Protein AF-A0A355X8L2-F1 (afdb_monomer_lite)

Foldseek 3Di:
DVLLVVVVVLLLVQLPDDDDDPFDPQDALVQLVLLLQVLLCVLCVPPQEDELVCLLVQLLNLQLQYDPVNHLVVHLVRVVVVCVVVVLAQDCVVVGDLLSLLSVLSNCVSVVHDCCCSVHHNSLVNSLPDDLLDCDPDLLSLLSNLNSLLLHPPSLVSLLSNLCNSCVPAQDQLFAGQDVGGWLLRLLSNLNNCLSNCSSDVPCLVVSLRSLVNNCVQDDPLAGDTDVVVHNDHFLLSLLSNLLNLLSDPNCSSCLVVSLSVSSVSVVSNVVQAADDRNFGDDVRHGDSVSSSSNSSSSSSVSVSSVSVPPDSDDDPPCPPPPPPPPPDDDDDDDDDDDDDDDDDDDDDDDDDDDDDPDDPPDDHDHHDNSPSPVVVPPD

Structure (mmCIF, N/CA/C/O backbone):
data_AF-A0A355X8L2-F1
#
_entry.id   AF-A0A355X8L2-F1
#
loop_
_atom_site.group_PDB
_atom_site.id
_atom_site.type_symbol
_atom_site.label_atom_id
_atom_site.label_alt_id
_atom_site.label_comp_id
_atom_site.label_asym_id
_atom_site.label_entity_id
_atom_site.label_seq_id
_atom_site.pdbx_PDB_ins_code
_atom_site.Cartn_x
_atom_site.Cartn_y
_atom_site.Cartn_z
_atom_site.occupancy
_atom_site.B_iso_or_equiv
_atom_site.auth_seq_id
_atom_site.auth_comp_id
_atom_site.auth_asym_id
_atom_site.auth_atom_id
_atom_site.pdbx_PDB_model_num
ATOM 1 N N . MET A 1 1 ? 8.105 -2.835 20.079 1.00 29.73 1 MET A N 1
ATOM 2 C CA . MET A 1 1 ? 9.275 -2.123 20.650 1.00 29.73 1 MET A CA 1
ATOM 3 C C . MET A 1 1 ? 10.615 -2.724 20.234 1.00 29.73 1 MET A C 1
ATOM 5 O O . MET A 1 1 ? 11.403 -1.980 19.679 1.00 29.73 1 MET A O 1
ATOM 9 N N . LYS A 1 2 ? 10.896 -4.025 20.429 1.00 25.91 2 LYS A N 1
ATOM 10 C CA . LYS A 1 2 ? 12.196 -4.611 20.017 1.00 25.91 2 LYS A CA 1
ATOM 11 C C . LYS A 1 2 ? 12.429 -4.664 18.498 1.00 25.91 2 LYS A C 1
ATOM 13 O O . LYS A 1 2 ? 13.547 -4.448 18.062 1.00 25.91 2 LYS A O 1
ATOM 18 N N . LYS A 1 3 ? 11.377 -4.919 17.714 1.00 36.47 3 LYS A N 1
ATOM 19 C CA . LYS A 1 3 ? 11.481 -5.163 16.266 1.00 36.47 3 LYS A CA 1
ATOM 20 C C . LYS A 1 3 ? 11.853 -3.920 15.446 1.00 36.47 3 LYS A C 1
ATOM 22 O O . LYS A 1 3 ? 12.645 -4.010 14.526 1.00 36.47 3 LYS A O 1
ATOM 27 N N . ILE A 1 4 ? 11.352 -2.750 15.835 1.00 34.34 4 ILE A N 1
ATOM 28 C CA . ILE A 1 4 ? 11.533 -1.521 15.050 1.00 34.34 4 ILE A CA 1
ATOM 29 C C . ILE A 1 4 ? 12.732 -0.682 15.502 1.00 34.34 4 ILE A C 1
ATOM 31 O O . ILE A 1 4 ? 13.354 -0.017 14.681 1.00 34.34 4 ILE A O 1
ATOM 35 N N . LEU A 1 5 ? 13.140 -0.785 16.774 1.00 26.61 5 LEU A N 1
ATOM 36 C CA . LEU A 1 5 ? 14.407 -0.197 17.209 1.00 26.61 5 LEU A CA 1
ATOM 37 C C . LEU A 1 5 ? 15.582 -0.829 16.442 1.00 26.61 5 LEU A C 1
ATOM 39 O O . LEU A 1 5 ? 16.508 -0.128 16.085 1.00 26.61 5 LEU A O 1
ATOM 43 N N . SER A 1 6 ? 15.510 -2.122 16.107 1.00 28.44 6 SER A N 1
ATOM 44 C CA . SER A 1 6 ? 16.566 -2.810 15.353 1.00 28.44 6 SER A CA 1
ATOM 45 C C . SER A 1 6 ? 16.688 -2.357 13.893 1.00 28.44 6 SER A C 1
ATOM 47 O O . SER A 1 6 ? 17.793 -2.369 13.369 1.00 28.44 6 SER A O 1
ATOM 49 N N . LEU A 1 7 ? 15.586 -1.963 13.245 1.00 33.44 7 LEU A N 1
ATOM 50 C CA . LEU A 1 7 ? 15.567 -1.552 11.835 1.00 33.44 7 LEU A CA 1
ATOM 51 C C . LEU A 1 7 ? 16.030 -0.098 11.667 1.00 33.44 7 LEU A C 1
ATOM 53 O O . LEU A 1 7 ? 16.903 0.178 10.853 1.00 33.44 7 LEU A O 1
ATOM 57 N N . ILE A 1 8 ? 15.527 0.807 12.516 1.00 36.16 8 ILE A N 1
ATOM 58 C CA . ILE A 1 8 ? 15.979 2.207 12.565 1.00 36.16 8 ILE A CA 1
ATOM 59 C C . ILE A 1 8 ? 17.457 2.265 12.979 1.00 36.16 8 ILE A C 1
ATOM 61 O O . ILE A 1 8 ? 18.248 2.971 12.368 1.00 36.16 8 ILE A O 1
ATOM 65 N N . THR A 1 9 ? 17.872 1.470 13.971 1.00 29.12 9 THR A N 1
ATOM 66 C CA . THR A 1 9 ? 19.280 1.398 14.387 1.00 29.12 9 THR A CA 1
ATOM 67 C C . THR A 1 9 ? 20.184 0.750 13.330 1.00 29.12 9 THR A C 1
ATOM 69 O O . THR A 1 9 ? 21.329 1.168 13.216 1.00 29.12 9 THR A O 1
ATOM 72 N N . ALA A 1 10 ? 19.712 -0.211 12.529 1.00 32.97 10 ALA A N 1
ATOM 73 C CA . ALA A 1 10 ? 20.508 -0.774 11.433 1.00 32.97 10 ALA A CA 1
ATOM 74 C C . ALA A 1 10 ? 20.752 0.251 10.311 1.00 32.97 10 ALA A C 1
ATOM 76 O O . ALA A 1 10 ? 21.888 0.396 9.869 1.00 32.97 10 ALA A O 1
ATOM 77 N N . ILE A 1 11 ? 19.727 1.022 9.927 1.00 39.41 11 ILE A N 1
ATOM 78 C CA . ILE A 1 11 ? 19.853 2.090 8.920 1.00 39.41 11 ILE A CA 1
ATOM 79 C C . ILE A 1 11 ? 20.776 3.210 9.430 1.00 39.41 11 ILE A C 1
ATOM 81 O O . ILE A 1 11 ? 21.682 3.620 8.715 1.00 39.41 11 ILE A O 1
ATOM 85 N N . CYS A 1 12 ? 20.654 3.628 10.696 1.00 35.75 12 CYS A N 1
ATOM 86 C CA . CYS A 1 12 ? 21.531 4.656 11.277 1.00 35.75 12 CYS A CA 1
ATOM 87 C C . CYS A 1 12 ? 22.997 4.217 11.480 1.00 35.75 12 CYS A C 1
ATOM 89 O O .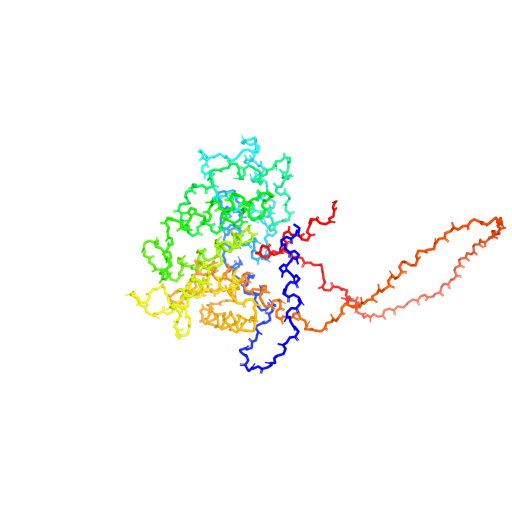 CYS A 1 12 ? 23.868 5.075 11.572 1.00 35.75 12 CYS A O 1
ATOM 91 N N . ILE A 1 13 ? 23.298 2.916 11.597 1.00 37.94 13 ILE A N 1
ATOM 92 C CA . ILE A 1 13 ? 24.678 2.429 11.813 1.00 37.94 13 ILE A CA 1
ATOM 93 C C . ILE A 1 13 ? 25.432 2.221 10.484 1.00 37.94 13 ILE A C 1
ATOM 95 O O . ILE A 1 13 ? 26.662 2.271 10.478 1.00 37.94 13 ILE A O 1
ATOM 99 N N . MET A 1 14 ? 24.731 2.008 9.364 1.00 40.88 14 MET A N 1
ATOM 100 C CA . MET A 1 14 ? 25.346 1.647 8.074 1.00 40.88 14 MET A CA 1
ATOM 101 C C . MET A 1 14 ? 25.665 2.830 7.144 1.00 40.88 14 MET A C 1
ATOM 103 O O . MET A 1 14 ? 26.416 2.642 6.194 1.00 40.88 14 MET A O 1
ATOM 107 N N . LEU A 1 15 ? 25.217 4.053 7.455 1.00 42.75 15 LEU A N 1
ATOM 108 C CA . LEU A 1 15 ? 25.517 5.286 6.693 1.00 42.75 15 LEU A CA 1
ATOM 109 C C . LEU A 1 15 ? 27.000 5.739 6.762 1.00 42.75 15 LEU A C 1
ATOM 111 O O . LEU A 1 15 ? 27.363 6.806 6.288 1.00 42.75 15 LEU A O 1
ATOM 115 N N . MET A 1 16 ? 27.900 4.929 7.330 1.00 41.28 16 MET A N 1
ATOM 116 C CA . MET A 1 16 ? 29.301 5.303 7.581 1.00 41.28 16 MET A CA 1
ATOM 117 C C . MET A 1 16 ? 30.304 4.923 6.471 1.00 41.28 16 MET A C 1
ATOM 119 O O . MET A 1 16 ? 31.514 4.980 6.709 1.00 41.28 16 MET A O 1
ATOM 123 N N . THR A 1 17 ? 29.877 4.540 5.260 1.00 38.94 17 THR A N 1
ATOM 124 C CA . THR A 1 17 ? 30.824 4.204 4.173 1.00 38.94 17 THR A CA 1
ATOM 125 C C . THR A 1 17 ? 30.465 4.803 2.806 1.00 38.94 17 THR A C 1
ATOM 127 O O . THR A 1 17 ? 29.841 4.149 1.986 1.00 38.94 17 THR A O 1
ATOM 130 N N . SER A 1 18 ? 30.954 6.032 2.585 1.00 40.09 18 SER A N 1
ATOM 131 C CA . SER A 1 18 ? 31.427 6.721 1.353 1.00 40.09 18 SER A CA 1
ATOM 132 C C . SER A 1 18 ? 31.434 5.927 0.012 1.00 40.09 18 SER A C 1
ATOM 134 O O . SER A 1 18 ? 31.868 4.779 0.020 1.00 40.09 18 SER A O 1
ATOM 136 N N . VAL A 1 19 ? 31.182 6.455 -1.205 1.00 43.84 19 VAL A N 1
ATOM 137 C CA . VAL A 1 19 ? 31.670 7.673 -1.912 1.00 43.84 19 VAL A CA 1
ATOM 138 C C . VAL A 1 19 ? 30.855 7.896 -3.212 1.00 43.84 19 VAL A C 1
ATOM 140 O O . VAL A 1 19 ? 30.541 6.949 -3.924 1.00 43.84 19 VAL A O 1
ATOM 143 N N . THR A 1 20 ? 30.682 9.173 -3.579 1.00 47.47 20 THR A N 1
ATOM 144 C CA . THR A 1 20 ? 30.308 9.769 -4.884 1.00 47.47 20 THR A CA 1
ATOM 145 C C . THR A 1 20 ? 30.348 8.889 -6.152 1.00 47.47 20 THR A C 1
ATOM 147 O O . THR A 1 20 ? 31.422 8.531 -6.648 1.00 47.47 20 THR A O 1
ATOM 150 N N . ALA A 1 21 ? 29.195 8.763 -6.808 1.00 34.72 21 ALA A N 1
ATOM 151 C CA . ALA A 1 21 ? 29.052 8.594 -8.256 1.00 34.72 21 ALA A CA 1
ATOM 152 C C . ALA A 1 21 ? 27.988 9.593 -8.746 1.00 34.72 21 ALA A C 1
ATOM 154 O O . ALA A 1 21 ? 27.166 10.033 -7.949 1.00 34.72 21 ALA A O 1
ATOM 155 N N . PHE A 1 22 ? 28.041 10.022 -10.012 1.00 42.56 22 PHE A N 1
ATOM 156 C CA . PHE A 1 22 ? 27.100 10.985 -10.605 1.00 42.56 22 PHE A CA 1
ATOM 157 C C . PHE A 1 22 ? 25.664 10.429 -10.585 1.00 42.56 22 PHE A C 1
ATOM 159 O O . PHE A 1 22 ? 25.201 9.862 -11.572 1.00 42.56 22 PHE A O 1
ATOM 166 N N . ALA A 1 23 ? 24.990 10.563 -9.446 1.00 46.22 23 ALA A N 1
ATOM 167 C CA . ALA A 1 23 ? 23.607 10.179 -9.251 1.00 46.22 23 ALA A CA 1
ATOM 168 C C . ALA A 1 23 ? 22.705 11.110 -10.069 1.00 46.22 23 ALA A C 1
ATOM 170 O O . ALA A 1 23 ? 23.019 12.292 -10.259 1.00 46.22 23 ALA A O 1
ATOM 171 N N . ALA A 1 24 ? 21.576 10.584 -10.548 1.00 53.06 24 ALA A N 1
ATOM 172 C CA . ALA A 1 24 ? 20.447 11.436 -10.896 1.00 53.06 24 ALA A CA 1
ATOM 173 C C . ALA A 1 24 ? 20.219 12.430 -9.743 1.00 53.06 24 ALA A C 1
ATOM 175 O O . ALA A 1 24 ? 20.376 12.056 -8.582 1.00 53.06 24 ALA A O 1
ATOM 176 N N . GLU A 1 25 ? 19.922 13.693 -10.056 1.00 64.19 25 GLU A N 1
ATOM 177 C CA . GLU A 1 25 ? 19.664 14.711 -9.034 1.00 64.19 25 GLU A CA 1
ATOM 178 C C . GLU A 1 25 ? 18.578 14.186 -8.085 1.00 64.19 25 GLU A C 1
ATOM 180 O O . GLU A 1 25 ? 17.437 13.980 -8.506 1.00 64.19 25 GLU A O 1
ATOM 185 N N . ILE A 1 26 ? 18.965 13.896 -6.836 1.00 73.31 26 ILE A N 1
ATOM 186 C CA . ILE A 1 26 ? 18.054 13.413 -5.797 1.00 73.31 26 ILE A CA 1
ATOM 187 C C . ILE A 1 26 ? 16.962 14.482 -5.662 1.00 73.31 26 ILE A C 1
ATOM 189 O O . ILE A 1 26 ? 17.296 15.656 -5.458 1.00 73.31 26 ILE A O 1
ATOM 193 N N . PRO A 1 27 ? 15.671 14.147 -5.841 1.00 84.38 27 PRO A N 1
ATOM 194 C CA . PRO A 1 27 ? 14.617 15.129 -5.637 1.00 84.38 27 PRO A CA 1
ATOM 195 C C . PRO A 1 27 ? 14.598 15.539 -4.166 1.00 84.38 27 PRO A C 1
ATOM 197 O O . PRO A 1 27 ? 14.854 14.714 -3.299 1.00 84.38 27 PRO A O 1
ATOM 200 N N . SER A 1 28 ? 14.248 16.789 -3.865 1.00 89.69 28 SER A N 1
ATOM 201 C CA . SER A 1 28 ? 14.026 17.163 -2.469 1.00 89.69 28 SER A CA 1
ATOM 202 C C . SER A 1 28 ? 12.756 16.511 -1.919 1.00 89.69 28 SER A C 1
ATOM 204 O O . SER A 1 28 ? 11.771 16.325 -2.648 1.00 89.69 28 SER A O 1
ATOM 206 N N . SER A 1 29 ? 12.729 16.237 -0.616 1.00 90.25 29 SER A N 1
ATOM 207 C CA . SER A 1 29 ? 11.531 15.754 0.079 1.00 90.25 29 SER A CA 1
ATOM 208 C C . SER A 1 29 ? 10.363 16.732 -0.089 1.00 90.25 29 SER A C 1
ATOM 210 O O . SER A 1 29 ? 9.225 16.314 -0.296 1.00 90.25 29 SER A O 1
ATOM 212 N N . GLU A 1 30 ? 10.638 18.040 -0.128 1.00 93.44 30 GLU A N 1
ATOM 213 C CA . GLU A 1 30 ? 9.653 19.084 -0.437 1.00 93.44 30 GLU A CA 1
ATOM 214 C C . GLU A 1 30 ? 9.003 18.902 -1.818 1.00 93.44 30 GLU A C 1
ATOM 216 O O . GLU A 1 30 ? 7.790 19.080 -1.959 1.00 93.44 30 GLU A O 1
ATOM 221 N N . LYS A 1 31 ? 9.780 18.521 -2.842 1.00 95.56 31 LYS A N 1
ATOM 222 C CA . LYS A 1 31 ? 9.259 18.273 -4.193 1.00 95.56 31 LYS A CA 1
ATOM 223 C C . LYS A 1 31 ? 8.324 17.067 -4.200 1.00 95.56 31 LYS A C 1
ATOM 225 O O . LYS A 1 31 ? 7.223 17.158 -4.744 1.00 95.56 31 LYS A O 1
ATOM 230 N N . VAL A 1 32 ? 8.745 15.961 -3.588 1.00 96.88 32 VAL A N 1
ATOM 231 C CA . VAL A 1 32 ? 7.919 14.748 -3.498 1.00 96.88 32 VAL A CA 1
ATOM 232 C C . VAL A 1 32 ? 6.647 15.036 -2.696 1.00 96.88 32 VAL A C 1
ATOM 234 O O . VAL A 1 32 ? 5.552 14.669 -3.123 1.00 96.88 32 VAL A O 1
ATOM 237 N N . LYS A 1 33 ? 6.750 15.797 -1.598 1.00 97.06 33 LYS A N 1
ATOM 238 C CA . LYS A 1 33 ? 5.589 16.220 -0.806 1.00 97.06 33 LYS A CA 1
ATOM 239 C C . LYS A 1 33 ? 4.613 17.079 -1.607 1.00 97.06 33 LYS A C 1
ATOM 241 O O . LYS A 1 33 ? 3.405 16.878 -1.504 1.00 97.06 33 LYS A O 1
ATOM 246 N N . ALA A 1 34 ? 5.109 17.991 -2.441 1.00 97.88 34 ALA A N 1
ATOM 247 C CA . ALA A 1 34 ? 4.258 18.785 -3.323 1.00 97.88 34 ALA A CA 1
ATOM 248 C C . ALA A 1 34 ? 3.494 17.912 -4.336 1.00 97.88 34 ALA A C 1
ATOM 250 O O . ALA A 1 34 ? 2.330 18.195 -4.623 1.00 97.88 34 ALA A O 1
ATOM 251 N N . GLN A 1 35 ? 4.107 16.836 -4.844 1.00 98.50 35 GLN A N 1
ATOM 252 C CA . GLN A 1 35 ? 3.423 15.863 -5.705 1.00 98.50 35 GLN A CA 1
ATOM 253 C C . GLN A 1 35 ? 2.361 15.068 -4.937 1.00 98.50 35 GLN A C 1
ATOM 255 O O . GLN A 1 35 ? 1.245 14.931 -5.431 1.00 98.50 35 GLN A O 1
ATOM 260 N N . ILE A 1 36 ? 2.653 14.620 -3.713 1.00 98.56 36 ILE A N 1
ATOM 261 C CA . ILE A 1 36 ? 1.666 13.973 -2.829 1.00 98.56 36 ILE A CA 1
ATOM 262 C C . ILE A 1 36 ? 0.449 14.886 -2.610 1.00 98.56 36 ILE A C 1
ATOM 264 O O . ILE A 1 36 ? -0.694 14.461 -2.793 1.00 98.56 36 ILE A O 1
ATOM 268 N N . ASP A 1 37 ? 0.679 16.154 -2.264 1.00 98.19 37 ASP A N 1
ATOM 269 C CA . ASP A 1 37 ? -0.399 17.107 -1.985 1.00 98.19 37 ASP A CA 1
ATOM 270 C C . ASP A 1 37 ? -1.213 17.450 -3.239 1.00 98.19 37 ASP A C 1
ATOM 272 O O . ASP A 1 37 ? -2.443 17.540 -3.181 1.00 98.19 37 ASP A O 1
ATOM 276 N N . GLY A 1 38 ? -0.550 17.592 -4.389 1.00 98.56 38 GLY A N 1
ATOM 277 C CA . GLY A 1 38 ? -1.208 17.813 -5.674 1.00 98.56 38 GLY A CA 1
ATOM 278 C C . GLY A 1 38 ? -2.063 16.622 -6.118 1.00 98.56 38 GLY A C 1
ATOM 279 O O . GLY A 1 38 ? -3.227 16.805 -6.491 1.00 98.56 38 GLY A O 1
ATOM 280 N N . ALA A 1 39 ? -1.541 15.400 -5.981 1.00 98.69 39 ALA A N 1
ATOM 281 C CA . ALA A 1 39 ? -2.266 14.162 -6.253 1.00 98.69 39 ALA A CA 1
ATOM 282 C C . ALA A 1 39 ? -3.509 14.033 -5.357 1.00 98.69 39 ALA A C 1
ATOM 284 O O . ALA A 1 39 ? -4.624 13.833 -5.848 1.00 98.69 39 ALA A O 1
ATOM 285 N N . ALA A 1 40 ? -3.349 14.227 -4.044 1.00 98.31 40 ALA A N 1
ATOM 286 C CA . ALA A 1 40 ? -4.450 14.190 -3.085 1.00 98.31 40 ALA A CA 1
ATOM 287 C C . ALA A 1 40 ? -5.517 15.260 -3.382 1.00 98.31 40 ALA A C 1
ATOM 289 O O . ALA A 1 40 ? -6.722 14.982 -3.326 1.00 98.31 40 ALA A O 1
ATOM 290 N N . ALA A 1 41 ? -5.110 16.478 -3.751 1.00 98.12 41 ALA A N 1
ATOM 291 C CA . ALA A 1 41 ? -6.039 17.532 -4.149 1.00 98.12 41 ALA A CA 1
ATOM 292 C C . ALA A 1 41 ? -6.827 17.151 -5.412 1.00 98.12 41 ALA A C 1
ATOM 294 O O . ALA A 1 41 ? -8.045 17.342 -5.455 1.00 98.12 41 ALA A O 1
ATOM 295 N N . TYR A 1 42 ? -6.164 16.565 -6.412 1.00 98.25 42 TYR A N 1
ATOM 296 C CA . TYR A 1 42 ? -6.801 16.115 -7.648 1.00 98.25 42 TYR A CA 1
ATOM 297 C C . TYR A 1 42 ? -7.799 14.973 -7.412 1.00 98.25 42 TYR A C 1
ATOM 299 O O . TYR A 1 42 ? -8.946 15.061 -7.859 1.00 98.25 42 TYR A O 1
ATOM 307 N N . ILE A 1 43 ? -7.399 13.939 -6.662 1.00 97.88 43 ILE A N 1
ATOM 308 C CA . ILE A 1 43 ? -8.246 12.776 -6.345 1.00 97.88 43 ILE A CA 1
ATOM 309 C C . ILE A 1 43 ? -9.485 13.205 -5.555 1.00 97.88 43 ILE A C 1
ATOM 311 O O . ILE A 1 43 ? -10.579 12.677 -5.760 1.00 97.88 43 ILE A O 1
ATOM 315 N N . THR A 1 44 ? -9.333 14.180 -4.657 1.00 97.12 44 THR A N 1
ATOM 316 C CA . THR A 1 44 ? -10.393 14.559 -3.720 1.00 97.12 44 THR A CA 1
ATOM 317 C C . THR A 1 44 ? -11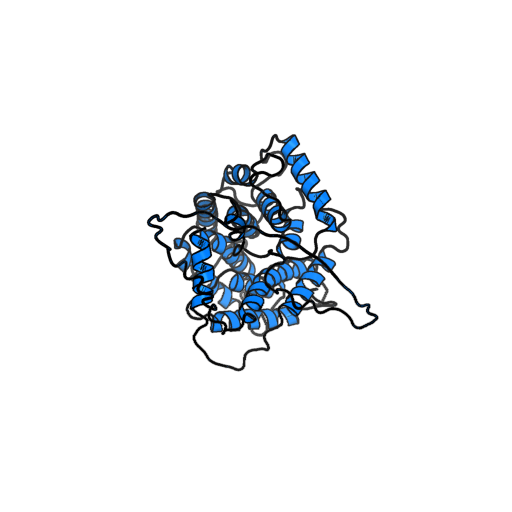.182 15.812 -4.106 1.00 97.12 44 THR A C 1
ATOM 319 O O . THR A 1 44 ? -12.021 16.261 -3.322 1.00 97.12 44 THR A O 1
ATOM 322 N N . LYS A 1 45 ? -10.968 16.364 -5.309 1.00 95.81 45 LYS A N 1
ATOM 323 C CA . LYS A 1 45 ? -11.562 17.637 -5.763 1.00 95.81 45 LYS A CA 1
ATOM 324 C C . LYS A 1 45 ? -13.093 17.697 -5.649 1.00 95.81 45 LYS A C 1
ATOM 326 O O . LYS A 1 45 ? -13.634 18.733 -5.274 1.00 95.81 45 LYS A O 1
ATOM 331 N N . ASP A 1 46 ? -13.767 16.574 -5.900 1.00 94.81 46 ASP A N 1
ATOM 332 C CA . ASP A 1 46 ? -15.233 16.460 -5.891 1.00 94.81 46 ASP A CA 1
ATOM 333 C C . ASP A 1 46 ? -15.765 15.670 -4.678 1.00 94.81 46 ASP A C 1
ATOM 335 O O . ASP A 1 46 ? -16.966 15.408 -4.568 1.00 94.81 46 ASP A O 1
ATOM 339 N N . VAL A 1 47 ? -14.892 15.282 -3.741 1.00 95.94 47 VAL A N 1
ATOM 340 C CA . VAL A 1 47 ? -15.273 14.481 -2.571 1.00 95.94 47 VAL A CA 1
ATOM 341 C C . VAL A 1 47 ? -15.662 15.387 -1.405 1.00 95.94 47 VAL A C 1
ATOM 343 O O . VAL A 1 47 ? -14.891 16.237 -0.966 1.00 95.94 47 VAL A O 1
ATOM 346 N N . GLN A 1 48 ? -16.876 15.188 -0.889 1.00 94.31 48 GLN A N 1
ATOM 347 C CA . GLN A 1 48 ? -17.411 15.966 0.234 1.00 94.31 48 GLN A CA 1
ATOM 348 C C . GLN A 1 48 ? -17.135 15.314 1.594 1.00 94.31 48 GLN A C 1
ATOM 350 O O . GLN A 1 48 ? -16.882 16.013 2.571 1.00 94.31 48 GLN A O 1
ATOM 355 N N . SER A 1 49 ? -17.181 13.983 1.666 1.00 96.50 49 SER A N 1
ATOM 356 C CA . SER A 1 49 ? -17.009 13.221 2.904 1.00 96.50 49 SER A CA 1
ATOM 357 C C . SER A 1 49 ? -16.573 11.785 2.623 1.00 96.50 49 SER A C 1
ATOM 359 O O . SER A 1 49 ? -16.790 11.271 1.523 1.00 96.50 49 SER A O 1
ATOM 361 N N . TYR A 1 50 ? -16.023 11.144 3.653 1.00 97.56 50 TYR A N 1
ATOM 362 C CA . TYR A 1 50 ? -15.715 9.718 3.694 1.00 97.56 50 TYR A CA 1
ATOM 363 C C . TYR A 1 50 ? -16.421 9.067 4.885 1.00 97.56 50 TYR A C 1
ATOM 365 O O . TYR A 1 50 ? -16.553 9.683 5.944 1.00 97.56 50 TYR A O 1
ATOM 373 N N . ASP A 1 51 ? -16.856 7.832 4.685 1.00 96.38 51 ASP A N 1
ATOM 374 C CA . ASP A 1 51 ? -17.510 6.938 5.642 1.00 96.38 51 ASP A CA 1
ATOM 375 C C . ASP A 1 51 ? -16.787 5.576 5.628 1.00 96.38 51 ASP A C 1
ATOM 377 O O . ASP A 1 51 ? -15.802 5.395 4.901 1.00 96.38 51 ASP A O 1
ATOM 381 N N . VAL A 1 52 ? -17.240 4.620 6.442 1.00 95.38 52 VAL A N 1
ATOM 382 C CA . VAL A 1 52 ? -16.667 3.265 6.515 1.00 95.38 52 VAL A CA 1
ATOM 383 C C . VAL A 1 52 ? -16.684 2.563 5.150 1.00 95.38 52 VAL A C 1
ATOM 385 O O . VAL A 1 52 ? -15.701 1.913 4.792 1.00 95.38 52 VAL A O 1
ATOM 388 N N . ASP A 1 53 ? -17.738 2.743 4.352 1.00 92.81 53 ASP A N 1
ATOM 389 C CA . ASP A 1 53 ? -17.860 2.126 3.022 1.00 92.81 53 ASP A CA 1
ATOM 390 C C . ASP A 1 53 ? -16.823 2.676 2.031 1.00 92.81 53 ASP A C 1
ATOM 392 O O . ASP A 1 53 ? -16.372 1.971 1.123 1.00 92.81 53 ASP A O 1
ATOM 396 N N . ARG A 1 54 ? -16.395 3.928 2.222 1.00 94.25 54 ARG A N 1
ATOM 397 C CA . ARG A 1 54 ? -15.353 4.587 1.424 1.00 94.25 54 ARG A CA 1
ATOM 398 C C . ARG A 1 54 ? -13.976 4.586 2.090 1.00 94.25 54 ARG A C 1
ATOM 400 O O . ARG A 1 54 ? -13.084 5.297 1.623 1.00 94.25 54 ARG A O 1
ATOM 407 N N . ALA A 1 55 ? -13.768 3.779 3.132 1.00 96.06 55 ALA A N 1
ATOM 408 C CA . ALA A 1 55 ? -12.502 3.731 3.864 1.00 96.06 55 ALA A CA 1
ATOM 409 C C . ALA A 1 55 ? -11.307 3.364 2.971 1.00 96.06 55 ALA A C 1
ATOM 411 O O . ALA A 1 55 ? -10.237 3.931 3.150 1.00 96.06 55 ALA A O 1
ATOM 412 N N . LEU A 1 56 ? -11.495 2.480 1.982 1.00 93.81 56 LEU A N 1
ATOM 413 C CA . LEU A 1 56 ? -10.456 2.105 1.009 1.00 93.81 56 LEU A CA 1
ATOM 414 C C . LEU A 1 56 ? -9.908 3.305 0.229 1.00 93.81 56 LEU A C 1
ATOM 416 O O . LEU A 1 56 ? -8.701 3.437 0.053 1.00 93.81 56 LEU A O 1
ATOM 420 N N . ASP A 1 57 ? -10.802 4.184 -0.230 1.00 93.44 57 ASP A N 1
ATOM 421 C CA . ASP A 1 57 ? -10.404 5.401 -0.935 1.00 93.44 57 ASP A CA 1
ATOM 422 C C . ASP A 1 57 ? -9.783 6.418 0.022 1.00 93.44 57 ASP A C 1
ATOM 424 O O . ASP A 1 57 ? -8.863 7.139 -0.349 1.00 93.44 57 ASP A O 1
ATOM 428 N N . PHE A 1 58 ? -10.292 6.501 1.250 1.00 97.50 58 PHE A N 1
ATOM 429 C CA . PHE A 1 58 ? -9.817 7.482 2.214 1.00 97.50 58 PHE A CA 1
ATOM 430 C C . PHE A 1 58 ? -8.438 7.140 2.776 1.00 97.50 58 PHE A C 1
ATOM 432 O O . PHE A 1 58 ? -7.599 8.030 2.919 1.00 97.50 58 PHE A O 1
ATOM 439 N N . CYS A 1 59 ? -8.189 5.863 3.081 1.00 95.56 59 CYS A N 1
ATOM 440 C CA . CYS A 1 59 ? -6.973 5.445 3.763 1.00 95.56 59 CYS A CA 1
ATOM 441 C C . CYS A 1 59 ? -5.726 5.736 2.930 1.00 95.56 59 CYS A C 1
ATOM 443 O O . CYS A 1 59 ? -4.735 6.151 3.509 1.00 95.56 59 CYS A O 1
ATOM 445 N N . MET A 1 60 ? -5.783 5.617 1.595 1.00 94.50 60 MET A N 1
ATOM 446 C CA . MET A 1 60 ? -4.635 5.953 0.742 1.00 94.50 60 MET A CA 1
ATOM 447 C C . MET A 1 60 ? -4.267 7.442 0.827 1.00 94.50 60 MET A C 1
ATOM 449 O O . MET A 1 60 ? -3.094 7.781 0.809 1.00 94.50 60 MET A O 1
ATOM 453 N N . ILE A 1 61 ? -5.265 8.328 0.938 1.00 96.62 61 ILE A N 1
ATOM 454 C CA . ILE A 1 61 ? -5.053 9.781 1.009 1.00 96.62 61 ILE A CA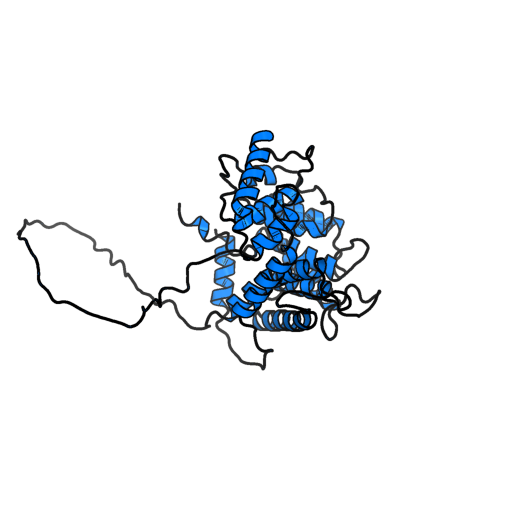 1
ATOM 455 C C . ILE A 1 61 ? -4.570 10.179 2.404 1.00 96.62 61 ILE A C 1
ATOM 457 O O . ILE A 1 61 ? -3.715 11.044 2.549 1.00 96.62 61 ILE A O 1
ATOM 461 N N . ALA A 1 62 ? -5.140 9.565 3.443 1.00 93.81 62 ALA A N 1
ATOM 462 C CA . ALA A 1 62 ? -4.741 9.834 4.817 1.00 93.81 62 ALA A CA 1
ATOM 463 C C . ALA A 1 62 ? -3.315 9.327 5.089 1.00 93.81 62 ALA A C 1
ATOM 465 O O . ALA A 1 62 ? -2.495 10.060 5.636 1.00 93.81 62 ALA A O 1
ATOM 466 N N . ASP A 1 63 ? -3.004 8.100 4.664 1.00 92.12 63 ASP A N 1
ATOM 467 C CA . ASP A 1 63 ? -1.700 7.466 4.887 1.00 92.12 63 ASP A CA 1
ATOM 468 C C . ASP A 1 63 ? -0.576 8.091 4.052 1.00 92.12 63 ASP A C 1
ATOM 470 O O . ASP A 1 63 ? 0.589 7.975 4.418 1.00 92.12 63 ASP A O 1
ATOM 474 N N . SER A 1 64 ? -0.905 8.821 2.978 1.00 92.31 64 SER A N 1
ATOM 475 C CA . SER A 1 64 ? 0.098 9.529 2.179 1.00 92.31 64 SER A CA 1
ATOM 476 C C . SER A 1 64 ? 0.696 10.758 2.875 1.00 92.31 64 SER A C 1
ATOM 478 O O . SER A 1 64 ? 1.597 11.385 2.324 1.00 92.31 64 SER A O 1
ATOM 480 N N . GLY A 1 65 ? 0.154 11.179 4.024 1.00 88.38 65 GLY A N 1
ATOM 481 C CA . GLY A 1 65 ? 0.566 12.406 4.714 1.00 88.38 65 GLY A CA 1
ATOM 482 C C . GLY A 1 65 ? 0.027 13.699 4.083 1.00 88.38 65 GLY A C 1
ATOM 483 O O . GLY A 1 65 ? 0.525 14.792 4.375 1.00 88.38 65 GLY A O 1
ATOM 484 N N . ALA A 1 66 ? -0.978 13.603 3.206 1.00 92.69 66 ALA A N 1
ATOM 485 C CA . ALA A 1 66 ? -1.698 14.767 2.695 1.00 92.69 66 ALA A CA 1
ATOM 486 C C . ALA A 1 66 ? -2.627 15.367 3.769 1.00 92.69 66 ALA A C 1
ATOM 488 O O . ALA A 1 66 ? -3.085 14.675 4.680 1.00 92.69 66 ALA A O 1
ATOM 489 N N . ASP A 1 67 ? -2.953 16.659 3.656 1.00 91.31 67 ASP A N 1
ATOM 490 C CA . ASP A 1 67 ? -3.905 17.287 4.581 1.00 91.31 67 ASP A CA 1
ATOM 491 C C . ASP A 1 67 ? -5.339 16.787 4.336 1.00 91.31 67 ASP A C 1
ATOM 493 O O . ASP A 1 67 ? -6.025 17.173 3.384 1.00 91.31 67 ASP A O 1
ATOM 497 N N . VAL A 1 68 ? -5.810 15.942 5.252 1.00 94.94 68 VAL A N 1
ATOM 498 C CA . VAL A 1 68 ? -7.163 15.372 5.263 1.00 94.94 68 VAL A CA 1
ATOM 499 C C . VAL A 1 68 ? -8.067 15.972 6.343 1.00 94.94 68 VAL A C 1
ATOM 501 O O . VAL A 1 68 ? -9.152 15.445 6.605 1.00 94.94 68 VAL A O 1
ATOM 504 N N . SER A 1 69 ? -7.677 17.095 6.956 1.00 94.69 69 SER A N 1
ATOM 505 C CA . SER A 1 69 ? -8.370 17.681 8.116 1.00 94.69 69 SER A CA 1
ATOM 506 C C . SER A 1 69 ? -9.862 17.927 7.872 1.00 94.69 69 SER A C 1
ATOM 508 O O . SER A 1 69 ? -10.676 17.729 8.771 1.00 94.69 69 SER A O 1
ATOM 510 N N . LYS A 1 70 ? -10.255 18.279 6.638 1.00 96.62 70 LYS A N 1
ATOM 511 C CA . LYS A 1 70 ? -11.669 18.489 6.270 1.00 96.62 70 LYS A CA 1
ATOM 512 C C . LYS A 1 70 ? -12.549 17.235 6.376 1.00 96.62 70 LYS A C 1
ATOM 514 O O . LYS A 1 70 ? -13.766 17.369 6.469 1.00 96.62 70 LYS A O 1
ATOM 519 N N . TYR A 1 71 ? -11.963 16.038 6.347 1.00 97.69 71 TYR A N 1
ATOM 520 C CA . TYR A 1 71 ? -12.690 14.764 6.374 1.00 97.69 71 TYR A CA 1
ATOM 521 C C . TYR A 1 71 ? -12.680 14.085 7.746 1.00 97.69 71 TYR A C 1
ATOM 523 O O . TYR A 1 71 ? -13.557 13.261 8.014 1.00 97.69 71 TYR A O 1
ATOM 531 N N . LYS A 1 72 ? -11.718 14.447 8.608 1.00 96.38 72 LYS A N 1
ATOM 532 C CA . LYS A 1 72 ? -11.432 13.788 9.890 1.00 96.38 72 LYS A CA 1
ATOM 533 C C . LYS A 1 72 ? -12.683 13.587 10.751 1.00 96.38 72 LYS A C 1
ATOM 535 O O . LYS A 1 72 ? -13.032 12.452 11.069 1.00 96.38 72 LYS A O 1
ATOM 540 N N . ASP A 1 73 ? -13.381 14.670 11.086 1.00 97.62 73 ASP A N 1
ATOM 541 C CA . ASP A 1 73 ? -14.527 14.621 12.007 1.00 97.62 73 ASP A CA 1
ATOM 542 C C . ASP A 1 73 ? -15.682 13.769 11.464 1.00 97.62 73 ASP A C 1
ATOM 544 O O . ASP A 1 73 ? -16.341 13.046 12.215 1.00 97.62 73 ASP A O 1
ATOM 548 N N . GLY A 1 74 ? -15.929 13.851 10.153 1.00 98.12 74 GLY A N 1
ATOM 549 C CA . GLY A 1 74 ? -16.976 13.085 9.481 1.00 98.12 74 GLY A CA 1
ATOM 550 C C . GLY A 1 74 ? -16.691 11.587 9.519 1.00 98.12 74 GLY A C 1
ATOM 551 O O . GLY A 1 74 ? -17.547 10.817 9.954 1.00 98.12 74 GLY A O 1
ATOM 552 N N . PHE A 1 75 ? -15.470 11.201 9.145 1.00 98.50 75 PHE A N 1
ATOM 553 C CA . PHE A 1 75 ? -15.047 9.804 9.121 1.00 98.50 75 PHE A CA 1
ATOM 554 C C . PHE A 1 75 ? -15.030 9.184 10.526 1.00 98.50 75 PHE A C 1
ATOM 556 O O . PHE A 1 75 ? -15.617 8.127 10.741 1.00 98.50 75 PHE A O 1
ATOM 563 N N . ILE A 1 76 ? -14.452 9.871 11.522 1.00 98.38 76 ILE A N 1
ATOM 564 C CA . ILE A 1 76 ? -14.421 9.400 12.922 1.00 98.38 76 ILE A CA 1
ATOM 565 C C . ILE A 1 76 ? -15.834 9.182 13.464 1.00 98.38 76 ILE A C 1
ATOM 567 O O . ILE A 1 76 ? -16.116 8.165 14.107 1.00 98.38 76 ILE A O 1
ATOM 571 N N . LYS A 1 77 ? -16.739 10.133 13.208 1.00 98.31 77 LYS A N 1
ATOM 572 C CA . LYS A 1 77 ? -18.135 10.026 13.637 1.00 98.31 77 LYS A CA 1
ATOM 573 C C . LYS A 1 77 ? -18.823 8.815 13.009 1.00 98.31 77 LYS A C 1
ATOM 575 O O . LYS A 1 77 ? -19.591 8.145 13.701 1.00 98.31 77 LYS A O 1
ATOM 580 N N . ASP A 1 78 ? -18.566 8.555 11.732 1.00 97.75 78 ASP A N 1
ATOM 581 C CA . ASP A 1 78 ? -19.151 7.427 11.012 1.00 97.75 78 ASP A CA 1
ATOM 582 C C . ASP A 1 78 ? -18.640 6.079 11.544 1.00 97.75 78 ASP A C 1
ATOM 584 O O . ASP A 1 78 ? -19.446 5.242 11.957 1.00 97.75 78 ASP A O 1
ATOM 588 N N . VAL A 1 79 ? -17.318 5.923 11.705 1.00 97.56 79 VAL A N 1
ATOM 589 C CA . VAL A 1 79 ? -16.713 4.720 12.307 1.00 97.56 79 VAL A CA 1
ATOM 590 C C . VAL A 1 79 ? -17.292 4.454 13.698 1.00 97.56 79 VAL A C 1
ATOM 592 O O . VAL A 1 79 ? -17.684 3.328 14.014 1.00 97.56 79 VAL A O 1
ATOM 595 N N . LYS A 1 80 ? -17.414 5.496 14.531 1.00 97.69 80 LYS A N 1
ATOM 596 C CA . LYS A 1 80 ? -18.026 5.374 15.859 1.00 97.69 80 LYS A CA 1
ATOM 597 C C . LYS A 1 80 ? -19.485 4.920 15.774 1.00 97.69 80 LYS A C 1
ATOM 599 O O . LYS A 1 80 ? -19.888 4.035 16.524 1.00 97.69 80 LYS A O 1
ATOM 604 N N . SER A 1 81 ? -20.276 5.516 14.881 1.00 96.38 81 SER A N 1
ATOM 605 C CA . SER A 1 81 ? -21.684 5.148 14.679 1.00 96.38 81 SER A CA 1
ATOM 606 C C . SER A 1 81 ? -21.830 3.680 14.270 1.00 96.38 81 SER A C 1
ATOM 608 O O . SER A 1 81 ? -22.723 2.979 14.763 1.00 96.38 81 SER A O 1
ATOM 610 N N . ASN A 1 82 ? -20.927 3.198 13.415 1.00 94.94 82 ASN A N 1
ATOM 611 C CA . ASN A 1 82 ? -20.904 1.806 12.995 1.00 94.94 82 ASN A CA 1
ATOM 612 C C . ASN A 1 82 ? -20.592 0.860 14.170 1.00 94.94 82 ASN A C 1
ATOM 614 O O . ASN A 1 82 ? -21.337 -0.087 14.438 1.00 94.94 82 ASN A O 1
ATOM 618 N N . LEU A 1 83 ? -19.557 1.173 14.957 1.00 95.38 83 LEU A N 1
ATOM 619 C CA . LEU A 1 83 ? -19.189 0.394 16.144 1.00 95.38 83 LEU A CA 1
ATOM 620 C C . LEU A 1 83 ? -20.282 0.408 17.220 1.00 95.38 83 LEU A C 1
ATOM 622 O O . LEU A 1 83 ? -20.568 -0.640 17.797 1.00 95.38 83 LEU A O 1
ATOM 626 N N . ASP A 1 84 ? -20.940 1.543 17.464 1.00 95.81 84 ASP A N 1
ATOM 627 C CA . ASP A 1 84 ? -22.065 1.633 18.403 1.00 95.81 84 ASP A CA 1
ATOM 628 C C . ASP A 1 84 ? -23.231 0.732 17.975 1.00 95.81 84 ASP A C 1
ATOM 630 O O . ASP A 1 84 ? -23.811 0.016 18.798 1.00 95.81 84 ASP A O 1
ATOM 634 N N . THR A 1 85 ? -23.540 0.721 16.677 1.00 93.88 85 THR A N 1
ATOM 635 C CA . THR A 1 85 ? -24.592 -0.126 16.095 1.00 93.88 85 THR A CA 1
ATOM 636 C C . THR A 1 85 ? -24.270 -1.610 16.276 1.00 93.88 85 THR A C 1
ATOM 638 O O . THR A 1 85 ? -25.139 -2.403 16.655 1.00 93.88 85 THR A O 1
ATOM 641 N N . ASN A 1 86 ? -22.999 -1.976 16.101 1.00 91.00 86 ASN A N 1
ATOM 642 C CA . ASN A 1 86 ? -22.532 -3.360 16.122 1.00 91.00 86 ASN A CA 1
ATOM 643 C C . ASN A 1 86 ? -21.932 -3.802 17.468 1.00 91.00 86 ASN A C 1
ATOM 645 O O . ASN A 1 86 ? -21.442 -4.929 17.594 1.00 91.00 86 ASN A O 1
ATOM 649 N N . LYS A 1 87 ? -22.019 -2.959 18.506 1.00 91.75 87 LYS A N 1
ATOM 650 C CA . LYS A 1 87 ? -21.470 -3.197 19.855 1.00 91.75 87 LYS A CA 1
ATOM 651 C C . LYS A 1 87 ? -19.971 -3.531 19.832 1.00 91.75 87 LYS A C 1
ATOM 653 O O . LYS A 1 87 ? -19.540 -4.486 20.481 1.00 91.75 87 LYS A O 1
ATOM 658 N N . GLY A 1 88 ? -19.207 -2.775 19.048 1.00 90.50 88 GLY A N 1
ATOM 659 C CA . GLY A 1 88 ? -17.760 -2.922 18.894 1.00 90.50 88 GLY A CA 1
ATOM 660 C C . GLY A 1 88 ? -17.318 -4.122 18.054 1.00 90.50 88 GLY A C 1
ATOM 661 O O . GLY A 1 88 ? -16.143 -4.474 18.081 1.00 90.50 88 GLY A O 1
ATOM 662 N N . LYS A 1 89 ? -18.237 -4.792 17.349 1.00 90.56 89 LYS A N 1
ATOM 663 C CA . LYS A 1 89 ? -17.916 -5.927 16.472 1.00 90.56 89 LYS A CA 1
ATOM 664 C C . LYS A 1 89 ? -17.805 -5.484 15.022 1.00 90.56 89 LYS A C 1
ATOM 666 O O . LYS A 1 89 ? -18.575 -4.633 14.593 1.00 90.56 89 LYS A O 1
ATOM 671 N N . ILE A 1 90 ? -16.933 -6.163 14.284 1.00 90.62 90 ILE A N 1
ATOM 672 C CA . ILE A 1 90 ? -16.894 -6.116 12.822 1.00 90.62 90 ILE A CA 1
ATOM 673 C C . ILE A 1 90 ? -17.868 -7.175 12.296 1.00 90.62 90 ILE A C 1
ATOM 675 O O . ILE A 1 90 ? -17.775 -8.348 12.675 1.00 90.62 90 ILE A O 1
ATOM 679 N N . VAL A 1 91 ? -18.848 -6.776 11.490 1.00 84.81 91 VAL A N 1
ATOM 680 C CA . VAL A 1 91 ? -19.990 -7.613 11.100 1.00 84.81 91 VAL A CA 1
ATOM 681 C C . VAL A 1 91 ? -20.099 -7.725 9.581 1.00 84.81 91 VAL A C 1
ATOM 683 O O . VAL A 1 91 ? -20.659 -6.866 8.904 1.00 84.81 91 VAL A O 1
ATOM 686 N N . SER A 1 92 ? -19.678 -8.869 9.039 1.00 78.81 92 SER A N 1
ATOM 687 C CA . SER A 1 92 ? -19.660 -9.093 7.586 1.00 78.81 92 SER A CA 1
ATOM 688 C C . SER A 1 92 ? -21.012 -9.097 6.890 1.00 78.81 92 SER A C 1
ATOM 690 O O . SER A 1 92 ? -21.080 -8.841 5.692 1.00 78.81 92 SER A O 1
ATOM 692 N N . ALA A 1 93 ? -22.107 -9.315 7.623 1.00 74.38 93 ALA A N 1
ATOM 693 C CA . ALA A 1 93 ? -23.455 -9.195 7.068 1.00 74.38 93 ALA A CA 1
ATOM 694 C C . ALA A 1 93 ? -23.792 -7.766 6.589 1.00 74.38 93 ALA A C 1
ATOM 696 O O . ALA A 1 93 ? -24.724 -7.605 5.805 1.00 74.38 93 ALA A O 1
ATOM 697 N N . TYR A 1 94 ? -23.037 -6.755 7.032 1.00 73.19 94 TYR A N 1
ATOM 698 C CA . TYR A 1 94 ? -23.176 -5.360 6.606 1.00 73.19 94 TYR A CA 1
ATOM 699 C C . TYR A 1 94 ? -22.102 -4.934 5.593 1.00 73.19 94 TYR A C 1
ATOM 701 O O . TYR A 1 94 ? -21.888 -3.749 5.394 1.00 73.19 94 TYR A O 1
ATOM 709 N N . GLY A 1 95 ? -21.427 -5.891 4.942 1.00 78.00 95 GLY A N 1
ATOM 710 C CA . GLY A 1 95 ? -20.372 -5.618 3.957 1.00 78.00 95 GLY A CA 1
ATOM 711 C C . GLY A 1 95 ? -18.972 -5.470 4.559 1.00 78.00 95 GLY A C 1
ATOM 712 O O . GLY A 1 95 ? -17.988 -5.437 3.822 1.00 78.00 95 GLY A O 1
ATOM 713 N N . GLU A 1 96 ? -18.860 -5.463 5.889 1.00 87.50 96 GLU A N 1
ATOM 714 C CA . GLU A 1 96 ? -17.590 -5.301 6.593 1.00 87.50 96 GLU A CA 1
ATOM 715 C C . GLU A 1 96 ? -16.693 -6.541 6.467 1.00 87.50 96 GLU A C 1
ATOM 717 O O . GLU A 1 96 ? -17.056 -7.674 6.795 1.00 87.50 96 GLU A O 1
ATOM 722 N N . ASN A 1 97 ? -15.468 -6.336 6.014 1.00 92.81 97 ASN A N 1
ATOM 723 C CA . ASN A 1 97 ? -14.508 -7.410 5.802 1.00 92.81 97 ASN A CA 1
ATOM 724 C C . ASN A 1 97 ? -13.098 -6.943 6.192 1.00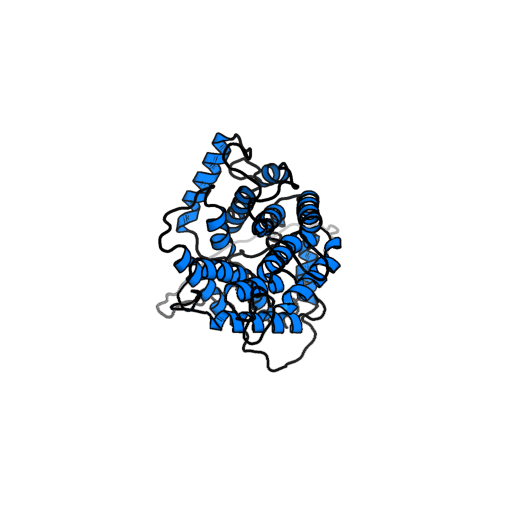 92.81 97 ASN A C 1
ATOM 726 O O . ASN A 1 97 ? -12.908 -5.802 6.623 1.00 92.81 97 ASN A O 1
ATOM 730 N N . LEU A 1 98 ? -12.116 -7.837 6.051 1.00 96.00 98 LEU A N 1
ATOM 731 C CA . LEU A 1 98 ? -10.720 -7.529 6.356 1.00 96.00 98 LEU A CA 1
ATOM 732 C C . LEU A 1 98 ? -10.211 -6.310 5.582 1.00 96.00 98 LEU A C 1
ATOM 734 O O . LEU A 1 98 ? -9.509 -5.476 6.139 1.00 96.00 98 LEU A O 1
ATOM 738 N N . THR A 1 99 ? -10.583 -6.166 4.313 1.00 96.56 99 THR A N 1
ATOM 739 C CA . THR A 1 99 ? -10.176 -5.013 3.512 1.00 96.56 99 THR A CA 1
ATOM 740 C C . THR A 1 99 ? -10.775 -3.718 4.062 1.00 96.56 99 THR A C 1
ATOM 742 O O . THR A 1 99 ? -10.042 -2.755 4.278 1.00 96.56 99 THR A O 1
ATOM 745 N N . THR A 1 100 ? -12.081 -3.694 4.345 1.00 96.12 100 THR A N 1
ATOM 746 C CA . THR A 1 100 ? -12.758 -2.503 4.885 1.00 96.12 100 THR A CA 1
ATOM 747 C C . THR A 1 100 ? -12.139 -2.061 6.207 1.00 96.12 100 THR A C 1
ATOM 749 O O . THR A 1 100 ? -11.774 -0.899 6.362 1.00 96.12 100 THR A O 1
ATOM 752 N N . TYR A 1 101 ? -11.979 -2.980 7.162 1.00 96.62 101 TYR A N 1
ATOM 753 C CA . TYR A 1 101 ? -11.475 -2.613 8.486 1.00 96.62 101 TYR A CA 1
ATOM 754 C C . TYR A 1 101 ? -9.957 -2.453 8.549 1.00 96.62 101 TYR A C 1
ATOM 756 O O . TYR A 1 101 ? -9.485 -1.652 9.352 1.00 96.62 101 TYR A O 1
ATOM 764 N N . GLY A 1 102 ? -9.200 -3.105 7.662 1.00 97.81 102 GLY A N 1
ATOM 765 C CA . GLY A 1 102 ? -7.796 -2.768 7.435 1.00 97.81 102 GLY A CA 1
ATOM 766 C C . GLY A 1 102 ? -7.654 -1.306 7.002 1.00 97.81 102 GLY A C 1
ATOM 767 O O . GLY A 1 102 ? -6.886 -0.560 7.604 1.00 97.81 102 GLY A O 1
ATOM 768 N N . ALA A 1 103 ? -8.483 -0.853 6.054 1.00 98.12 103 ALA A N 1
ATOM 769 C CA . ALA A 1 103 ? -8.505 0.541 5.612 1.00 98.12 103 ALA A CA 1
ATOM 770 C C . ALA A 1 103 ? -8.946 1.516 6.719 1.00 98.12 103 ALA A C 1
ATOM 772 O O . ALA A 1 103 ? -8.334 2.571 6.882 1.00 98.12 103 ALA A O 1
ATOM 773 N N . VAL A 1 104 ? -9.961 1.163 7.521 1.00 98.50 104 VAL A N 1
ATOM 774 C CA . VAL A 1 104 ? -10.370 1.966 8.691 1.00 98.50 104 VAL A CA 1
ATOM 775 C C . VAL A 1 104 ? -9.216 2.117 9.680 1.00 98.50 104 VAL A C 1
ATOM 777 O O . VAL A 1 104 ? -8.957 3.228 10.136 1.00 98.50 104 VAL A O 1
ATOM 780 N N . ILE A 1 105 ? -8.502 1.033 9.992 1.00 98.44 105 ILE A N 1
ATOM 781 C CA . ILE A 1 105 ? -7.353 1.062 10.905 1.00 98.44 105 ILE A CA 1
ATOM 782 C C . ILE A 1 105 ? -6.247 1.975 10.369 1.00 98.44 105 ILE A C 1
ATOM 784 O O . ILE A 1 105 ? -5.739 2.808 11.120 1.00 98.44 105 ILE A O 1
ATOM 788 N N . ILE A 1 106 ? -5.904 1.859 9.083 1.00 96.94 106 ILE A N 1
ATOM 789 C CA . ILE A 1 106 ? -4.896 2.713 8.437 1.00 96.94 106 ILE A CA 1
ATOM 790 C C . ILE A 1 106 ? -5.314 4.186 8.526 1.00 96.94 106 ILE A C 1
ATOM 792 O O . ILE A 1 106 ? -4.549 5.015 9.014 1.00 96.94 106 ILE A O 1
ATOM 796 N N . ALA A 1 107 ? -6.552 4.508 8.138 1.00 97.94 107 ALA A N 1
ATOM 797 C CA . ALA A 1 107 ? -7.060 5.875 8.170 1.00 97.94 107 ALA A CA 1
ATOM 798 C C . ALA A 1 107 ? -7.085 6.457 9.593 1.00 97.94 107 ALA A C 1
ATOM 800 O O . ALA A 1 107 ? -6.628 7.575 9.803 1.00 97.94 107 ALA A O 1
ATOM 801 N N . LEU A 1 108 ? -7.576 5.710 10.587 1.00 97.25 108 LEU A N 1
ATOM 802 C CA . LEU A 1 108 ? -7.581 6.157 11.985 1.00 97.25 108 LEU A CA 1
ATOM 803 C C . LEU A 1 108 ? -6.165 6.369 12.525 1.00 97.25 108 LEU A C 1
ATOM 805 O O . LEU A 1 108 ? -5.922 7.357 13.214 1.00 97.25 108 LEU A O 1
ATOM 809 N N . THR A 1 109 ? -5.229 5.487 12.169 1.00 93.62 109 THR A N 1
ATOM 810 C CA . THR A 1 109 ? -3.823 5.620 12.565 1.00 93.62 109 THR A CA 1
ATOM 811 C C . THR A 1 109 ? -3.205 6.889 11.978 1.00 93.62 109 THR A C 1
ATOM 813 O O . THR A 1 109 ? -2.580 7.650 12.713 1.00 93.62 109 THR A O 1
ATOM 816 N N . ALA A 1 110 ? -3.439 7.165 10.691 1.00 89.81 110 ALA A N 1
ATOM 817 C CA . ALA A 1 110 ? -2.988 8.391 10.029 1.00 89.81 110 ALA A CA 1
ATOM 818 C C . ALA A 1 110 ? -3.655 9.664 10.591 1.00 89.81 110 ALA A C 1
ATOM 820 O O . ALA A 1 110 ? -3.076 10.745 10.553 1.00 89.81 110 ALA A O 1
ATOM 821 N N . LEU A 1 111 ? -4.863 9.542 11.151 1.00 92.00 111 LEU A N 1
ATOM 822 C CA . LEU A 1 111 ? -5.573 10.624 11.839 1.00 92.00 111 LEU A CA 1
ATOM 823 C C . LEU A 1 111 ? -5.178 10.784 13.318 1.00 92.00 111 LEU A C 1
ATOM 825 O O . LEU A 1 111 ? -5.799 11.598 14.012 1.00 92.00 111 LEU A O 1
ATOM 829 N N . ASP A 1 112 ? -4.169 10.048 13.791 1.00 91.94 112 ASP A N 1
ATOM 830 C CA . ASP A 1 112 ? -3.695 10.019 15.178 1.00 91.94 112 ASP A CA 1
ATOM 831 C C . ASP A 1 112 ? -4.717 9.502 16.212 1.00 91.94 112 ASP A C 1
ATOM 833 O O . ASP A 1 112 ? -4.619 9.824 17.399 1.00 91.94 112 ASP A O 1
ATOM 837 N N . GLU A 1 113 ? -5.676 8.673 15.797 1.00 94.44 113 GLU A N 1
ATOM 838 C CA . GLU A 1 113 ? -6.650 8.048 16.698 1.00 94.44 113 GLU A CA 1
ATOM 839 C C . GLU A 1 113 ? -6.110 6.737 17.304 1.00 94.44 113 GLU A C 1
ATOM 841 O O . GLU A 1 113 ? -5.430 5.950 16.644 1.00 94.44 113 GLU A O 1
ATOM 846 N N . ASP A 1 114 ? -6.428 6.479 18.577 1.00 92.31 114 ASP A N 1
ATOM 847 C CA . ASP A 1 114 ? -6.033 5.243 19.264 1.00 92.31 114 ASP A CA 1
ATOM 848 C C . ASP A 1 114 ? -6.996 4.103 18.911 1.00 92.31 114 ASP A C 1
ATOM 850 O O . ASP A 1 114 ? -8.098 4.009 19.448 1.00 92.31 114 ASP A O 1
ATOM 854 N N . ILE A 1 115 ? -6.575 3.211 18.013 1.00 95.00 115 ILE A N 1
ATOM 855 C CA . ILE A 1 115 ? -7.383 2.064 17.569 1.00 95.00 115 ILE A CA 1
ATOM 856 C C . ILE A 1 115 ? -7.611 0.999 18.660 1.00 95.00 115 ILE A C 1
ATOM 858 O O . ILE A 1 115 ? -8.462 0.126 18.478 1.00 95.00 115 ILE A O 1
ATOM 862 N N . SER A 1 116 ? -6.850 1.034 19.763 1.00 94.75 116 SER A N 1
ATOM 863 C CA . SER A 1 116 ? -6.976 0.090 20.885 1.00 94.75 116 SER A CA 1
ATOM 864 C C . SER A 1 116 ? -7.986 0.548 21.944 1.00 94.75 116 SER A C 1
ATOM 866 O O . SER A 1 116 ? -8.481 -0.272 22.719 1.00 94.75 116 SER A O 1
ATOM 868 N N . ASP A 1 117 ? -8.334 1.838 21.939 1.00 96.19 117 ASP A N 1
ATOM 869 C CA . ASP A 1 117 ? -9.349 2.449 22.803 1.00 96.19 117 ASP A CA 1
ATOM 870 C C . ASP A 1 117 ? -10.154 3.524 22.045 1.00 96.19 117 ASP A C 1
ATOM 872 O O . ASP A 1 117 ? -10.370 4.648 22.507 1.00 96.19 117 ASP A O 1
ATOM 876 N N . PHE A 1 118 ? -10.623 3.184 20.844 1.00 97.06 118 PHE A N 1
ATOM 877 C CA . PHE A 1 118 ? -11.397 4.100 20.015 1.00 97.06 118 PHE A CA 1
ATOM 878 C C . PHE A 1 118 ? -12.810 4.236 20.586 1.00 97.06 118 PHE A C 1
ATOM 880 O O . PHE A 1 118 ? -13.685 3.399 20.353 1.00 97.06 118 PHE A O 1
ATOM 887 N N . TYR A 1 119 ? -13.038 5.289 21.376 1.00 96.88 119 TYR A N 1
ATOM 888 C CA . TYR A 1 119 ? -14.301 5.526 22.088 1.00 96.88 119 TYR A CA 1
ATOM 889 C C . TYR A 1 119 ? -14.748 4.330 22.957 1.00 96.88 119 TYR A C 1
ATOM 891 O O . TYR A 1 119 ? -15.947 4.068 23.086 1.00 96.88 119 TYR A O 1
ATOM 899 N N . GLY A 1 120 ? -13.799 3.614 23.573 1.00 96.81 120 GLY A N 1
ATOM 900 C CA . GLY A 1 120 ? -14.070 2.423 24.384 1.00 96.81 120 GLY A CA 1
ATOM 901 C C . GLY A 1 120 ? -14.126 1.108 23.600 1.00 96.81 120 GLY A C 1
ATOM 902 O O . GLY A 1 120 ? -14.469 0.075 24.183 1.00 96.81 120 GLY A O 1
ATOM 903 N N . TYR A 1 121 ? -13.816 1.124 22.299 1.00 97.69 121 TYR A N 1
ATOM 904 C CA . TYR A 1 121 ? -13.733 -0.067 21.458 1.00 97.69 121 TYR A CA 1
ATOM 905 C C . TYR A 1 121 ? -12.292 -0.355 21.033 1.00 97.69 121 TYR A C 1
ATOM 907 O O . TYR A 1 121 ? -11.593 0.510 20.518 1.00 97.69 121 TYR A O 1
ATOM 915 N N . ASP A 1 122 ? -11.888 -1.614 21.176 1.00 97.50 122 ASP A N 1
ATOM 916 C CA . ASP A 1 122 ? -10.617 -2.124 20.666 1.00 97.50 122 ASP A CA 1
ATOM 917 C C . ASP A 1 122 ? -10.827 -2.656 19.238 1.00 97.50 122 ASP A C 1
ATOM 919 O O . ASP A 1 122 ? -11.222 -3.811 19.029 1.00 97.50 122 ASP A O 1
ATOM 923 N N . ILE A 1 123 ? -10.633 -1.774 18.250 1.00 97.56 123 ILE A N 1
ATOM 924 C CA . ILE A 1 123 ? -10.814 -2.083 16.824 1.00 97.56 123 ILE A CA 1
ATOM 925 C C . ILE A 1 123 ? -9.758 -3.092 16.375 1.00 97.56 123 ILE A C 1
ATOM 927 O O . ILE A 1 123 ? -10.086 -4.033 15.651 1.00 97.56 123 ILE A O 1
ATOM 931 N N . GLY A 1 124 ? -8.513 -2.936 16.838 1.00 96.62 124 GLY A N 1
ATOM 932 C CA . GLY A 1 124 ? -7.417 -3.839 16.489 1.00 96.62 124 GLY A CA 1
ATOM 933 C C . GLY A 1 124 ? -7.714 -5.280 16.903 1.00 96.62 124 GLY A C 1
ATOM 934 O O . GLY A 1 124 ? -7.609 -6.203 16.096 1.00 96.62 124 GLY A O 1
ATOM 935 N N . LYS A 1 125 ? -8.194 -5.496 18.129 1.00 97.06 125 LYS A N 1
ATOM 936 C CA . LYS A 1 125 ? -8.604 -6.828 18.590 1.00 97.06 125 LYS A CA 1
ATOM 937 C C . LYS A 1 125 ? -9.815 -7.374 17.840 1.00 97.06 125 LYS A C 1
ATOM 939 O O . LYS A 1 125 ? -9.865 -8.578 17.589 1.00 97.06 125 LYS A O 1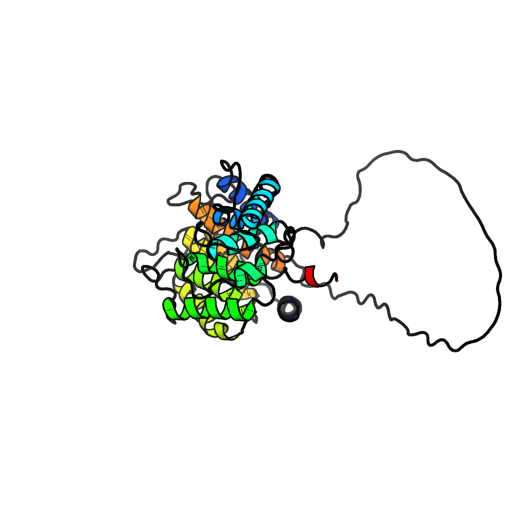
ATOM 944 N N . ALA A 1 126 ? -10.792 -6.531 17.502 1.00 96.69 126 ALA A N 1
ATOM 945 C CA . ALA A 1 126 ? -11.937 -6.957 16.700 1.00 96.69 126 ALA A CA 1
ATOM 946 C C . ALA A 1 126 ? -11.496 -7.422 15.302 1.00 96.69 126 ALA A C 1
ATOM 948 O O . ALA A 1 126 ? -11.970 -8.452 14.825 1.00 96.69 126 ALA A O 1
ATOM 949 N N . PHE A 1 127 ? -10.549 -6.708 14.691 1.00 97.50 127 PHE A N 1
ATOM 950 C CA . PHE A 1 127 ? -9.961 -7.035 13.396 1.00 97.50 127 PHE A CA 1
ATOM 951 C C . PHE A 1 127 ? -9.167 -8.344 13.428 1.00 97.50 127 PHE A C 1
ATOM 953 O O . PHE A 1 127 ? -9.428 -9.242 12.631 1.00 97.50 127 PHE A O 1
ATOM 960 N N . LEU A 1 128 ? -8.279 -8.520 14.412 1.00 97.06 128 LEU A N 1
ATOM 961 C CA . LEU A 1 128 ? -7.482 -9.746 14.558 1.00 97.06 128 LEU A CA 1
ATOM 962 C C . LEU A 1 128 ? -8.314 -10.994 14.918 1.00 97.06 128 LEU A C 1
ATOM 964 O O . LEU A 1 128 ? -7.804 -12.111 14.850 1.00 97.06 128 LEU A O 1
ATOM 968 N N . ALA A 1 129 ? -9.582 -10.827 15.310 1.00 96.19 129 ALA A N 1
ATOM 969 C CA . ALA A 1 129 ? -10.515 -11.927 15.560 1.00 96.19 129 ALA A CA 1
ATOM 970 C C . ALA A 1 129 ? -11.249 -12.417 14.296 1.00 96.19 129 ALA A C 1
ATOM 972 O O . ALA A 1 129 ? -11.957 -13.426 14.358 1.00 96.19 129 ALA A O 1
ATOM 973 N N . MET A 1 130 ? -11.119 -11.706 13.173 1.00 95.75 130 MET A N 1
ATOM 974 C CA . MET A 1 130 ? -11.643 -12.138 11.876 1.00 95.75 130 MET A CA 1
ATOM 975 C C . MET A 1 130 ? -10.826 -13.316 11.325 1.00 95.75 130 MET A C 1
ATOM 977 O O . MET A 1 130 ? -9.732 -13.601 11.805 1.00 95.75 130 MET A O 1
ATOM 981 N N . ASP A 1 131 ? -11.355 -14.021 10.324 1.00 95.88 131 ASP A N 1
ATOM 982 C CA . ASP A 1 131 ? -10.649 -15.140 9.691 1.00 95.88 131 ASP A CA 1
ATOM 983 C C . ASP A 1 131 ? -9.487 -14.628 8.815 1.00 95.88 131 ASP A C 1
ATOM 985 O O . ASP A 1 131 ? -9.762 -14.060 7.758 1.00 95.88 131 ASP A O 1
ATOM 989 N N . PRO A 1 132 ? -8.205 -14.838 9.190 1.00 96.62 132 PRO A N 1
ATOM 990 C CA . PRO A 1 132 ? -7.053 -14.360 8.418 1.00 96.62 132 PRO A CA 1
ATOM 991 C C . PRO A 1 132 ? -6.868 -15.085 7.077 1.00 96.62 132 PRO A C 1
ATOM 993 O O . PRO A 1 132 ? -6.003 -14.701 6.295 1.00 96.62 132 PRO A O 1
ATOM 996 N N . THR A 1 133 ? -7.627 -16.154 6.821 1.00 96.69 133 THR A N 1
ATOM 997 C CA . THR A 1 133 ? -7.575 -16.910 5.561 1.00 96.69 133 THR A CA 1
ATOM 998 C C . THR A 1 133 ? -8.639 -16.464 4.560 1.00 96.69 133 THR A C 1
ATOM 1000 O O . THR A 1 133 ? -8.654 -16.944 3.427 1.00 96.69 133 THR A O 1
ATOM 1003 N N . ALA A 1 134 ? -9.517 -15.533 4.954 1.00 94.31 134 ALA A N 1
ATOM 1004 C CA . ALA A 1 134 ? -10.531 -14.980 4.072 1.00 94.31 134 ALA A CA 1
ATOM 1005 C C . ALA A 1 134 ? -9.881 -14.175 2.938 1.00 94.31 134 ALA A C 1
ATOM 1007 O O . ALA A 1 134 ? -9.162 -13.203 3.171 1.00 94.31 134 ALA A O 1
ATOM 1008 N N . GLU A 1 135 ? -10.161 -14.583 1.705 1.00 92.44 135 GLU A N 1
ATOM 1009 C CA . GLU A 1 135 ? -9.634 -13.934 0.512 1.00 92.44 135 GLU A CA 1
ATOM 1010 C C . GLU A 1 135 ? -10.355 -12.599 0.244 1.00 92.44 135 GLU A C 1
ATOM 1012 O O . GLU A 1 135 ? -11.591 -12.538 0.320 1.00 92.44 135 GLU A O 1
ATOM 1017 N N . PRO A 1 136 ? -9.622 -11.510 -0.053 1.00 93.94 136 PRO A N 1
ATOM 1018 C CA . PRO A 1 136 ? -10.234 -10.244 -0.427 1.00 93.94 136 PRO A CA 1
ATOM 1019 C C . PRO A 1 136 ? -10.877 -10.309 -1.817 1.00 93.94 136 PRO A C 1
ATOM 1021 O O . PRO A 1 136 ? -10.499 -11.100 -2.674 1.00 93.94 136 PRO A O 1
ATOM 1024 N N . VAL A 1 137 ? -11.806 -9.388 -2.085 1.00 90.31 137 VAL A N 1
ATOM 1025 C CA . VAL A 1 137 ? -12.467 -9.261 -3.402 1.00 90.31 137 VAL A CA 1
ATOM 1026 C C . VAL A 1 137 ? -11.510 -8.902 -4.547 1.00 90.31 137 VAL A C 1
ATOM 1028 O O . VAL A 1 137 ? -11.847 -9.089 -5.712 1.00 90.31 137 VAL A O 1
ATOM 1031 N N . SER A 1 138 ? -10.334 -8.367 -4.218 1.00 93.75 138 SER A N 1
ATOM 1032 C CA . SER A 1 138 ? -9.215 -8.149 -5.130 1.00 93.75 138 SER A CA 1
ATOM 1033 C C . SER A 1 138 ? -7.929 -8.515 -4.405 1.00 93.75 138 SER A C 1
ATOM 1035 O O . SER A 1 138 ? -7.734 -8.071 -3.270 1.00 93.75 138 SER A O 1
ATOM 1037 N N . LEU A 1 139 ? -7.036 -9.276 -5.047 1.00 95.12 139 LEU A N 1
ATOM 1038 C CA . LEU A 1 139 ? -5.762 -9.671 -4.432 1.00 95.12 139 LEU A CA 1
ATOM 1039 C C . LEU A 1 139 ? -4.874 -8.461 -4.109 1.00 95.12 139 LEU A C 1
ATOM 1041 O O . LEU A 1 139 ? -4.133 -8.486 -3.128 1.00 95.12 139 LEU A O 1
ATOM 1045 N N . ASN A 1 140 ? -5.044 -7.352 -4.834 1.00 92.00 140 ASN A N 1
ATOM 1046 C CA . ASN A 1 140 ? -4.358 -6.090 -4.548 1.00 92.00 140 ASN A CA 1
ATOM 1047 C C . ASN A 1 140 ? -4.682 -5.564 -3.144 1.00 92.00 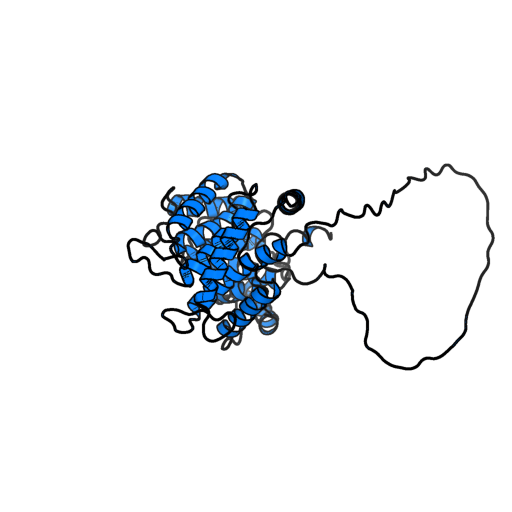140 ASN A C 1
ATOM 1049 O O . ASN A 1 140 ? -3.935 -4.756 -2.618 1.00 92.00 140 ASN A O 1
ATOM 1053 N N . TYR A 1 141 ? -5.776 -5.999 -2.509 1.00 96.06 141 TYR A N 1
ATOM 1054 C CA . TYR A 1 141 ? -6.148 -5.561 -1.164 1.00 96.06 141 TYR A CA 1
ATOM 1055 C C . TYR A 1 141 ? -5.473 -6.339 -0.038 1.00 96.06 141 TYR A C 1
ATOM 1057 O O . TYR A 1 141 ? -5.635 -5.952 1.122 1.00 96.06 141 TYR A O 1
ATOM 1065 N N . TYR A 1 142 ? -4.671 -7.365 -0.337 1.00 98.00 142 TYR A N 1
ATOM 1066 C CA . TYR A 1 142 ? -3.827 -7.984 0.684 1.00 98.00 142 TYR A CA 1
ATOM 1067 C C . TYR A 1 142 ? -2.925 -6.954 1.375 1.00 98.00 142 TYR A C 1
ATOM 1069 O O . TYR A 1 142 ? -2.798 -7.024 2.594 1.00 98.00 142 TYR A O 1
ATOM 1077 N N . ARG A 1 143 ? -2.415 -5.938 0.659 1.00 95.31 143 ARG A N 1
ATOM 1078 C CA . ARG A 1 143 ? -1.619 -4.857 1.272 1.00 95.31 143 ARG A CA 1
ATOM 1079 C C . ARG A 1 143 ? -2.374 -4.065 2.335 1.00 95.31 143 ARG A C 1
ATOM 1081 O O . ARG A 1 143 ? -1.818 -3.738 3.371 1.00 95.31 143 ARG A O 1
ATOM 1088 N N . ILE A 1 144 ? -3.667 -3.809 2.123 1.00 97.44 144 ILE A N 1
ATOM 1089 C CA . ILE A 1 144 ? -4.504 -3.078 3.084 1.00 97.44 144 ILE A CA 1
ATOM 1090 C C . ILE A 1 144 ? -4.714 -3.926 4.338 1.00 97.44 144 ILE A C 1
ATOM 1092 O O . ILE A 1 144 ? -4.683 -3.421 5.459 1.00 97.44 144 ILE A O 1
ATOM 1096 N N . ILE A 1 145 ? -4.916 -5.231 4.149 1.00 98.38 145 ILE A N 1
ATOM 1097 C CA . ILE A 1 145 ? -5.114 -6.178 5.246 1.00 98.38 145 ILE A CA 1
ATOM 1098 C C . ILE A 1 145 ? -3.832 -6.300 6.072 1.00 98.38 145 ILE A C 1
ATOM 1100 O O . ILE A 1 145 ? -3.893 -6.214 7.300 1.00 98.38 145 ILE A O 1
ATOM 1104 N N . THR A 1 146 ? -2.677 -6.486 5.428 1.00 97.31 146 THR A N 1
ATOM 1105 C CA . THR A 1 146 ? -1.405 -6.659 6.136 1.00 97.31 146 THR A CA 1
ATOM 1106 C C . THR A 1 146 ? -0.915 -5.353 6.758 1.00 97.31 146 THR A C 1
ATOM 1108 O O . THR A 1 146 ? -0.517 -5.364 7.921 1.00 97.31 146 THR A O 1
ATOM 1111 N N . GLN A 1 147 ? -1.052 -4.209 6.086 1.00 95.44 147 GLN A N 1
ATOM 1112 C CA . GLN A 1 147 ? -0.751 -2.903 6.680 1.00 95.44 147 GLN A CA 1
ATOM 1113 C C . GLN A 1 147 ? -1.668 -2.590 7.875 1.00 95.44 147 GLN A C 1
ATOM 1115 O O . GLN A 1 147 ? -1.192 -2.188 8.937 1.00 95.44 147 GLN A O 1
ATOM 1120 N N . GLY A 1 148 ? -2.979 -2.830 7.760 1.00 95.50 148 GLY A N 1
ATOM 1121 C CA . GLY A 1 148 ? -3.914 -2.664 8.878 1.00 95.50 148 GLY A CA 1
ATOM 1122 C C . GLY A 1 148 ? -3.570 -3.570 10.066 1.00 95.50 148 GLY A C 1
ATOM 1123 O O . GLY A 1 148 ? -3.521 -3.117 11.212 1.00 95.50 148 GLY A O 1
ATOM 1124 N N . ALA A 1 149 ? -3.244 -4.840 9.803 1.00 96.31 149 ALA A N 1
ATOM 1125 C CA . ALA A 1 149 ? -2.788 -5.777 10.829 1.00 96.31 149 ALA A CA 1
ATOM 1126 C C . ALA A 1 149 ? -1.482 -5.319 11.492 1.00 96.31 149 ALA A C 1
ATOM 1128 O O . ALA A 1 149 ? -1.324 -5.466 12.702 1.00 96.31 149 ALA A O 1
ATOM 1129 N N . PHE A 1 150 ? -0.556 -4.741 10.727 1.00 92.19 150 PHE A N 1
ATOM 1130 C CA . PHE A 1 150 ? 0.717 -4.245 11.240 1.00 92.19 150 PHE A CA 1
ATOM 1131 C C . PHE A 1 150 ? 0.543 -3.170 12.326 1.00 92.19 150 PHE A C 1
ATOM 1133 O O . PHE A 1 150 ? 1.304 -3.154 13.294 1.00 92.19 150 PHE A O 1
ATOM 1140 N N . TYR A 1 151 ? -0.489 -2.327 12.230 1.00 89.75 151 TYR A N 1
ATOM 1141 C CA . TYR A 1 151 ? -0.805 -1.341 13.271 1.00 89.75 151 TYR A CA 1
ATOM 1142 C C . TYR A 1 151 ? -1.452 -1.943 14.528 1.00 89.75 151 TYR A C 1
ATOM 1144 O O . TYR A 1 151 ? -1.482 -1.298 15.575 1.00 89.75 151 TYR A O 1
ATOM 1152 N N . CYS A 1 152 ? -1.946 -3.179 14.460 1.00 92.06 152 CYS A N 1
ATOM 1153 C CA . CYS A 1 152 ? -2.585 -3.845 15.590 1.00 92.06 152 CYS A CA 1
ATOM 1154 C C . CYS A 1 152 ? -1.558 -4.468 16.546 1.00 92.06 152 CYS A C 1
ATOM 1156 O O . CYS A 1 152 ? -0.551 -5.049 16.136 1.00 92.06 152 CYS A O 1
ATOM 1158 N N . GLU A 1 153 ? -1.840 -4.436 17.849 1.00 89.25 153 GLU A N 1
ATOM 1159 C CA . GLU A 1 153 ? -1.009 -5.143 18.823 1.00 89.25 153 GLU A CA 1
ATOM 1160 C C . GLU A 1 153 ? -1.169 -6.668 18.717 1.00 89.25 153 GLU A C 1
ATOM 1162 O O . GLU A 1 153 ? -2.275 -7.181 18.582 1.00 89.25 153 GLU A O 1
ATOM 1167 N N . ASN A 1 154 ? -0.063 -7.406 18.878 1.00 92.31 154 ASN A N 1
ATOM 1168 C CA . ASN A 1 154 ? -0.027 -8.877 18.840 1.00 92.31 154 ASN A CA 1
ATOM 1169 C C . ASN A 1 154 ? -0.501 -9.482 17.501 1.00 92.31 154 ASN A C 1
ATOM 1171 O O . ASN A 1 154 ? -1.068 -10.573 17.475 1.00 92.31 154 ASN A O 1
ATOM 1175 N N . SER A 1 155 ? -0.244 -8.791 16.388 1.00 94.44 155 SER A N 1
ATOM 1176 C CA . SER A 1 155 ? -0.670 -9.201 15.048 1.00 94.44 155 SER A CA 1
ATOM 1177 C C . SER A 1 155 ? 0.231 -10.228 14.357 1.00 94.44 155 SER A C 1
ATOM 1179 O O . SER A 1 155 ? -0.161 -10.738 13.314 1.00 94.44 155 SER A O 1
ATOM 1181 N N . ASP A 1 156 ? 1.392 -10.585 14.923 1.00 92.50 156 ASP A N 1
ATOM 1182 C CA . ASP A 1 156 ? 2.391 -11.459 14.279 1.00 92.50 156 ASP A CA 1
ATOM 1183 C C . ASP A 1 156 ? 1.793 -12.771 13.723 1.00 92.50 156 ASP A C 1
ATOM 1185 O O . ASP A 1 156 ? 2.037 -13.125 12.570 1.00 92.50 156 ASP A O 1
ATOM 1189 N N . GLU A 1 157 ? 0.984 -13.492 14.512 1.00 96.88 157 GLU A N 1
ATOM 1190 C CA . GLU A 1 157 ? 0.355 -14.751 14.072 1.00 96.88 157 GLU A CA 1
ATOM 1191 C C . GLU A 1 157 ? -0.676 -14.516 12.959 1.00 96.88 157 GLU A C 1
ATOM 1193 O O . GLU A 1 157 ? -0.757 -15.292 12.006 1.00 96.88 157 GLU A O 1
ATOM 1198 N N . PHE A 1 158 ? -1.452 -13.438 13.070 1.00 97.88 158 PHE A N 1
ATOM 1199 C CA . PHE A 1 158 ? -2.457 -13.062 12.083 1.00 97.88 158 PHE A CA 1
ATOM 1200 C C . PHE A 1 158 ? -1.799 -12.684 10.750 1.00 97.88 158 PHE A C 1
ATOM 1202 O O . PHE A 1 158 ? -2.112 -13.285 9.726 1.00 97.88 158 PHE A O 1
ATOM 1209 N N . LEU A 1 159 ? -0.826 -11.764 10.780 1.00 95.88 159 LEU A N 1
ATOM 1210 C CA . LEU A 1 159 ? -0.004 -11.360 9.634 1.00 95.88 159 LEU A CA 1
ATOM 1211 C C . LEU A 1 159 ? 0.630 -12.564 8.946 1.00 95.88 159 LEU A C 1
ATOM 1213 O O . LEU A 1 159 ? 0.575 -12.684 7.723 1.00 95.88 159 LEU A O 1
ATOM 1217 N N . THR A 1 160 ? 1.193 -13.475 9.743 1.00 97.12 160 THR A N 1
ATOM 1218 C CA . THR A 1 160 ? 1.820 -14.692 9.231 1.00 97.12 160 THR A CA 1
ATOM 1219 C C . THR A 1 160 ? 0.814 -15.546 8.462 1.00 97.12 160 THR A C 1
ATOM 1221 O O . THR A 1 160 ? 1.104 -15.953 7.343 1.00 97.12 160 THR A O 1
ATOM 1224 N N . LYS A 1 161 ? -0.391 -15.764 9.003 1.00 98.19 161 LYS A N 1
ATOM 1225 C CA . LYS A 1 161 ? -1.439 -16.552 8.330 1.00 98.19 161 LYS A CA 1
ATOM 1226 C C . LYS A 1 161 ? -1.966 -15.891 7.056 1.00 98.19 161 LYS A C 1
ATOM 1228 O O . LYS A 1 161 ? -2.185 -16.598 6.074 1.00 98.19 161 LYS A O 1
ATOM 1233 N N . VAL A 1 162 ? -2.152 -14.569 7.059 1.00 98.38 162 VAL A N 1
ATOM 1234 C CA . VAL A 1 162 ? -2.574 -13.814 5.865 1.00 98.38 162 VAL A CA 1
ATOM 1235 C C . VAL A 1 162 ? -1.536 -13.974 4.750 1.00 98.38 162 VAL A C 1
ATOM 1237 O O . VAL A 1 162 ? -1.890 -14.362 3.637 1.00 98.38 162 VAL A O 1
ATOM 1240 N N . CYS A 1 163 ? -0.254 -13.744 5.056 1.00 98.25 163 CYS A N 1
ATOM 1241 C CA . CYS A 1 163 ? 0.830 -13.850 4.076 1.00 98.25 163 CYS A CA 1
ATOM 1242 C C . CYS A 1 163 ? 1.022 -15.292 3.586 1.00 98.25 163 CYS A C 1
ATOM 1244 O O . CYS A 1 163 ? 1.117 -15.507 2.382 1.00 98.25 163 CYS A O 1
ATOM 1246 N N . ASP A 1 164 ? 1.006 -16.285 4.484 1.00 98.31 164 ASP A N 1
ATOM 1247 C CA . ASP A 1 164 ? 1.093 -17.704 4.106 1.00 98.31 164 ASP A CA 1
ATOM 1248 C C . ASP A 1 164 ? -0.031 -18.107 3.150 1.00 98.31 164 ASP A C 1
ATOM 1250 O O . ASP A 1 164 ? 0.212 -18.822 2.179 1.00 98.31 164 ASP A O 1
ATOM 1254 N N . THR A 1 165 ? -1.251 -17.626 3.403 1.00 98.12 165 THR A N 1
ATOM 1255 C CA . THR A 1 165 ? -2.407 -17.886 2.538 1.00 98.12 165 THR A CA 1
ATOM 1256 C C . THR A 1 165 ? -2.220 -17.239 1.167 1.00 98.12 165 THR A C 1
ATOM 1258 O O . THR A 1 165 ? -2.421 -17.905 0.152 1.00 98.12 165 THR A O 1
ATOM 1261 N N . TYR A 1 166 ? -1.794 -15.971 1.121 1.00 98.12 166 TYR A N 1
ATOM 1262 C CA . TYR A 1 166 ? -1.568 -15.267 -0.143 1.00 98.12 166 TYR A CA 1
ATOM 1263 C C . TYR A 1 166 ? -0.481 -15.958 -0.983 1.00 98.12 166 TYR A C 1
ATOM 1265 O O . TYR A 1 166 ? -0.700 -16.275 -2.152 1.00 98.12 166 TYR A O 1
ATOM 1273 N N . ILE A 1 167 ? 0.659 -16.275 -0.361 1.00 98.19 167 ILE A N 1
ATOM 1274 C CA . ILE A 1 167 ? 1.789 -16.957 -1.002 1.00 98.19 167 ILE A CA 1
ATOM 1275 C C . ILE A 1 167 ? 1.366 -18.328 -1.533 1.00 98.19 167 ILE A C 1
ATOM 1277 O O . ILE A 1 167 ? 1.596 -18.621 -2.704 1.00 98.19 167 ILE A O 1
ATOM 1281 N N . ALA A 1 168 ? 0.742 -19.161 -0.694 1.00 97.75 168 ALA A N 1
ATOM 1282 C CA . ALA A 1 168 ? 0.408 -20.538 -1.052 1.00 97.75 168 ALA A CA 1
ATOM 1283 C C . ALA A 1 168 ? -0.593 -20.637 -2.211 1.00 97.75 168 ALA A C 1
ATOM 1285 O O . ALA A 1 168 ? -0.538 -21.597 -2.980 1.00 97.75 168 ALA A O 1
ATOM 1286 N N . ASN A 1 169 ? -1.500 -19.666 -2.324 1.00 96.94 169 ASN A N 1
ATOM 1287 C CA . ASN A 1 169 ? -2.559 -19.697 -3.325 1.00 96.94 169 ASN A CA 1
ATOM 1288 C C . ASN A 1 169 ? -2.156 -19.036 -4.649 1.00 96.94 169 ASN A C 1
ATOM 1290 O O . ASN A 1 169 ? -2.655 -19.460 -5.689 1.00 96.94 169 ASN A O 1
ATOM 1294 N N . HIS A 1 170 ? -1.274 -18.028 -4.622 1.00 97.69 170 HIS A N 1
ATOM 1295 C CA . HIS A 1 170 ? -1.122 -17.111 -5.761 1.00 97.69 170 HIS A CA 1
ATOM 1296 C C . HIS A 1 170 ? 0.314 -16.857 -6.217 1.00 97.69 170 HIS A C 1
ATOM 1298 O O . HIS A 1 170 ? 0.510 -16.428 -7.353 1.00 97.69 170 HIS A O 1
ATOM 1304 N N . TYR A 1 171 ? 1.326 -17.120 -5.383 1.00 98.25 171 TYR A N 1
ATOM 1305 C CA . TYR A 1 171 ? 2.716 -16.814 -5.723 1.00 98.25 171 TYR A CA 1
ATOM 1306 C C . TYR A 1 171 ? 3.459 -18.024 -6.296 1.00 98.25 171 TYR A C 1
ATOM 1308 O O . TYR A 1 171 ? 3.416 -19.128 -5.754 1.00 98.25 171 TYR A O 1
ATOM 1316 N N . THR A 1 172 ? 4.202 -17.815 -7.382 1.00 98.44 172 THR A N 1
ATOM 1317 C CA . THR A 1 172 ? 5.110 -18.816 -7.953 1.00 98.44 172 THR A CA 1
ATOM 1318 C C . THR A 1 172 ? 6.522 -18.248 -8.064 1.00 98.44 172 THR A C 1
ATOM 1320 O O . THR A 1 172 ? 6.738 -17.264 -8.772 1.00 98.44 172 THR A O 1
ATOM 1323 N N . MET A 1 173 ? 7.491 -18.914 -7.422 1.00 98.06 173 MET A N 1
ATOM 1324 C CA . MET A 1 173 ? 8.909 -18.530 -7.484 1.00 98.06 173 MET A CA 1
ATOM 1325 C C . MET A 1 173 ? 9.392 -18.389 -8.934 1.00 98.06 173 MET A C 1
ATOM 1327 O O . MET A 1 173 ? 9.119 -19.256 -9.775 1.00 98.06 173 MET A O 1
ATOM 1331 N N . GLY A 1 174 ? 10.103 -17.302 -9.223 1.00 98.12 174 GLY A N 1
ATOM 1332 C CA . GLY A 1 174 ? 10.615 -16.954 -10.547 1.00 98.12 174 GLY A CA 1
ATOM 1333 C C . GLY A 1 174 ? 9.552 -16.501 -11.554 1.00 98.12 174 GLY A C 1
ATOM 1334 O O . GLY A 1 174 ? 9.878 -16.337 -12.729 1.00 98.12 174 GLY A O 1
ATOM 1335 N N . LYS A 1 175 ? 8.289 -16.329 -11.136 1.00 97.44 175 LYS A N 1
ATOM 1336 C CA . LYS A 1 175 ? 7.194 -15.845 -12.000 1.00 97.44 175 LYS A CA 1
ATOM 1337 C C . LYS A 1 175 ? 6.373 -14.705 -11.402 1.00 97.44 175 LYS A C 1
ATOM 1339 O O . LYS A 1 175 ? 5.873 -13.881 -12.162 1.00 97.44 175 LYS A O 1
ATOM 1344 N N . GLY A 1 176 ? 6.225 -14.661 -10.079 1.00 97.44 176 GLY A N 1
ATOM 1345 C CA . GLY A 1 176 ? 5.406 -13.665 -9.389 1.00 97.44 176 GLY A CA 1
ATOM 1346 C C . GLY A 1 176 ? 3.996 -14.168 -9.075 1.00 97.44 176 GLY A C 1
ATOM 1347 O O . GLY A 1 176 ? 3.776 -15.373 -8.910 1.00 97.44 176 GLY A O 1
ATOM 1348 N N . VAL A 1 177 ? 3.043 -13.239 -8.985 1.00 97.62 177 VAL A N 1
ATOM 1349 C CA . VAL A 1 177 ? 1.636 -13.534 -8.671 1.00 97.62 177 VAL A CA 1
ATOM 1350 C C . VAL A 1 177 ? 0.818 -13.806 -9.928 1.00 97.62 177 VAL A C 1
ATOM 1352 O O . VAL A 1 177 ? 0.818 -12.995 -10.852 1.00 97.62 177 VAL A O 1
ATOM 1355 N N . ASP A 1 178 ? 0.090 -14.925 -9.935 1.00 95.50 178 ASP A N 1
ATOM 1356 C CA . ASP A 1 178 ? -0.902 -15.237 -10.969 1.00 95.50 178 ASP A CA 1
ATOM 1357 C C . ASP A 1 178 ? -2.285 -14.716 -10.557 1.00 95.50 178 ASP A C 1
ATOM 1359 O O . ASP A 1 178 ? -3.008 -15.348 -9.788 1.00 95.50 178 ASP A O 1
ATOM 1363 N N . TYR A 1 179 ? -2.656 -13.548 -11.081 1.00 94.44 179 TYR A N 1
ATOM 1364 C CA . TYR A 1 179 ? -3.976 -12.957 -10.880 1.00 94.44 179 TYR A CA 1
ATOM 1365 C C . TYR A 1 179 ? -4.503 -12.442 -12.212 1.00 94.44 179 TYR A C 1
ATOM 1367 O O . TYR A 1 179 ? -4.247 -11.308 -12.613 1.00 94.44 179 TYR A O 1
ATOM 1375 N N . TYR A 1 180 ? -5.198 -13.335 -12.923 1.00 91.94 180 TYR A N 1
ATOM 1376 C CA . TYR A 1 180 ? -5.489 -13.198 -14.356 1.00 91.94 180 TYR A CA 1
ATOM 1377 C C . TYR A 1 180 ? -4.214 -13.137 -15.220 1.00 91.94 180 TYR A C 1
ATOM 1379 O O . TYR A 1 180 ? -4.207 -12.516 -16.284 1.00 91.94 180 TYR A O 1
ATOM 1387 N N . GLY A 1 181 ? -3.151 -13.822 -14.780 1.00 94.12 181 GLY A N 1
ATOM 1388 C CA . GLY A 1 181 ? -1.824 -13.808 -15.387 1.00 94.12 181 GLY A CA 1
ATOM 1389 C C . GLY A 1 181 ? -0.767 -13.130 -14.512 1.00 94.12 181 GLY A C 1
ATOM 1390 O O . GLY A 1 181 ? -1.068 -12.417 -13.554 1.00 94.12 181 GLY A O 1
ATOM 1391 N N . TYR A 1 182 ? 0.495 -13.361 -14.872 1.00 96.69 182 TYR A N 1
ATOM 1392 C CA . TYR A 1 182 ? 1.649 -12.717 -14.245 1.00 96.69 182 TYR A CA 1
ATOM 1393 C C . TYR A 1 182 ? 1.824 -11.297 -14.788 1.00 96.69 182 TYR A C 1
ATOM 1395 O O . TYR A 1 182 ? 1.696 -11.072 -15.993 1.00 96.69 182 TYR A O 1
ATOM 1403 N N . SER A 1 183 ? 2.109 -10.335 -13.916 1.00 97.31 183 SER A N 1
ATOM 1404 C CA . SER A 1 183 ? 2.365 -8.947 -14.310 1.00 97.31 183 SER A CA 1
ATOM 1405 C C . SER A 1 183 ? 3.264 -8.228 -13.305 1.00 97.31 183 SER A C 1
ATOM 1407 O O . SER A 1 183 ? 3.438 -8.680 -12.164 1.00 97.31 183 SER A O 1
ATOM 1409 N N . CYS A 1 184 ? 3.814 -7.093 -13.743 1.00 98.00 184 CYS A N 1
ATOM 1410 C CA . CYS A 1 184 ? 4.521 -6.133 -12.900 1.00 98.00 184 CYS A CA 1
ATOM 1411 C C . CYS A 1 184 ? 3.651 -5.735 -11.702 1.00 98.00 184 CYS A C 1
ATOM 1413 O O . CYS A 1 184 ? 4.044 -5.913 -10.552 1.00 98.00 184 CYS A O 1
ATOM 1415 N N . ASP A 1 185 ? 2.429 -5.289 -11.986 1.00 97.44 185 ASP A N 1
ATOM 1416 C CA . ASP A 1 185 ? 1.484 -4.734 -11.020 1.00 97.44 185 ASP A CA 1
ATOM 1417 C C . ASP A 1 185 ? 1.102 -5.754 -9.936 1.00 97.44 185 ASP A C 1
ATOM 1419 O O . ASP A 1 185 ? 1.178 -5.462 -8.742 1.00 97.44 185 ASP A O 1
ATOM 1423 N N . ASN A 1 186 ? 0.761 -6.986 -10.339 1.00 97.50 186 ASN A N 1
ATOM 1424 C CA . ASN A 1 186 ? 0.404 -8.061 -9.408 1.00 97.50 186 ASN A CA 1
ATOM 1425 C C . ASN A 1 186 ? 1.576 -8.393 -8.471 1.00 97.50 186 ASN A C 1
ATOM 1427 O O . ASN A 1 186 ? 1.394 -8.582 -7.267 1.00 97.50 186 ASN A O 1
ATOM 1431 N N . THR A 1 187 ? 2.791 -8.443 -9.024 1.00 98.12 187 THR A N 1
ATOM 1432 C CA . THR A 1 187 ? 4.012 -8.734 -8.260 1.00 98.12 187 THR A CA 1
ATOM 1433 C C . THR A 1 187 ? 4.357 -7.588 -7.306 1.00 98.12 187 THR A C 1
ATOM 1435 O O . THR A 1 187 ? 4.734 -7.838 -6.164 1.00 98.12 187 THR A O 1
ATOM 1438 N N . ALA A 1 188 ? 4.161 -6.338 -7.722 1.00 98.50 188 ALA A N 1
ATOM 1439 C CA . ALA A 1 188 ? 4.399 -5.166 -6.890 1.00 98.50 188 ALA A CA 1
ATOM 1440 C C . ALA A 1 188 ? 3.470 -5.101 -5.666 1.00 98.50 188 ALA A C 1
ATOM 1442 O O . ALA A 1 188 ? 3.945 -4.920 -4.544 1.00 98.50 188 ALA A O 1
ATOM 1443 N N . TYR A 1 189 ? 2.161 -5.322 -5.845 1.00 97.94 189 TYR A N 1
ATOM 1444 C CA . TYR A 1 189 ? 1.226 -5.396 -4.712 1.00 97.94 189 TYR A CA 1
ATOM 1445 C C . TYR A 1 189 ? 1.538 -6.550 -3.762 1.00 97.94 189 TYR A C 1
ATOM 1447 O O . TYR A 1 189 ? 1.324 -6.439 -2.554 1.00 97.94 189 TYR A O 1
ATOM 1455 N N . PHE A 1 190 ? 2.022 -7.669 -4.300 1.00 98.50 190 PHE A N 1
ATOM 1456 C CA . PHE A 1 190 ? 2.464 -8.793 -3.491 1.00 98.50 190 PHE A CA 1
ATOM 1457 C C . PHE A 1 190 ? 3.667 -8.446 -2.623 1.00 98.50 190 PHE A C 1
ATOM 1459 O O . PHE A 1 190 ? 3.640 -8.755 -1.432 1.00 98.50 190 PHE A O 1
ATOM 1466 N N . ILE A 1 191 ? 4.680 -7.789 -3.198 1.00 98.25 191 ILE A N 1
ATOM 1467 C CA . ILE A 1 191 ? 5.858 -7.337 -2.454 1.00 98.25 191 ILE A CA 1
ATOM 1468 C C . ILE A 1 191 ? 5.400 -6.465 -1.290 1.00 98.25 191 ILE A C 1
ATOM 1470 O O . ILE A 1 191 ? 5.628 -6.856 -0.152 1.00 98.25 191 ILE A O 1
ATOM 1474 N N . ASP A 1 192 ? 4.650 -5.389 -1.552 1.00 96.06 192 ASP A N 1
ATOM 1475 C CA . ASP A 1 192 ? 4.139 -4.491 -0.506 1.00 96.06 192 ASP A CA 1
ATOM 1476 C C . ASP A 1 192 ? 3.367 -5.244 0.593 1.00 96.06 192 ASP A C 1
ATOM 1478 O O . ASP A 1 192 ? 3.649 -5.108 1.786 1.00 96.06 192 ASP A O 1
ATOM 1482 N N . ALA A 1 193 ? 2.443 -6.129 0.207 1.00 96.38 193 ALA A N 1
ATOM 1483 C CA . ALA A 1 193 ? 1.665 -6.895 1.171 1.00 96.38 193 ALA A CA 1
ATOM 1484 C C . ALA A 1 193 ? 2.535 -7.796 2.067 1.00 96.38 193 ALA A C 1
ATOM 1486 O O . ALA A 1 193 ? 2.313 -7.846 3.283 1.00 96.38 193 ALA A O 1
ATOM 1487 N N . VAL A 1 194 ? 3.506 -8.508 1.487 1.00 96.88 194 VAL A N 1
ATOM 1488 C CA . VAL A 1 194 ? 4.352 -9.481 2.195 1.00 96.88 194 VAL A CA 1
ATOM 1489 C C . VAL A 1 194 ? 5.479 -8.799 2.981 1.00 96.88 194 VAL A C 1
ATOM 1491 O O . VAL A 1 194 ? 5.888 -9.334 4.016 1.00 96.88 194 VAL A O 1
ATOM 1494 N N . SER A 1 195 ? 5.898 -7.584 2.606 1.00 92.38 195 SER A N 1
ATOM 1495 C CA . SER A 1 195 ? 6.820 -6.743 3.389 1.00 92.38 195 SER A CA 1
ATOM 1496 C C . SER A 1 195 ? 6.349 -6.568 4.832 1.00 92.38 195 SER A C 1
ATOM 1498 O O . SER A 1 195 ? 7.136 -6.684 5.773 1.00 92.38 195 SER A O 1
ATOM 1500 N N . TYR A 1 196 ? 5.044 -6.372 5.045 1.00 86.81 196 TYR A N 1
ATOM 1501 C CA . TYR A 1 196 ? 4.480 -6.284 6.395 1.00 86.81 196 TYR A CA 1
ATOM 1502 C C . TYR A 1 196 ? 4.614 -7.593 7.182 1.00 86.81 196 TYR A C 1
ATOM 1504 O O . TYR A 1 196 ? 4.871 -7.576 8.389 1.00 86.81 196 TYR A O 1
ATOM 1512 N N . GLY A 1 197 ? 4.487 -8.733 6.501 1.00 83.31 197 GLY A N 1
ATOM 1513 C CA . GLY A 1 197 ? 4.736 -10.054 7.073 1.00 83.31 197 GLY A CA 1
ATOM 1514 C C . GLY A 1 197 ? 6.201 -10.269 7.457 1.00 83.31 197 GLY A C 1
ATOM 1515 O O . GLY A 1 197 ? 6.470 -10.918 8.469 1.00 83.31 197 GLY A O 1
ATOM 1516 N N . TYR A 1 198 ? 7.145 -9.689 6.711 1.00 80.12 198 TYR A N 1
ATOM 1517 C CA . TYR A 1 198 ? 8.579 -9.789 7.001 1.00 80.12 198 TYR A CA 1
ATOM 1518 C C . TYR A 1 198 ? 8.954 -9.163 8.358 1.00 80.12 198 TYR A C 1
ATOM 1520 O O . TYR A 1 198 ? 9.805 -9.674 9.084 1.00 80.12 198 TYR A O 1
ATOM 1528 N N . TYR A 1 199 ? 8.233 -8.124 8.794 1.00 74.44 199 TYR A N 1
ATOM 1529 C CA . TYR A 1 199 ? 8.387 -7.579 10.151 1.00 74.44 199 TYR A CA 1
ATOM 1530 C C . TYR A 1 199 ? 7.878 -8.522 11.253 1.00 74.44 199 TYR A C 1
ATOM 1532 O O . TYR A 1 199 ? 8.301 -8.430 12.415 1.00 74.44 199 TYR A O 1
ATOM 1540 N N . ALA A 1 200 ? 6.965 -9.438 10.925 1.00 78.12 200 ALA A N 1
ATOM 1541 C CA . ALA A 1 200 ? 6.511 -10.466 11.853 1.00 78.12 200 ALA A CA 1
ATOM 1542 C C . ALA A 1 200 ? 7.535 -11.611 11.959 1.00 78.12 200 ALA A C 1
ATOM 1544 O O . ALA A 1 200 ? 7.788 -12.088 13.072 1.00 78.12 200 ALA A O 1
ATOM 1545 N N . THR A 1 201 ? 8.136 -12.010 10.832 1.00 83.06 201 THR A N 1
ATOM 1546 C CA . THR A 1 201 ? 9.050 -13.155 10.695 1.00 83.06 201 THR A CA 1
ATOM 1547 C C . THR A 1 201 ? 9.978 -13.009 9.483 1.00 83.06 201 THR A C 1
ATOM 1549 O O . THR A 1 201 ? 9.562 -12.584 8.414 1.00 83.06 201 THR A O 1
ATOM 1552 N N . ASP A 1 202 ? 11.221 -13.459 9.629 1.00 83.38 202 ASP A N 1
ATOM 1553 C CA . ASP A 1 202 ? 12.256 -13.496 8.586 1.00 83.38 202 ASP A CA 1
ATOM 1554 C C . ASP A 1 202 ? 12.012 -14.528 7.469 1.00 83.38 202 ASP A C 1
ATOM 1556 O O . ASP A 1 202 ? 12.643 -14.468 6.417 1.00 83.38 202 ASP A O 1
ATOM 1560 N N . LYS A 1 203 ? 11.062 -15.456 7.634 1.00 91.88 203 LYS A N 1
ATOM 1561 C CA . LYS A 1 203 ? 10.848 -16.575 6.698 1.00 91.88 203 LYS A CA 1
ATOM 1562 C C . LYS A 1 203 ? 10.477 -16.173 5.262 1.00 91.88 203 LYS A C 1
ATOM 1564 O O . LYS A 1 203 ? 10.472 -17.032 4.384 1.00 91.88 203 LYS A O 1
ATOM 1569 N N . TYR A 1 204 ? 10.103 -14.914 5.033 1.00 92.44 204 TYR A N 1
ATOM 1570 C CA . TYR A 1 204 ? 9.707 -14.403 3.717 1.00 92.44 204 TYR A CA 1
ATOM 1571 C C . TYR A 1 204 ? 10.862 -13.789 2.921 1.00 92.44 204 TYR A C 1
ATOM 1573 O O . TYR A 1 204 ? 10.639 -13.385 1.784 1.00 92.44 204 TYR A O 1
ATOM 1581 N N . GLU A 1 205 ? 12.075 -13.727 3.479 1.00 89.75 205 GLU A N 1
ATOM 1582 C CA . GLU A 1 205 ? 13.228 -13.075 2.845 1.00 89.75 205 GLU A CA 1
ATOM 1583 C C . GLU A 1 205 ? 13.491 -13.591 1.422 1.00 89.75 205 GLU A C 1
ATOM 1585 O O . GLU A 1 205 ? 13.519 -12.811 0.473 1.00 89.75 205 GLU A O 1
ATOM 1590 N N . ASP A 1 206 ? 13.616 -14.910 1.255 1.00 95.06 206 ASP A N 1
ATOM 1591 C CA . ASP A 1 206 ? 13.907 -15.520 -0.048 1.00 95.06 206 ASP A CA 1
ATOM 1592 C C . ASP A 1 206 ? 12.778 -15.295 -1.066 1.00 95.06 206 ASP A C 1
ATOM 1594 O O . ASP A 1 206 ? 13.036 -15.123 -2.257 1.00 95.06 206 ASP A O 1
ATOM 1598 N N . ILE A 1 207 ? 11.526 -15.263 -0.600 1.00 97.50 207 ILE A N 1
ATOM 1599 C CA . ILE A 1 207 ? 10.348 -15.018 -1.443 1.00 97.50 207 ILE A CA 1
ATOM 1600 C C . ILE A 1 207 ? 10.309 -13.559 -1.901 1.00 97.50 207 ILE A C 1
ATOM 1602 O O . ILE A 1 207 ? 10.048 -13.295 -3.071 1.00 97.50 207 ILE A O 1
ATOM 1606 N N . LEU A 1 208 ? 10.588 -12.608 -1.007 1.00 95.94 208 LEU A N 1
ATOM 1607 C CA . LEU A 1 208 ? 10.613 -11.183 -1.339 1.00 95.94 208 LEU A CA 1
ATOM 1608 C C . LEU A 1 208 ? 11.784 -10.837 -2.268 1.00 95.94 208 LEU A C 1
ATOM 1610 O O . LEU A 1 208 ? 11.602 -10.078 -3.219 1.00 95.94 208 LEU A O 1
ATOM 1614 N N . LYS A 1 209 ? 12.961 -11.445 -2.066 1.00 95.12 209 LYS A N 1
ATOM 1615 C CA . LYS A 1 209 ? 14.102 -11.311 -2.990 1.00 95.12 209 LYS A CA 1
ATOM 1616 C C . LYS A 1 209 ? 13.784 -11.853 -4.381 1.00 95.12 209 LYS A C 1
ATOM 1618 O O . LYS A 1 209 ? 14.119 -11.212 -5.374 1.00 95.12 209 LYS A O 1
ATOM 1623 N N . ASP A 1 210 ? 13.129 -13.009 -4.460 1.00 98.44 210 ASP A N 1
ATOM 1624 C CA . ASP A 1 210 ? 12.661 -13.561 -5.733 1.00 98.44 210 ASP A CA 1
ATOM 1625 C C . ASP A 1 210 ? 11.619 -12.650 -6.394 1.00 98.44 210 ASP A C 1
ATOM 1627 O O . ASP A 1 210 ? 11.730 -12.370 -7.585 1.00 98.44 210 ASP A O 1
ATOM 1631 N N . ALA A 1 211 ? 10.668 -12.112 -5.627 1.00 98.50 211 ALA A N 1
ATOM 1632 C CA . ALA A 1 211 ? 9.639 -11.218 -6.148 1.00 98.50 211 ALA A CA 1
ATOM 1633 C C . ALA A 1 211 ? 10.225 -9.914 -6.706 1.00 98.50 211 ALA A C 1
ATOM 1635 O O . ALA A 1 211 ? 9.820 -9.492 -7.787 1.00 98.50 211 ALA A O 1
ATOM 1636 N N . ILE A 1 212 ? 11.211 -9.309 -6.032 1.00 97.75 212 ILE A N 1
ATOM 1637 C CA . ILE A 1 212 ? 11.952 -8.149 -6.557 1.00 97.75 212 ILE A CA 1
ATOM 1638 C C . ILE A 1 212 ? 12.690 -8.515 -7.848 1.00 97.75 212 ILE A C 1
ATOM 1640 O O . ILE A 1 212 ? 12.588 -7.796 -8.839 1.00 97.75 212 ILE A O 1
ATOM 1644 N N . ALA A 1 213 ? 13.374 -9.663 -7.886 1.00 98.00 213 ALA A N 1
ATOM 1645 C CA . ALA A 1 213 ? 14.067 -10.105 -9.094 1.00 98.00 213 ALA A CA 1
ATOM 1646 C C . ALA A 1 213 ? 13.101 -10.338 -10.269 1.00 98.00 213 ALA A C 1
ATOM 1648 O O . ALA A 1 213 ? 13.436 -10.027 -11.412 1.00 98.00 213 ALA A O 1
ATOM 1649 N N . VAL A 1 214 ? 11.900 -10.861 -10.000 1.00 98.44 214 VAL A N 1
ATOM 1650 C CA . VAL A 1 214 ? 10.814 -10.987 -10.981 1.00 98.44 214 VAL A CA 1
ATOM 1651 C C . VAL A 1 214 ? 10.316 -9.609 -11.422 1.00 98.44 214 VAL A C 1
ATOM 1653 O O . VAL A 1 214 ? 10.185 -9.379 -12.624 1.00 98.44 214 VAL A O 1
ATOM 1656 N N . LEU A 1 215 ? 10.065 -8.689 -10.487 1.00 98.44 215 LEU A N 1
ATOM 1657 C CA . LEU A 1 215 ? 9.620 -7.322 -10.768 1.00 98.44 215 LEU A CA 1
ATOM 1658 C C . LEU A 1 215 ? 10.594 -6.599 -11.715 1.00 98.44 215 LEU A C 1
ATOM 1660 O O . LEU A 1 215 ? 10.175 -5.990 -12.700 1.00 98.44 215 LEU A O 1
ATOM 1664 N N . ASP A 1 216 ? 11.898 -6.752 -11.487 1.00 97.38 216 ASP A N 1
ATOM 1665 C CA . ASP A 1 216 ? 12.947 -6.148 -12.314 1.00 97.38 216 ASP A CA 1
ATOM 1666 C C . ASP A 1 216 ? 12.951 -6.665 -13.763 1.00 97.38 216 ASP A C 1
ATOM 1668 O O . ASP A 1 216 ? 13.441 -5.982 -14.663 1.00 97.38 216 ASP A O 1
ATOM 1672 N N . THR A 1 217 ? 12.354 -7.830 -14.044 1.00 97.38 217 THR A N 1
ATOM 1673 C CA . THR A 1 217 ? 12.220 -8.328 -15.428 1.00 97.38 217 THR A CA 1
ATOM 1674 C C . THR A 1 217 ? 11.234 -7.521 -16.276 1.00 97.38 217 THR A C 1
ATOM 1676 O O . THR A 1 217 ? 11.308 -7.571 -17.507 1.00 97.38 217 THR A O 1
ATOM 1679 N N . TYR A 1 218 ? 10.341 -6.753 -15.641 1.00 98.00 218 TYR A N 1
ATOM 1680 C CA . TYR A 1 218 ? 9.385 -5.867 -16.312 1.00 98.00 218 TYR A CA 1
ATOM 1681 C C . TYR A 1 218 ? 9.971 -4.480 -16.618 1.00 98.00 218 TYR A C 1
ATOM 1683 O O . TYR A 1 218 ? 9.341 -3.688 -17.333 1.00 98.00 218 TYR A O 1
ATOM 1691 N N . LYS A 1 219 ? 11.177 -4.182 -16.110 1.00 97.62 219 LYS A N 1
ATOM 1692 C CA . LYS A 1 219 ? 11.896 -2.939 -16.389 1.00 97.62 219 LYS A CA 1
ATOM 1693 C C . LYS A 1 219 ? 12.276 -2.864 -17.866 1.00 97.62 219 LYS A C 1
ATOM 1695 O O . LYS A 1 219 ? 12.879 -3.779 -18.430 1.00 97.62 219 LYS A O 1
ATOM 1700 N N . VAL A 1 220 ? 11.989 -1.726 -18.484 1.00 95.75 220 VAL A N 1
ATOM 1701 C CA . VAL A 1 220 ? 12.430 -1.379 -19.840 1.00 95.75 220 VAL A CA 1
ATOM 1702 C C . VAL A 1 220 ? 12.942 0.067 -19.859 1.00 95.75 220 VAL A C 1
ATOM 1704 O O . VAL A 1 220 ? 12.967 0.746 -18.829 1.00 95.75 220 VAL A O 1
ATOM 1707 N N . ASP A 1 221 ? 13.402 0.547 -21.016 1.00 93.31 221 ASP A N 1
ATOM 1708 C CA . ASP A 1 221 ? 13.844 1.938 -21.138 1.00 93.31 221 ASP A CA 1
ATOM 1709 C C . ASP A 1 221 ? 12.672 2.899 -20.885 1.00 93.31 221 ASP A C 1
ATOM 1711 O O . ASP A 1 221 ? 11.618 2.789 -21.511 1.00 93.31 221 ASP A O 1
ATOM 1715 N N . GLY A 1 222 ? 12.854 3.826 -19.944 1.00 92.56 222 GLY A N 1
ATOM 1716 C CA . GLY A 1 222 ? 11.852 4.827 -19.580 1.00 92.56 222 GLY A CA 1
ATOM 1717 C C . GLY A 1 222 ? 10.777 4.395 -18.578 1.00 92.56 222 GLY A C 1
ATOM 1718 O O . GLY A 1 222 ? 9.822 5.148 -18.408 1.00 92.56 222 GLY A O 1
ATOM 1719 N N . GLY A 1 223 ? 10.883 3.227 -17.931 1.00 96.62 223 GLY A N 1
ATOM 1720 C CA . GLY A 1 223 ? 9.934 2.818 -16.885 1.00 96.62 223 GLY A CA 1
ATOM 1721 C C . GLY A 1 223 ? 9.721 1.310 -16.788 1.00 96.62 223 GLY A C 1
ATOM 1722 O O . GLY A 1 223 ? 10.610 0.524 -17.114 1.00 96.62 223 GLY A O 1
ATOM 1723 N N . TYR A 1 224 ? 8.542 0.912 -16.318 1.00 98.38 224 TYR A N 1
ATOM 1724 C CA . TYR A 1 224 ? 8.096 -0.482 -16.266 1.00 98.38 224 TYR A CA 1
ATOM 1725 C C . TYR A 1 224 ? 6.902 -0.696 -17.195 1.00 98.38 224 TYR A C 1
ATOM 1727 O O . TYR A 1 224 ? 6.065 0.194 -17.369 1.00 98.38 224 TYR A O 1
ATOM 1735 N N . CYS A 1 225 ? 6.842 -1.881 -17.799 1.00 97.25 225 CYS A N 1
ATOM 1736 C CA . CYS A 1 225 ? 5.700 -2.334 -18.590 1.00 97.25 225 CYS A CA 1
ATOM 1737 C C . CYS A 1 225 ? 4.826 -3.297 -17.775 1.00 97.25 225 CYS A C 1
ATOM 1739 O O . CYS A 1 225 ? 5.314 -3.961 -16.864 1.00 97.25 225 CYS A O 1
ATOM 1741 N N . PHE A 1 226 ? 3.543 -3.410 -18.126 1.00 96.12 226 PHE A N 1
ATOM 1742 C CA . PHE A 1 226 ? 2.604 -4.284 -17.414 1.00 96.12 226 PHE A CA 1
ATOM 1743 C C . PHE A 1 226 ? 3.002 -5.765 -17.503 1.00 96.12 226 PHE A C 1
ATOM 1745 O O . PHE A 1 226 ? 3.150 -6.449 -16.490 1.00 96.12 226 PHE A O 1
ATOM 1752 N N . ASN A 1 227 ? 3.184 -6.269 -18.728 1.00 94.75 227 ASN A N 1
ATOM 1753 C CA . ASN A 1 227 ? 3.671 -7.617 -18.999 1.00 94.75 227 ASN A CA 1
ATOM 1754 C C . ASN A 1 227 ? 4.269 -7.671 -20.423 1.00 94.75 227 ASN A C 1
ATOM 1756 O O . ASN A 1 227 ? 3.540 -7.415 -21.387 1.00 94.75 227 ASN A O 1
ATOM 1760 N N . PRO A 1 228 ? 5.549 -8.069 -20.579 1.00 91.19 228 PRO A N 1
ATOM 1761 C CA . PRO A 1 228 ? 6.253 -8.092 -21.862 1.00 91.19 228 PRO A CA 1
ATOM 1762 C C . PRO A 1 228 ? 5.649 -9.036 -22.914 1.00 91.19 228 PRO A C 1
ATOM 1764 O O . PRO A 1 228 ? 5.985 -8.907 -24.092 1.00 91.19 228 PRO A O 1
ATOM 1767 N N . GLU A 1 229 ? 4.789 -9.982 -22.525 1.00 91.44 229 GLU A N 1
ATOM 1768 C CA . GLU A 1 229 ? 4.041 -10.850 -23.443 1.00 91.44 229 GLU A CA 1
ATOM 1769 C C . GLU A 1 229 ? 2.916 -10.105 -24.178 1.00 91.44 229 GLU A C 1
ATOM 1771 O O . GLU A 1 229 ? 2.571 -10.480 -25.300 1.00 91.44 229 GLU A O 1
ATOM 1776 N N . TYR A 1 230 ? 2.369 -9.041 -23.579 1.00 88.62 230 TYR A N 1
ATOM 1777 C CA . TYR A 1 230 ? 1.305 -8.218 -24.168 1.00 88.62 230 TYR A CA 1
ATOM 1778 C C . TYR A 1 230 ? 1.808 -6.896 -24.753 1.00 88.62 230 TYR A C 1
ATOM 1780 O O . TYR A 1 230 ? 1.064 -6.232 -25.471 1.00 88.62 230 TYR A O 1
ATOM 1788 N N . GLY A 1 231 ? 3.056 -6.527 -24.472 1.00 90.38 231 GLY A N 1
ATOM 1789 C CA . GLY A 1 231 ? 3.646 -5.269 -24.909 1.00 90.38 231 GLY A CA 1
ATOM 1790 C C . GLY A 1 231 ? 4.794 -4.844 -24.001 1.00 90.38 231 GLY A C 1
ATOM 1791 O O . GLY A 1 231 ? 4.894 -5.282 -22.858 1.00 90.38 231 GLY A O 1
ATOM 1792 N N . LYS A 1 232 ? 5.693 -4.005 -24.512 1.00 94.44 232 LYS A N 1
ATOM 1793 C CA . LYS A 1 232 ? 6.817 -3.441 -23.737 1.00 94.44 232 LYS A CA 1
ATOM 1794 C C . LYS A 1 232 ? 6.684 -1.937 -23.536 1.00 94.44 232 LYS A C 1
ATOM 1796 O O . LYS A 1 232 ? 7.643 -1.272 -23.162 1.00 94.44 232 LYS A O 1
ATOM 1801 N N . GLU A 1 233 ? 5.510 -1.405 -23.828 1.00 95.19 233 GLU A N 1
ATOM 1802 C CA . GLU A 1 233 ? 5.156 -0.021 -23.606 1.00 95.19 233 GLU A CA 1
ATOM 1803 C C . GLU A 1 233 ? 5.196 0.255 -22.104 1.00 95.19 233 GLU A C 1
ATOM 1805 O O . GLU A 1 233 ? 4.583 -0.450 -21.295 1.00 95.19 233 GLU A O 1
ATOM 1810 N N . THR A 1 234 ? 5.966 1.271 -21.731 1.00 96.31 234 THR A N 1
ATOM 1811 C CA . THR A 1 234 ? 5.986 1.752 -20.358 1.00 96.31 234 THR A CA 1
ATOM 1812 C C . THR A 1 234 ? 4.697 2.486 -20.058 1.00 96.31 234 THR A C 1
ATOM 1814 O O . THR A 1 234 ? 4.112 3.140 -20.924 1.00 96.31 234 THR A O 1
ATOM 1817 N N . ASN A 1 235 ? 4.257 2.390 -18.812 1.00 96.44 235 ASN A N 1
ATOM 1818 C CA . ASN A 1 235 ? 3.108 3.138 -18.337 1.00 96.44 235 ASN A CA 1
ATOM 1819 C C . ASN A 1 235 ? 3.340 3.614 -16.900 1.00 96.44 235 ASN A C 1
ATOM 1821 O O . ASN A 1 235 ? 4.210 3.108 -16.181 1.00 96.44 235 ASN A O 1
ATOM 1825 N N . ALA A 1 236 ? 2.564 4.616 -16.508 1.00 97.62 236 ALA A N 1
ATOM 1826 C CA . ALA A 1 236 ? 2.655 5.236 -15.200 1.00 97.62 236 ALA A CA 1
ATOM 1827 C C . ALA A 1 236 ? 2.254 4.285 -14.063 1.00 97.62 236 ALA A C 1
ATOM 1829 O O . ALA A 1 236 ? 2.920 4.294 -13.035 1.00 97.62 236 ALA A O 1
ATOM 1830 N N . ASP A 1 237 ? 1.232 3.442 -14.257 1.00 97.25 237 ASP A N 1
ATOM 1831 C CA . ASP A 1 237 ? 0.708 2.538 -13.224 1.00 97.25 237 ASP A CA 1
ATOM 1832 C C . ASP A 1 237 ? 1.766 1.503 -12.806 1.00 97.25 237 ASP A C 1
ATOM 1834 O O . ASP A 1 237 ? 2.174 1.454 -11.647 1.00 97.25 237 ASP A O 1
ATOM 1838 N N . SER A 1 238 ? 2.311 0.748 -13.765 1.00 98.06 238 SER A N 1
ATOM 1839 C CA . SER A 1 238 ? 3.367 -0.241 -13.524 1.00 98.06 238 SER A CA 1
ATOM 1840 C C . SER A 1 238 ? 4.646 0.406 -12.989 1.00 98.06 238 SER A C 1
ATOM 1842 O O . SER A 1 238 ? 5.320 -0.169 -12.137 1.00 98.06 238 SER A O 1
ATOM 1844 N N . THR A 1 239 ? 4.989 1.614 -13.453 1.00 98.62 239 THR A N 1
ATOM 1845 C CA . THR A 1 239 ? 6.178 2.337 -12.967 1.00 98.62 239 THR A CA 1
ATOM 1846 C C . THR A 1 239 ? 5.990 2.832 -11.530 1.00 98.62 239 THR A C 1
ATOM 1848 O O . THR A 1 239 ? 6.910 2.708 -10.723 1.00 98.62 239 THR A O 1
ATOM 1851 N N . ALA A 1 240 ? 4.803 3.337 -11.182 1.00 98.69 240 ALA A N 1
ATOM 1852 C CA . ALA A 1 240 ? 4.451 3.716 -9.817 1.00 98.69 240 ALA A CA 1
ATOM 1853 C C . ALA A 1 240 ? 4.459 2.497 -8.890 1.00 98.69 240 ALA A C 1
ATOM 1855 O O . ALA A 1 240 ? 5.091 2.520 -7.838 1.00 98.69 240 ALA A O 1
ATOM 1856 N N . LEU A 1 241 ? 3.834 1.396 -9.298 1.00 98.50 241 LEU A N 1
ATOM 1857 C CA . LEU A 1 241 ? 3.798 0.174 -8.501 1.00 98.50 241 LEU A CA 1
ATOM 1858 C C . LEU A 1 241 ? 5.192 -0.435 -8.305 1.00 98.50 241 LEU A C 1
ATOM 1860 O O . LEU A 1 241 ? 5.502 -0.908 -7.214 1.00 98.50 241 LEU A O 1
ATOM 1864 N N . ALA A 1 242 ? 6.070 -0.356 -9.306 1.00 98.69 242 ALA A N 1
ATOM 1865 C CA . ALA A 1 242 ? 7.461 -0.755 -9.133 1.00 98.69 242 ALA A CA 1
ATOM 1866 C C . ALA A 1 242 ? 8.215 0.149 -8.141 1.00 98.69 242 ALA A C 1
ATOM 1868 O O . ALA A 1 242 ? 8.987 -0.364 -7.333 1.00 98.69 242 ALA A O 1
ATOM 1869 N N . LEU A 1 243 ? 7.972 1.468 -8.164 1.00 98.62 243 LEU A N 1
ATOM 1870 C CA . LEU A 1 243 ? 8.529 2.399 -7.176 1.00 98.62 243 LEU A CA 1
ATOM 1871 C C . LEU A 1 243 ? 8.054 2.037 -5.764 1.00 98.62 243 LEU A C 1
ATOM 1873 O O . LEU A 1 243 ? 8.881 1.853 -4.879 1.00 98.62 243 LEU A O 1
ATOM 1877 N N . MET A 1 244 ? 6.742 1.844 -5.583 1.00 97.94 244 MET A N 1
ATOM 1878 C CA . MET A 1 244 ? 6.153 1.392 -4.318 1.00 97.94 244 MET A CA 1
ATOM 1879 C C . MET A 1 244 ? 6.834 0.115 -3.816 1.00 97.94 244 MET A C 1
ATOM 1881 O O . MET A 1 244 ? 7.245 0.058 -2.664 1.00 97.94 244 MET A O 1
ATOM 1885 N N . ALA A 1 245 ? 6.965 -0.905 -4.666 1.00 97.50 245 ALA A N 1
ATOM 1886 C CA . ALA A 1 245 ? 7.508 -2.200 -4.271 1.00 97.50 245 ALA A CA 1
ATOM 1887 C C . ALA A 1 245 ? 8.989 -2.132 -3.870 1.00 97.50 245 ALA A C 1
ATOM 1889 O O . ALA A 1 245 ? 9.366 -2.712 -2.851 1.00 97.50 245 ALA A O 1
ATOM 1890 N N . HIS A 1 246 ? 9.814 -1.405 -4.633 1.00 95.75 246 HIS A N 1
ATOM 1891 C CA . HIS A 1 246 ? 11.229 -1.214 -4.298 1.00 95.75 246 HIS A CA 1
ATOM 1892 C C . HIS A 1 246 ? 11.402 -0.412 -3.006 1.00 95.75 246 HIS A C 1
ATOM 1894 O O . HIS A 1 246 ? 12.226 -0.794 -2.182 1.00 95.75 246 HIS A O 1
ATOM 1900 N N . SER A 1 247 ? 10.594 0.626 -2.777 1.00 93.25 247 SER A N 1
ATOM 1901 C CA . SER A 1 247 ? 10.590 1.385 -1.516 1.00 93.25 247 SER A CA 1
ATOM 1902 C C . SER A 1 247 ? 10.033 0.580 -0.330 1.00 93.25 247 SER A C 1
ATOM 1904 O O . SER A 1 247 ? 10.474 0.735 0.805 1.00 93.25 247 SER A O 1
ATOM 1906 N N . ALA A 1 248 ? 9.070 -0.318 -0.561 1.00 88.88 248 ALA A N 1
ATOM 1907 C CA . ALA A 1 248 ? 8.467 -1.141 0.491 1.00 88.88 248 ALA A CA 1
ATOM 1908 C C . ALA A 1 248 ? 9.414 -2.225 1.030 1.00 88.88 248 ALA A C 1
ATOM 1910 O O . ALA A 1 248 ? 9.246 -2.669 2.171 1.00 88.88 248 ALA A O 1
ATOM 1911 N N . TYR A 1 249 ? 10.370 -2.688 0.218 1.00 86.56 249 TYR A N 1
ATOM 1912 C CA . TYR A 1 249 ? 11.295 -3.754 0.589 1.00 86.56 249 TYR A CA 1
ATOM 1913 C C . TYR A 1 249 ? 12.708 -3.532 0.038 1.00 86.56 249 TYR A C 1
ATOM 1915 O O . TYR A 1 249 ? 12.972 -3.660 -1.157 1.00 86.56 249 TYR A O 1
ATOM 1923 N N . ILE A 1 250 ? 13.654 -3.314 0.953 1.00 80.62 250 ILE A N 1
ATOM 1924 C CA . ILE A 1 250 ? 15.082 -3.220 0.642 1.00 80.62 250 ILE A CA 1
ATOM 1925 C C . ILE A 1 250 ? 15.664 -4.638 0.563 1.00 80.62 250 ILE A C 1
ATOM 1927 O O . ILE A 1 250 ? 15.940 -5.269 1.584 1.00 80.62 250 ILE A O 1
ATOM 1931 N N . ALA A 1 251 ? 15.861 -5.140 -0.657 1.00 71.25 251 ALA A N 1
ATOM 1932 C CA . ALA A 1 251 ? 16.351 -6.502 -0.895 1.00 71.25 251 ALA A CA 1
ATOM 1933 C C . ALA A 1 251 ? 17.815 -6.734 -0.474 1.00 71.25 251 ALA A C 1
ATOM 1935 O O . ALA A 1 251 ? 18.196 -7.867 -0.169 1.00 71.25 251 ALA A O 1
ATOM 1936 N N . ASP A 1 252 ? 18.628 -5.676 -0.478 1.00 74.12 252 ASP A N 1
ATOM 1937 C CA . ASP A 1 252 ? 20.050 -5.702 -0.132 1.00 74.12 252 ASP A CA 1
ATOM 1938 C C . ASP A 1 252 ? 20.369 -4.552 0.830 1.00 74.12 252 ASP A C 1
ATOM 1940 O O . ASP A 1 252 ? 20.751 -3.453 0.427 1.00 74.12 252 ASP A O 1
ATOM 1944 N N . THR A 1 253 ? 20.157 -4.793 2.125 1.00 72.81 253 THR A N 1
ATOM 1945 C CA . THR A 1 253 ? 20.391 -3.788 3.173 1.00 72.81 253 THR A CA 1
ATOM 1946 C C . THR A 1 253 ? 21.865 -3.442 3.358 1.00 72.81 253 THR A C 1
ATOM 1948 O O . THR A 1 253 ? 22.164 -2.414 3.958 1.00 72.81 253 THR A O 1
ATOM 1951 N N . ASP A 1 254 ? 22.776 -4.271 2.840 1.00 74.00 254 ASP A N 1
ATOM 1952 C CA . ASP A 1 254 ? 24.219 -4.019 2.874 1.00 74.00 254 ASP A CA 1
ATOM 1953 C C . ASP A 1 254 ? 24.657 -3.061 1.745 1.00 74.00 254 ASP A C 1
ATOM 1955 O O . ASP A 1 254 ? 25.808 -2.625 1.714 1.00 74.00 254 ASP A O 1
ATOM 1959 N N . ASN A 1 255 ? 23.752 -2.719 0.817 1.00 77.31 255 ASN A N 1
ATOM 1960 C CA . ASN A 1 255 ? 24.022 -1.864 -0.338 1.00 77.31 255 ASN A CA 1
ATOM 1961 C C . ASN A 1 255 ? 22.907 -0.828 -0.566 1.00 77.31 255 ASN A C 1
ATOM 1963 O O . ASN A 1 255 ? 22.229 -0.814 -1.600 1.00 77.31 255 ASN A O 1
ATOM 1967 N N . LEU A 1 256 ? 22.725 0.055 0.419 1.00 78.69 256 LEU A N 1
ATOM 1968 C CA . LEU A 1 256 ? 21.706 1.108 0.382 1.00 78.69 256 LEU A CA 1
ATOM 1969 C C . LEU A 1 256 ? 21.893 2.084 -0.788 1.00 78.69 256 LEU A C 1
ATOM 1971 O O . LEU A 1 256 ? 20.903 2.494 -1.383 1.00 78.69 256 LEU A O 1
ATOM 1975 N N . ASP A 1 257 ? 23.130 2.383 -1.189 1.00 81.38 257 ASP A N 1
ATOM 1976 C CA . ASP A 1 257 ? 23.406 3.251 -2.343 1.00 81.38 257 ASP A CA 1
ATOM 1977 C C . ASP A 1 257 ? 22.769 2.715 -3.627 1.00 81.38 257 ASP A C 1
ATOM 1979 O O . ASP A 1 257 ? 22.139 3.459 -4.379 1.00 81.38 257 ASP A O 1
ATOM 1983 N N . LYS A 1 258 ? 22.874 1.402 -3.865 1.00 85.69 258 LYS A N 1
ATOM 1984 C CA . LYS A 1 258 ? 22.245 0.756 -5.021 1.00 85.69 258 LYS A CA 1
ATOM 1985 C C . LYS A 1 258 ? 20.721 0.784 -4.925 1.00 85.69 258 LYS A C 1
ATOM 1987 O O . LYS A 1 258 ? 20.045 0.936 -5.946 1.00 85.69 258 LYS A O 1
ATOM 1992 N N . HIS A 1 259 ? 20.173 0.614 -3.723 1.00 86.56 259 HIS A N 1
ATOM 1993 C CA . HIS A 1 259 ? 18.737 0.750 -3.505 1.00 86.56 259 HIS A CA 1
ATOM 1994 C C . HIS A 1 259 ? 18.272 2.174 -3.847 1.00 86.56 259 HIS A C 1
ATOM 1996 O O . HIS A 1 259 ? 17.373 2.326 -4.673 1.00 86.56 259 HIS A O 1
ATOM 2002 N N . TYR A 1 260 ? 18.945 3.204 -3.327 1.00 87.12 260 TYR A N 1
ATOM 2003 C CA . TYR A 1 260 ? 18.632 4.604 -3.612 1.00 87.12 260 TYR A CA 1
ATOM 2004 C C . TYR A 1 260 ? 18.798 4.962 -5.091 1.00 87.12 260 TYR A C 1
ATOM 2006 O O . TYR A 1 260 ? 17.918 5.600 -5.666 1.00 87.12 260 TYR A O 1
ATOM 2014 N N . GLU A 1 261 ? 19.863 4.498 -5.751 1.00 90.38 261 GLU A N 1
ATOM 2015 C CA . GLU A 1 261 ? 20.029 4.640 -7.204 1.00 90.38 261 GLU A CA 1
ATOM 2016 C C . GLU A 1 261 ? 18.830 4.047 -7.958 1.00 90.38 261 GLU A C 1
ATOM 2018 O O . GLU A 1 261 ? 18.296 4.674 -8.878 1.00 90.38 261 GLU A O 1
ATOM 2023 N N . THR A 1 262 ? 18.373 2.868 -7.527 1.00 92.69 262 THR A N 1
ATOM 2024 C CA . THR A 1 262 ? 17.219 2.186 -8.115 1.00 92.69 262 THR A CA 1
ATOM 2025 C C . THR A 1 262 ? 15.956 3.024 -7.940 1.00 92.69 262 THR A C 1
ATOM 2027 O O . THR A 1 262 ? 15.387 3.449 -8.944 1.00 92.69 262 THR A O 1
ATOM 2030 N N . VAL A 1 263 ? 15.532 3.333 -6.709 1.00 94.38 263 VAL A N 1
ATOM 2031 C CA . VAL A 1 263 ? 14.268 4.059 -6.475 1.00 94.38 263 VAL A CA 1
ATOM 2032 C C . VAL A 1 263 ? 14.274 5.463 -7.086 1.00 94.38 263 VAL A C 1
ATOM 2034 O O . VAL A 1 263 ? 13.280 5.863 -7.693 1.00 94.38 263 VAL A O 1
ATOM 2037 N N . ASN A 1 264 ? 15.407 6.176 -7.058 1.00 94.88 264 ASN A N 1
ATOM 2038 C CA . ASN A 1 264 ? 15.541 7.491 -7.692 1.00 94.88 264 ASN A CA 1
ATOM 2039 C C . ASN A 1 264 ? 15.405 7.400 -9.222 1.00 94.88 264 ASN A C 1
ATOM 2041 O O . ASN A 1 264 ? 14.769 8.255 -9.844 1.00 94.88 264 ASN A O 1
ATOM 2045 N N . GLY A 1 265 ? 15.953 6.348 -9.838 1.00 95.56 265 GLY A N 1
ATOM 2046 C CA . GLY A 1 265 ? 15.784 6.077 -11.265 1.00 95.56 265 GLY A CA 1
ATOM 2047 C C . GLY A 1 265 ? 14.331 5.773 -11.640 1.00 95.56 265 GLY A C 1
ATOM 2048 O O . GLY A 1 265 ? 13.824 6.305 -12.629 1.00 95.56 265 GLY A O 1
ATOM 2049 N N . ILE A 1 266 ? 13.632 4.965 -10.834 1.00 98.06 266 ILE A N 1
ATOM 2050 C CA . ILE A 1 266 ? 12.211 4.655 -11.062 1.00 98.06 266 ILE A CA 1
ATOM 2051 C C . ILE A 1 266 ? 11.348 5.910 -10.888 1.00 98.06 266 ILE A C 1
ATOM 2053 O O . ILE A 1 266 ? 10.495 6.179 -11.731 1.00 98.06 266 ILE A O 1
ATOM 2057 N N . TYR A 1 267 ? 11.600 6.717 -9.855 1.00 98.00 267 TYR A N 1
ATOM 2058 C CA . TYR A 1 267 ? 10.919 7.994 -9.648 1.00 98.00 267 TYR A CA 1
ATOM 2059 C C . TYR A 1 267 ? 11.119 8.958 -10.828 1.00 98.00 267 TYR A C 1
ATOM 2061 O O . TYR A 1 267 ? 10.160 9.577 -11.298 1.00 98.00 267 TYR A O 1
ATOM 2069 N N . ALA A 1 268 ? 12.345 9.067 -11.349 1.00 96.81 268 ALA A N 1
ATOM 2070 C CA . ALA A 1 268 ? 12.632 9.903 -12.512 1.00 96.81 268 ALA A CA 1
ATOM 2071 C C . ALA A 1 268 ? 11.869 9.438 -13.765 1.00 96.81 268 ALA A C 1
ATOM 2073 O O . ALA A 1 268 ? 11.417 10.272 -14.552 1.00 96.81 268 ALA A O 1
ATOM 2074 N N . ASP A 1 269 ? 11.694 8.126 -13.942 1.00 97.44 269 ASP A N 1
ATOM 2075 C CA . ASP A 1 269 ? 10.855 7.568 -15.004 1.00 97.44 269 ASP A CA 1
ATOM 2076 C C . ASP A 1 269 ? 9.367 7.847 -14.772 1.00 97.44 269 ASP A C 1
ATOM 2078 O O . ASP A 1 269 ? 8.685 8.281 -15.699 1.00 97.44 269 ASP A O 1
ATOM 2082 N N . LEU A 1 270 ? 8.873 7.689 -13.540 1.00 98.12 270 LEU A N 1
ATOM 2083 C CA . LEU A 1 270 ? 7.489 8.004 -13.177 1.00 98.12 270 LEU A CA 1
ATOM 2084 C C . LEU A 1 270 ? 7.148 9.471 -13.483 1.00 98.12 270 LEU A C 1
ATOM 2086 O O . LEU A 1 270 ? 6.100 9.758 -14.059 1.00 98.12 270 LEU A O 1
ATOM 2090 N N . CYS A 1 271 ? 8.059 10.400 -13.180 1.00 96.94 271 CYS A N 1
ATOM 2091 C CA . CYS A 1 271 ? 7.872 11.830 -13.445 1.00 96.94 271 CYS A CA 1
ATOM 2092 C C . CYS A 1 271 ? 7.698 12.168 -14.936 1.00 96.94 271 CYS A C 1
ATOM 2094 O O . CYS A 1 271 ? 7.175 13.231 -15.260 1.00 96.94 271 CYS A O 1
ATOM 2096 N N . LYS A 1 272 ? 8.092 11.287 -15.867 1.00 96.19 272 LYS A N 1
ATOM 2097 C CA . LYS A 1 272 ? 7.853 11.493 -17.309 1.00 96.19 272 LYS A CA 1
ATOM 2098 C C . LYS A 1 272 ? 6.374 11.372 -17.684 1.00 96.19 272 LYS A C 1
ATOM 2100 O O . LYS A 1 272 ? 5.994 11.841 -18.752 1.00 96.19 272 LYS A O 1
ATOM 2105 N N . PHE A 1 273 ? 5.564 10.757 -16.823 1.00 97.69 273 PHE A N 1
ATOM 2106 C CA . PHE A 1 273 ? 4.121 10.599 -17.001 1.00 97.69 273 PHE A CA 1
ATOM 2107 C C . PHE A 1 273 ? 3.293 11.675 -16.284 1.00 97.69 273 PHE A C 1
ATOM 2109 O O . PHE A 1 273 ? 2.059 11.612 -16.314 1.00 97.69 273 PHE A O 1
ATOM 2116 N N . GLU A 1 274 ? 3.944 12.639 -15.627 1.00 97.19 274 GLU A N 1
ATOM 2117 C CA . GLU A 1 274 ? 3.267 13.752 -14.965 1.00 97.19 274 GLU A CA 1
ATOM 2118 C C . GLU A 1 274 ? 2.532 14.616 -16.006 1.00 97.19 274 GLU A C 1
ATOM 2120 O O . GLU A 1 274 ? 3.060 14.949 -17.069 1.00 97.19 274 GLU A O 1
ATOM 2125 N N . GLY A 1 275 ? 1.268 14.903 -15.716 1.00 96.94 275 GLY A N 1
ATOM 2126 C CA . GLY A 1 275 ? 0.300 15.524 -16.606 1.00 96.94 275 GLY A CA 1
ATOM 2127 C C . GLY A 1 275 ? 0.162 17.021 -16.389 1.00 96.94 275 GLY A C 1
ATOM 2128 O O . GLY A 1 275 ? 1.140 17.764 -16.290 1.00 96.94 275 GLY A O 1
ATOM 2129 N N . SER A 1 276 ? -1.085 17.492 -16.352 1.00 95.62 276 SER A N 1
ATOM 2130 C CA . SER A 1 276 ? -1.384 18.928 -16.394 1.00 95.62 276 SER A CA 1
ATOM 2131 C C . SER A 1 276 ? -0.992 19.713 -15.135 1.00 95.62 276 SER A C 1
ATOM 2133 O O . SER A 1 276 ? -0.937 20.946 -15.176 1.00 95.62 276 SER A O 1
ATOM 2135 N N . GLY A 1 277 ? -0.711 19.032 -14.024 1.00 96.06 277 GLY A N 1
ATOM 2136 C CA . GLY A 1 277 ? -0.364 19.659 -12.755 1.00 96.06 277 GLY A CA 1
ATOM 2137 C C . GLY A 1 277 ? 0.519 18.779 -11.881 1.00 96.06 277 GLY A C 1
ATOM 2138 O O . GLY A 1 277 ? 0.624 17.574 -12.092 1.00 96.06 277 GLY A O 1
ATOM 2139 N N . THR A 1 278 ? 1.140 19.407 -10.883 1.00 97.81 278 THR A N 1
ATOM 2140 C CA . THR A 1 278 ? 2.025 18.731 -9.932 1.00 97.81 278 THR A CA 1
ATOM 2141 C C . THR A 1 278 ? 1.303 17.576 -9.244 1.00 97.81 278 THR A C 1
ATOM 2143 O O . THR A 1 278 ? 0.237 17.776 -8.663 1.00 97.81 278 THR A O 1
ATOM 2146 N N . GLY A 1 279 ? 1.879 16.379 -9.319 1.00 97.44 279 GLY A N 1
ATOM 2147 C CA . GLY A 1 279 ? 1.316 15.157 -8.750 1.00 97.44 279 GLY A CA 1
ATOM 2148 C C . GLY A 1 279 ? 0.143 14.554 -9.525 1.00 97.44 279 GLY A C 1
ATOM 2149 O O . GLY A 1 279 ? -0.439 13.584 -9.054 1.00 97.44 279 GLY A O 1
ATOM 2150 N N . ILE A 1 280 ? -0.237 15.093 -10.686 1.00 98.44 280 ILE A N 1
ATOM 2151 C CA . ILE A 1 280 ? -1.291 14.514 -11.531 1.00 98.44 280 ILE A CA 1
ATOM 2152 C C . ILE A 1 280 ? -0.614 13.650 -12.587 1.00 98.44 280 ILE A C 1
ATOM 2154 O O . ILE A 1 280 ? 0.263 14.136 -13.289 1.00 98.44 280 ILE A O 1
ATOM 2158 N N . PHE A 1 281 ? -1.015 12.389 -12.720 1.00 98.38 281 PHE A N 1
ATOM 2159 C CA . PHE A 1 281 ? -0.385 11.446 -13.648 1.00 98.38 281 PHE A CA 1
ATOM 2160 C C . PHE A 1 281 ? -1.330 11.038 -14.772 1.00 98.38 281 PHE A C 1
ATOM 2162 O O . PHE A 1 281 ? -2.553 10.989 -14.597 1.00 98.38 281 PHE A O 1
ATOM 2169 N N . THR A 1 282 ? -0.749 10.761 -15.937 1.00 97.81 282 THR A N 1
ATOM 2170 C CA . THR A 1 282 ? -1.497 10.504 -17.169 1.00 97.81 282 THR A CA 1
ATOM 2171 C C . THR A 1 282 ? -1.621 9.021 -17.504 1.00 97.81 282 THR A C 1
ATOM 2173 O O . THR A 1 282 ? -0.716 8.230 -17.242 1.00 97.81 282 THR A O 1
ATOM 2176 N N . TYR A 1 283 ? -2.736 8.666 -18.140 1.00 93.88 283 TYR A N 1
ATOM 2177 C CA . TYR A 1 283 ? -2.946 7.396 -18.832 1.00 93.88 283 TYR A CA 1
ATOM 2178 C C . TYR A 1 283 ? -3.304 7.708 -20.285 1.00 93.88 283 TYR A C 1
ATOM 2180 O O . TYR A 1 283 ? -4.174 8.541 -20.535 1.00 93.88 283 TYR A O 1
ATOM 2188 N N . ASP A 1 284 ? -2.603 7.099 -21.243 1.00 90.25 284 ASP A N 1
ATOM 2189 C CA . ASP A 1 284 ? -2.728 7.415 -22.676 1.00 90.25 284 ASP A CA 1
ATOM 2190 C C . ASP A 1 284 ? -2.605 8.921 -23.010 1.00 90.25 284 ASP A C 1
ATOM 2192 O O . ASP A 1 284 ? -3.131 9.408 -24.010 1.00 90.25 284 ASP A O 1
ATOM 2196 N N . GLY A 1 285 ? -1.856 9.664 -22.187 1.00 91.38 285 GLY A N 1
ATOM 2197 C CA . GLY A 1 285 ? -1.590 11.096 -22.362 1.00 91.38 285 GLY A CA 1
ATOM 2198 C C . GLY A 1 285 ? -2.634 12.040 -21.755 1.00 91.38 285 GLY A C 1
ATOM 2199 O O . GLY A 1 285 ? -2.413 13.250 -21.778 1.00 91.38 285 GLY A O 1
ATOM 2200 N N . ASP A 1 286 ? -3.716 11.515 -21.176 1.00 97.06 286 ASP A N 1
ATOM 2201 C CA . ASP A 1 286 ? -4.736 12.297 -20.471 1.00 97.06 286 ASP A CA 1
ATOM 2202 C C . ASP A 1 286 ? -4.601 12.137 -18.949 1.00 97.06 286 ASP A C 1
ATOM 2204 O O . ASP A 1 286 ? -4.278 11.056 -18.457 1.00 97.06 286 ASP A O 1
ATOM 2208 N N . ASP A 1 287 ? -4.882 13.197 -18.182 1.00 98.00 287 ASP A N 1
ATOM 2209 C CA . ASP A 1 287 ? -4.894 13.132 -16.714 1.00 98.00 287 ASP A CA 1
ATOM 2210 C C . ASP A 1 287 ? -5.849 12.032 -16.216 1.00 98.00 287 ASP A C 1
ATOM 2212 O O . ASP A 1 287 ? -7.046 12.038 -16.522 1.00 98.00 287 ASP A O 1
ATOM 2216 N N . SER A 1 288 ? -5.339 11.122 -15.386 1.00 97.88 288 SER A N 1
ATOM 2217 C CA . SER A 1 288 ? -6.062 9.936 -14.927 1.00 97.88 288 SER A CA 1
ATOM 2218 C C . SER A 1 288 ? -6.152 9.901 -13.408 1.00 97.88 288 SER A C 1
ATOM 2220 O O . SER A 1 288 ? -5.145 9.867 -12.702 1.00 97.88 288 SER A O 1
ATOM 2222 N N . ILE A 1 289 ? -7.378 9.849 -12.876 1.00 96.75 289 ILE A N 1
ATOM 2223 C CA . ILE A 1 289 ? -7.598 9.680 -11.431 1.00 96.75 289 ILE A CA 1
ATOM 2224 C C . ILE A 1 289 ? -7.098 8.329 -10.925 1.00 96.75 289 ILE A C 1
ATOM 2226 O O . ILE A 1 289 ? -6.603 8.260 -9.807 1.00 96.75 289 ILE A O 1
ATOM 2230 N N . TYR A 1 290 ? -7.201 7.273 -11.731 1.00 95.25 290 TYR A N 1
ATOM 2231 C CA . TYR A 1 290 ? -6.759 5.935 -11.340 1.00 95.25 290 TYR A CA 1
ATOM 2232 C C . TYR A 1 290 ? -5.237 5.879 -11.237 1.00 95.25 290 TYR A C 1
ATOM 2234 O O . TYR A 1 290 ? -4.706 5.519 -10.194 1.00 95.25 290 TYR A O 1
ATOM 2242 N N . THR A 1 291 ? -4.549 6.380 -12.255 1.00 97.12 291 THR A N 1
ATOM 2243 C CA . THR A 1 291 ? -3.086 6.439 -12.274 1.00 97.12 291 THR A CA 1
ATOM 2244 C C . THR A 1 291 ? -2.534 7.378 -11.216 1.00 97.12 291 THR A C 1
ATOM 2246 O O . THR A 1 291 ? -1.548 7.074 -10.553 1.00 97.12 291 THR A O 1
ATOM 2249 N N . THR A 1 292 ? -3.211 8.504 -10.984 1.00 98.50 292 THR A N 1
ATOM 2250 C CA . THR A 1 292 ? -2.835 9.425 -9.907 1.00 98.50 292 THR A CA 1
ATOM 2251 C C . THR A 1 292 ? -2.979 8.776 -8.524 1.00 98.50 292 THR A C 1
ATOM 2253 O O . THR A 1 292 ? -2.188 9.084 -7.637 1.00 98.50 292 THR A O 1
ATOM 2256 N N . LYS A 1 293 ? -3.935 7.854 -8.320 1.00 97.25 293 LYS A N 1
ATOM 2257 C CA . LYS A 1 293 ? -4.043 7.084 -7.066 1.00 97.25 293 LYS A CA 1
ATOM 2258 C C . LYS A 1 293 ? -2.856 6.139 -6.871 1.00 97.25 293 LYS A C 1
ATOM 2260 O O . LYS A 1 293 ? -2.278 6.141 -5.789 1.00 97.25 293 LYS A O 1
ATOM 2265 N N . GLU A 1 294 ? -2.463 5.382 -7.894 1.00 96.81 294 GLU A N 1
ATOM 2266 C CA . GLU A 1 294 ? -1.302 4.481 -7.794 1.00 96.81 294 GLU A CA 1
ATOM 2267 C C . GLU A 1 294 ? -0.001 5.260 -7.574 1.00 96.81 294 GLU A C 1
ATOM 2269 O O . GLU A 1 294 ? 0.797 4.924 -6.698 1.00 96.81 294 GLU A O 1
ATOM 2274 N N . ALA A 1 295 ? 0.179 6.364 -8.302 1.00 98.38 295 ALA A N 1
ATOM 2275 C CA . ALA A 1 295 ? 1.322 7.243 -8.114 1.00 98.38 295 ALA A CA 1
ATOM 2276 C C . ALA A 1 295 ? 1.348 7.873 -6.716 1.00 98.38 295 ALA A C 1
ATOM 2278 O O . ALA A 1 295 ? 2.418 7.965 -6.125 1.00 98.38 295 ALA A O 1
ATOM 2279 N N . LEU A 1 296 ? 0.200 8.260 -6.148 1.00 98.50 296 LEU A N 1
ATOM 2280 C CA . LEU A 1 296 ? 0.138 8.761 -4.773 1.00 98.50 296 LEU A CA 1
ATOM 2281 C C . LEU A 1 296 ? 0.653 7.728 -3.764 1.00 98.50 296 LEU A C 1
ATOM 2283 O O . LEU A 1 296 ? 1.441 8.085 -2.890 1.00 98.50 296 LEU A O 1
ATOM 2287 N N . ILE A 1 297 ? 0.225 6.468 -3.894 1.00 95.44 297 ILE A N 1
ATOM 2288 C CA . ILE A 1 297 ? 0.697 5.380 -3.027 1.00 95.44 297 ILE A CA 1
ATOM 2289 C C . ILE A 1 297 ? 2.210 5.212 -3.202 1.00 95.44 297 ILE A C 1
ATOM 2291 O O . ILE A 1 297 ? 2.947 5.184 -2.227 1.00 95.44 297 ILE A O 1
ATOM 2295 N N . ALA A 1 298 ? 2.710 5.169 -4.434 1.00 97.81 298 ALA A N 1
ATOM 2296 C CA . ALA A 1 298 ? 4.143 5.035 -4.679 1.00 97.81 298 ALA A CA 1
ATOM 2297 C C . ALA A 1 298 ? 4.967 6.190 -4.090 1.00 97.81 298 ALA A C 1
ATOM 2299 O O . ALA A 1 298 ? 5.985 5.970 -3.431 1.00 97.81 298 ALA A O 1
ATOM 2300 N N . LEU A 1 299 ? 4.504 7.426 -4.288 1.00 98.19 299 LEU A N 1
ATOM 2301 C CA . LEU A 1 299 ? 5.157 8.628 -3.780 1.00 98.19 299 LEU A CA 1
ATOM 2302 C C . LEU A 1 299 ? 5.173 8.667 -2.250 1.00 98.19 299 LEU A C 1
ATOM 2304 O O . LEU A 1 299 ? 6.144 9.166 -1.692 1.00 98.19 299 LEU A O 1
ATOM 2308 N N . SER A 1 300 ? 4.156 8.134 -1.562 1.00 94.88 300 SER A N 1
ATOM 2309 C CA . SER A 1 300 ? 4.156 8.105 -0.094 1.00 94.88 300 SER A CA 1
ATOM 2310 C C . SER A 1 300 ? 5.209 7.164 0.487 1.00 94.88 300 SER A C 1
ATOM 2312 O O . SER A 1 300 ? 5.759 7.461 1.543 1.00 94.88 300 SER A O 1
ATOM 2314 N N . TYR A 1 301 ? 5.518 6.061 -0.201 1.00 91.94 301 TYR A N 1
ATOM 2315 C CA . TYR A 1 301 ? 6.627 5.180 0.177 1.00 91.94 301 TYR A CA 1
ATOM 2316 C C . TYR A 1 301 ? 7.964 5.861 -0.136 1.00 91.94 301 TYR A C 1
ATOM 2318 O O . TYR A 1 301 ? 8.796 6.044 0.750 1.00 91.94 301 TYR A O 1
ATOM 2326 N N . TYR A 1 302 ? 8.124 6.327 -1.377 1.00 95.81 302 TYR A N 1
ATOM 2327 C CA . TYR A 1 302 ? 9.357 6.954 -1.851 1.00 95.81 302 TYR A CA 1
ATOM 2328 C C . TYR A 1 302 ? 9.737 8.232 -1.088 1.00 95.81 302 TYR A C 1
ATOM 2330 O O . TYR A 1 302 ? 10.917 8.527 -0.914 1.00 95.81 302 TYR A O 1
ATOM 2338 N N . TYR A 1 303 ? 8.754 8.991 -0.593 1.00 92.31 303 TYR A N 1
ATOM 2339 C CA . TYR A 1 303 ? 8.996 10.179 0.227 1.00 92.31 303 TYR A CA 1
ATOM 2340 C C . TYR A 1 303 ? 9.942 9.888 1.395 1.00 92.31 303 TYR A C 1
ATOM 2342 O O . TYR A 1 303 ? 10.835 10.688 1.667 1.00 92.31 303 TYR A O 1
ATOM 2350 N N . TRP A 1 304 ? 9.794 8.734 2.049 1.00 83.00 304 TRP A N 1
ATOM 2351 C CA . TRP A 1 304 ? 10.664 8.366 3.160 1.00 83.00 304 TRP A CA 1
ATOM 2352 C C . TRP A 1 304 ? 12.072 7.993 2.708 1.00 83.00 304 TRP A C 1
ATOM 2354 O O . TRP A 1 304 ? 13.018 8.411 3.369 1.00 83.00 304 TRP A O 1
ATOM 2364 N N . ASP A 1 305 ? 12.234 7.322 1.565 1.00 85.62 305 ASP A N 1
ATOM 2365 C CA . ASP A 1 305 ? 13.563 7.068 0.990 1.00 85.62 305 ASP A CA 1
ATOM 2366 C C . ASP A 1 305 ? 14.316 8.377 0.739 1.00 85.62 305 ASP A C 1
ATOM 2368 O O . ASP A 1 305 ? 15.518 8.469 0.986 1.00 85.62 305 ASP A O 1
ATOM 2372 N N . VAL A 1 306 ? 13.614 9.414 0.274 1.00 88.06 306 VAL A N 1
ATOM 2373 C CA . VAL A 1 306 ? 14.194 10.748 0.070 1.00 88.06 306 VAL A CA 1
ATOM 2374 C C . VAL A 1 306 ? 14.522 11.419 1.399 1.00 88.06 306 VAL A C 1
ATOM 2376 O O . VAL A 1 306 ? 15.628 11.928 1.563 1.00 88.06 306 VAL A O 1
ATOM 2379 N N . VAL A 1 307 ? 13.604 11.388 2.371 1.00 83.44 307 VAL A N 1
ATOM 2380 C CA . VAL A 1 307 ? 13.858 11.943 3.710 1.00 83.44 307 VAL A CA 1
ATOM 2381 C C . VAL A 1 307 ? 15.089 11.293 4.344 1.00 83.44 307 VAL A C 1
ATOM 2383 O O . VAL A 1 307 ? 15.906 12.006 4.915 1.00 83.44 307 VAL A O 1
ATOM 2386 N N . PHE A 1 308 ? 15.267 9.974 4.218 1.00 79.31 308 PHE A N 1
ATOM 2387 C CA . PHE A 1 308 ? 16.448 9.285 4.745 1.00 79.31 308 PHE A CA 1
ATOM 2388 C C . PHE A 1 308 ? 17.743 9.689 4.034 1.00 79.31 308 PHE A C 1
ATOM 2390 O O . PHE A 1 308 ? 18.761 9.835 4.704 1.00 79.31 308 PHE A O 1
ATOM 2397 N N . GLN A 1 309 ? 17.706 9.921 2.719 1.00 84.25 309 GLN A N 1
ATOM 2398 C CA . GLN A 1 309 ? 18.852 10.428 1.951 1.00 84.25 309 GLN A CA 1
ATOM 2399 C C . GLN A 1 309 ? 19.206 11.892 2.278 1.00 84.25 309 GLN A C 1
ATOM 2401 O O . GLN A 1 309 ? 20.341 12.310 2.066 1.00 84.25 309 GLN A O 1
ATOM 2406 N N . GLU A 1 310 ? 18.254 12.689 2.775 1.00 81.62 310 GLU A N 1
ATOM 2407 C CA . GLU A 1 310 ? 18.486 14.083 3.184 1.00 81.62 310 GLU A CA 1
ATOM 2408 C C . GLU A 1 310 ? 19.065 14.220 4.602 1.00 81.62 310 GLU A C 1
ATOM 2410 O O . GLU A 1 310 ? 19.541 15.302 4.964 1.00 81.62 310 GLU A O 1
ATOM 2415 N N . ILE A 1 311 ? 19.038 13.157 5.416 1.00 72.81 311 ILE A N 1
ATOM 2416 C CA . ILE A 1 311 ? 19.662 13.163 6.743 1.00 72.81 311 ILE A CA 1
ATOM 2417 C C . ILE A 1 311 ? 21.185 13.254 6.551 1.00 72.81 311 ILE A C 1
ATOM 2419 O O . ILE A 1 311 ? 21.758 12.382 5.902 1.00 72.81 311 ILE A O 1
ATOM 2423 N N . PRO A 1 312 ? 21.866 14.276 7.106 1.00 63.69 312 PRO A N 1
ATOM 2424 C CA . PRO A 1 312 ? 23.314 14.388 6.983 1.00 63.69 312 PRO A CA 1
ATOM 2425 C C . PRO A 1 312 ? 24.029 13.165 7.571 1.00 63.69 312 PRO A C 1
ATOM 2427 O O . PRO A 1 312 ? 23.724 12.762 8.693 1.00 63.69 312 PRO A O 1
ATOM 2430 N N . ASP A 1 313 ? 25.037 12.650 6.862 1.00 60.12 313 ASP A N 1
ATOM 2431 C CA . ASP A 1 313 ? 25.857 11.508 7.304 1.00 60.12 313 ASP A CA 1
ATOM 2432 C C . ASP A 1 313 ? 26.637 11.770 8.615 1.00 60.12 313 ASP A C 1
ATOM 2434 O O . ASP A 1 313 ? 27.097 10.832 9.263 1.00 60.12 313 ASP A O 1
ATOM 2438 N N . ASP A 1 314 ? 26.767 13.033 9.042 1.00 47.72 314 ASP A N 1
ATOM 2439 C CA . ASP A 1 314 ? 27.588 13.454 10.181 1.00 47.72 314 ASP A CA 1
ATOM 2440 C C . ASP A 1 314 ? 26.816 14.352 11.170 1.00 47.72 314 ASP A C 1
ATOM 2442 O O . ASP A 1 314 ? 26.874 15.579 11.096 1.00 47.72 314 ASP A O 1
ATOM 2446 N N . GLU A 1 315 ? 26.206 13.755 12.194 1.00 34.69 315 GLU A N 1
ATOM 2447 C CA . GLU A 1 315 ? 26.450 14.218 13.566 1.00 34.69 315 GLU A CA 1
ATOM 2448 C C . GLU A 1 315 ? 26.670 12.990 14.465 1.00 34.69 315 GLU A C 1
ATOM 2450 O O . GLU A 1 315 ? 25.742 12.200 14.669 1.00 34.69 315 GLU A O 1
ATOM 2455 N N . PRO A 1 316 ? 27.874 12.789 15.043 1.00 34.22 316 PRO A N 1
ATOM 2456 C CA . PRO A 1 316 ? 27.978 11.902 16.191 1.00 34.22 316 PRO A CA 1
ATOM 2457 C C . PRO A 1 316 ? 27.021 12.441 17.260 1.00 34.22 316 PRO A C 1
ATOM 2459 O O . PRO A 1 316 ? 26.953 13.664 17.422 1.00 34.22 316 PRO A O 1
ATOM 2462 N N . PRO A 1 317 ? 26.307 11.587 18.016 1.00 34.28 317 PRO A N 1
ATOM 2463 C CA . PRO A 1 317 ? 25.577 12.081 19.169 1.00 34.28 317 PRO A CA 1
ATOM 2464 C C . PRO A 1 317 ? 26.584 12.857 20.012 1.00 34.28 317 PRO A C 1
ATOM 2466 O O . PRO A 1 317 ? 27.630 12.311 20.387 1.00 34.28 317 PRO A O 1
ATOM 2469 N N . THR A 1 318 ? 26.319 14.140 20.268 1.00 31.20 318 THR A N 1
ATOM 2470 C CA . THR A 1 318 ? 26.995 14.781 21.380 1.00 31.20 318 THR A CA 1
ATOM 2471 C C . THR A 1 318 ? 26.668 13.913 22.577 1.00 31.20 318 THR A C 1
ATOM 2473 O O . THR A 1 318 ? 25.516 13.706 22.941 1.00 31.20 318 THR A O 1
ATOM 2476 N N . ASP A 1 319 ? 27.703 13.301 23.130 1.00 33.66 319 ASP A N 1
ATOM 2477 C CA . ASP A 1 319 ? 27.671 12.808 24.486 1.00 33.66 319 ASP A CA 1
ATOM 2478 C C . ASP A 1 319 ? 27.551 14.067 25.353 1.00 33.66 319 ASP A C 1
ATOM 2480 O O . ASP A 1 319 ? 28.540 14.587 25.876 1.00 33.66 319 ASP A O 1
ATOM 2484 N N . ASP A 1 320 ? 26.346 14.634 25.464 1.00 34.34 320 ASP A N 1
ATOM 2485 C CA . ASP A 1 320 ? 25.961 15.392 26.643 1.00 34.34 320 ASP A CA 1
ATOM 2486 C C . ASP A 1 320 ? 25.910 14.385 27.787 1.00 34.34 320 ASP A C 1
ATOM 2488 O O . ASP A 1 320 ? 24.865 13.933 28.252 1.00 34.34 320 ASP A O 1
ATOM 2492 N N . GLY A 1 321 ? 27.119 14.014 28.211 1.00 32.69 321 GLY A N 1
ATOM 2493 C CA . GLY A 1 321 ? 27.395 13.285 29.415 1.00 32.69 321 GLY A CA 1
ATOM 2494 C C . GLY A 1 321 ? 26.855 14.084 30.587 1.00 32.69 321 GLY A C 1
ATOM 2495 O O . GLY A 1 321 ? 27.594 14.761 31.301 1.00 32.69 321 GLY A O 1
ATOM 2496 N N . GLU A 1 322 ? 25.570 13.914 30.880 1.00 30.62 322 GLU A N 1
ATOM 2497 C CA . GLU A 1 322 ? 25.155 13.763 32.259 1.00 30.62 322 GLU A CA 1
ATOM 2498 C C . GLU A 1 322 ? 25.757 12.448 32.760 1.00 30.62 322 GLU A C 1
ATOM 2500 O O . GLU A 1 322 ? 25.106 11.416 32.917 1.00 30.62 322 GLU A O 1
ATOM 2505 N N . THR A 1 323 ? 27.056 12.504 33.067 1.00 29.14 323 THR A N 1
ATOM 2506 C CA . THR A 1 323 ? 27.618 11.693 34.134 1.00 29.14 323 THR A CA 1
ATOM 2507 C C . THR A 1 323 ? 26.782 11.963 35.378 1.00 29.14 323 THR A C 1
ATOM 2509 O O . THR A 1 323 ? 27.044 12.895 36.144 1.00 29.14 323 THR A O 1
ATOM 2512 N N . THR A 1 324 ? 25.776 11.119 35.601 1.00 27.00 324 THR A N 1
ATOM 2513 C CA . THR A 1 324 ? 25.197 10.878 36.914 1.00 27.00 324 THR A CA 1
ATOM 2514 C C . THR A 1 324 ? 26.306 10.308 37.783 1.00 27.00 324 THR A C 1
ATOM 2516 O O . THR A 1 324 ? 26.465 9.098 37.946 1.00 27.00 324 THR A O 1
ATOM 2519 N N . THR A 1 325 ? 27.132 11.207 38.312 1.00 27.52 325 THR A N 1
ATOM 2520 C CA . THR A 1 325 ? 28.043 10.888 39.396 1.00 27.52 325 THR A CA 1
ATOM 2521 C C . THR A 1 325 ? 27.151 10.551 40.579 1.00 27.52 325 THR A C 1
ATOM 2523 O O . THR A 1 325 ? 26.522 11.426 41.174 1.00 27.52 325 THR A O 1
ATOM 2526 N N . ALA A 1 326 ? 27.040 9.259 40.870 1.00 25.39 326 ALA A N 1
ATOM 2527 C CA . ALA A 1 326 ? 26.411 8.761 42.074 1.00 25.39 326 ALA A CA 1
ATOM 2528 C C . ALA A 1 326 ? 27.145 9.360 43.282 1.00 25.39 326 ALA A C 1
ATOM 2530 O O . ALA A 1 326 ? 28.221 8.906 43.669 1.00 25.39 326 ALA A O 1
ATOM 2531 N N . VAL A 1 327 ? 26.574 10.411 43.869 1.00 25.31 327 VAL A N 1
ATOM 2532 C CA . VAL A 1 327 ? 27.005 10.911 45.171 1.00 25.31 327 VAL A CA 1
ATOM 2533 C C . VAL A 1 327 ? 26.423 9.973 46.222 1.00 25.31 327 VAL A C 1
ATOM 2535 O O . VAL A 1 327 ? 25.297 10.139 46.693 1.00 25.31 327 VAL A O 1
ATOM 2538 N N . THR A 1 328 ? 27.209 8.962 46.587 1.00 25.69 328 THR A N 1
ATOM 2539 C CA . THR A 1 328 ? 27.077 8.251 47.860 1.00 25.69 328 THR A CA 1
ATOM 2540 C C . THR A 1 328 ? 27.089 9.276 48.987 1.00 25.69 328 THR A C 1
ATOM 2542 O O . THR A 1 328 ? 28.101 9.924 49.250 1.00 25.69 328 THR A O 1
ATOM 2545 N N . SER A 1 329 ? 25.943 9.445 49.633 1.00 25.42 329 SER A N 1
ATOM 2546 C CA . SER A 1 329 ? 25.792 10.251 50.836 1.00 25.42 329 SER A CA 1
ATOM 2547 C C . SER A 1 329 ? 25.959 9.339 52.050 1.00 25.42 329 SER A C 1
ATOM 2549 O O . SER A 1 329 ? 25.072 8.553 52.370 1.00 25.42 329 SER A O 1
ATOM 2551 N N . GLU A 1 330 ? 27.093 9.458 52.739 1.00 25.88 330 GLU A N 1
ATOM 2552 C CA . GLU A 1 330 ? 27.173 9.157 54.172 1.00 25.88 330 GLU A CA 1
ATOM 2553 C C . GLU A 1 330 ? 26.998 10.455 54.982 1.00 25.88 330 GLU A C 1
ATOM 2555 O O . GLU A 1 330 ? 27.281 11.549 54.485 1.00 25.88 330 GLU A O 1
ATOM 2560 N N . PRO A 1 331 ? 26.455 10.371 56.209 1.00 29.66 331 PRO A N 1
ATOM 2561 C CA . PRO A 1 331 ? 25.777 11.487 56.844 1.00 29.66 331 PRO A CA 1
ATOM 2562 C C . PRO A 1 331 ? 26.746 12.350 57.648 1.00 29.66 331 PRO A C 1
ATOM 2564 O O . PRO A 1 331 ? 27.549 11.846 58.432 1.00 29.66 331 PRO A O 1
ATOM 2567 N N . THR A 1 332 ? 26.618 13.676 57.572 1.00 25.92 332 THR A N 1
ATOM 2568 C CA . THR A 1 332 ? 27.081 14.521 58.679 1.00 25.92 332 THR A CA 1
ATOM 2569 C C . THR A 1 332 ? 26.279 15.812 58.814 1.00 25.92 332 THR A C 1
ATOM 2571 O O . THR A 1 332 ? 26.024 16.560 57.878 1.00 25.92 332 THR A O 1
ATOM 2574 N N . THR A 1 333 ? 25.850 16.018 60.050 1.00 23.80 333 THR A N 1
ATOM 2575 C CA . THR A 1 333 ? 25.124 17.136 60.648 1.00 23.80 333 THR A CA 1
ATOM 2576 C C . THR A 1 333 ? 25.745 18.517 60.401 1.00 23.80 333 THR A C 1
ATOM 2578 O O . THR A 1 333 ? 26.915 18.699 60.718 1.00 23.80 333 THR A O 1
ATOM 2581 N N . ALA A 1 334 ? 24.937 19.518 60.016 1.00 25.27 334 ALA A N 1
ATOM 2582 C CA . ALA A 1 334 ? 24.639 20.718 60.826 1.00 25.27 334 ALA A CA 1
ATOM 2583 C C . ALA A 1 334 ? 23.914 21.839 60.033 1.00 25.27 334 ALA A C 1
ATOM 2585 O O . ALA A 1 334 ? 24.395 22.341 59.028 1.00 25.27 334 ALA A O 1
ATOM 2586 N N . LYS A 1 335 ? 22.746 22.202 60.580 1.00 25.14 335 LYS A N 1
ATOM 2587 C CA . LYS A 1 335 ? 21.931 23.443 60.606 1.00 25.14 335 LYS A CA 1
ATOM 2588 C C . LYS A 1 335 ? 22.468 24.800 60.048 1.00 25.14 335 LYS A C 1
ATOM 2590 O O . LYS A 1 335 ? 23.663 24.993 59.887 1.00 25.14 335 LYS A O 1
ATOM 2595 N N . PRO A 1 336 ? 21.572 25.799 59.839 1.00 31.77 336 PRO A N 1
ATOM 2596 C CA . PRO A 1 336 ? 21.362 26.487 58.561 1.00 31.77 336 PRO A CA 1
ATOM 2597 C C . PRO A 1 336 ? 21.667 27.998 58.616 1.00 31.77 336 PRO A C 1
ATOM 2599 O O . PRO A 1 336 ? 21.848 28.556 59.699 1.00 31.77 336 PRO A O 1
ATOM 2602 N N . LYS A 1 337 ? 21.595 28.701 57.473 1.00 25.70 337 LYS A N 1
ATOM 2603 C CA . LYS A 1 337 ? 21.315 30.147 57.478 1.00 25.70 337 LYS A CA 1
ATOM 2604 C C . LYS A 1 337 ? 20.582 30.653 56.227 1.00 25.70 337 LYS A C 1
ATOM 2606 O O . LYS A 1 337 ? 21.060 30.583 55.105 1.00 25.70 337 LYS A O 1
ATOM 2611 N N . THR A 1 338 ? 19.398 31.159 56.534 1.00 22.41 338 THR A N 1
ATOM 2612 C CA . THR A 1 338 ? 18.429 32.017 55.843 1.00 22.41 338 THR A CA 1
ATOM 2613 C C . THR A 1 338 ? 19.027 33.292 55.228 1.00 22.41 338 THR A C 1
ATOM 2615 O O . THR A 1 338 ? 19.928 33.846 55.844 1.00 22.41 338 THR A O 1
ATOM 2618 N N . THR A 1 339 ? 18.465 33.774 54.099 1.00 22.53 339 THR A N 1
ATOM 2619 C CA . THR A 1 339 ? 17.836 35.110 53.809 1.00 22.53 339 THR A CA 1
ATOM 2620 C C . THR A 1 339 ? 17.955 35.443 52.300 1.00 22.53 339 THR A C 1
ATOM 2622 O O . THR A 1 339 ? 19.063 35.387 51.791 1.00 22.53 339 THR A O 1
ATOM 2625 N N . VAL A 1 340 ? 16.893 35.574 51.479 1.00 22.66 340 VAL A N 1
ATOM 2626 C CA . VAL A 1 340 ? 15.786 36.574 51.363 1.00 22.66 340 VAL A CA 1
ATOM 2627 C C . VAL A 1 340 ? 16.083 37.733 50.374 1.00 22.66 340 VAL A C 1
ATOM 2629 O O . VAL A 1 340 ? 16.925 38.570 50.666 1.00 22.66 340 VAL A O 1
ATOM 2632 N N . SER A 1 341 ? 15.262 37.817 49.298 1.00 23.09 341 SER A N 1
ATOM 2633 C CA . SER A 1 341 ? 14.758 39.016 48.547 1.00 23.09 341 SER A CA 1
ATOM 2634 C C . SER A 1 341 ? 15.748 39.932 47.786 1.00 23.09 341 SER A C 1
ATOM 2636 O O . SER A 1 341 ? 16.896 40.026 48.176 1.00 23.09 341 SER A O 1
ATOM 2638 N N . ALA A 1 342 ? 15.413 40.742 46.768 1.00 22.42 342 ALA A N 1
ATOM 2639 C CA . ALA A 1 342 ? 14.282 40.930 45.845 1.00 22.42 342 ALA A CA 1
ATOM 2640 C C . ALA A 1 342 ? 14.664 42.016 44.791 1.00 22.42 342 ALA A C 1
ATOM 2642 O O . ALA A 1 342 ? 15.441 42.911 45.096 1.00 22.42 342 ALA A O 1
ATOM 2643 N N . ALA A 1 343 ? 14.020 41.949 43.617 1.00 22.30 343 ALA A N 1
ATOM 2644 C CA . ALA A 1 343 ? 13.476 43.032 42.767 1.00 22.30 343 ALA A CA 1
ATOM 2645 C C . ALA A 1 343 ? 14.332 44.144 42.080 1.00 22.30 343 ALA A C 1
ATOM 2647 O O . ALA A 1 343 ? 14.974 44.964 42.723 1.00 22.30 343 ALA A O 1
ATOM 2648 N N . ASN A 1 344 ? 14.040 44.274 40.765 1.00 23.81 344 ASN A N 1
ATOM 2649 C CA . ASN A 1 344 ? 13.776 45.485 39.943 1.00 23.81 344 ASN A CA 1
ATOM 2650 C C . ASN A 1 344 ? 14.942 46.455 39.599 1.00 23.81 344 ASN A C 1
ATOM 2652 O O . ASN A 1 344 ? 15.651 46.937 40.466 1.00 23.81 344 ASN A O 1
ATOM 2656 N N . THR A 1 345 ? 15.157 46.902 38.348 1.00 23.66 345 THR A N 1
ATOM 2657 C CA . THR A 1 345 ? 14.276 47.804 37.566 1.00 23.66 345 THR A CA 1
ATOM 2658 C C . THR A 1 345 ? 14.821 48.102 36.138 1.00 23.66 345 THR A C 1
ATOM 2660 O O . THR A 1 345 ? 15.998 48.381 35.957 1.00 23.66 345 THR A O 1
ATOM 2663 N N . SER A 1 346 ? 13.898 48.177 35.161 1.00 23.64 346 SER A N 1
ATOM 2664 C CA . SER A 1 346 ? 13.771 49.145 34.033 1.00 23.64 346 SER A CA 1
ATOM 2665 C C . SER A 1 346 ? 14.856 49.343 32.941 1.00 23.64 346 SER A C 1
ATOM 2667 O O . SER A 1 346 ? 15.900 49.924 33.217 1.00 23.64 346 SER A O 1
ATOM 2669 N N . LYS A 1 347 ? 14.485 49.142 31.653 1.00 26.48 347 LYS A N 1
ATOM 2670 C CA . LYS A 1 347 ? 14.201 50.224 30.656 1.00 26.48 347 LYS A CA 1
ATOM 2671 C C . LYS A 1 347 ? 13.846 49.720 29.227 1.00 26.48 347 LYS A C 1
ATOM 2673 O O . LYS A 1 347 ? 14.689 49.210 28.510 1.00 26.48 347 LYS A O 1
ATOM 2678 N N . LYS A 1 348 ? 12.578 49.952 28.850 1.00 24.47 348 LYS A N 1
ATOM 2679 C CA . LYS A 1 348 ? 11.966 50.428 27.576 1.00 24.47 348 LYS A CA 1
ATOM 2680 C C . LYS A 1 348 ? 12.667 50.205 26.202 1.00 24.47 348 LYS A C 1
ATOM 2682 O O . LYS A 1 348 ? 13.690 50.821 25.925 1.00 24.47 348 LYS A O 1
ATOM 2687 N N . SER A 1 349 ? 11.984 49.464 25.313 1.00 26.61 349 SER A N 1
ATOM 2688 C CA . SER A 1 349 ? 12.138 49.365 23.833 1.00 26.61 349 SER A CA 1
ATOM 2689 C C . SER A 1 349 ? 11.601 50.617 23.082 1.00 26.61 349 SER A C 1
ATOM 2691 O O . SER A 1 349 ? 10.997 51.465 23.755 1.00 26.61 349 SER A O 1
ATOM 2693 N N . PRO A 1 350 ? 11.757 50.774 21.735 1.00 31.38 350 PRO A N 1
ATOM 2694 C CA . PRO A 1 350 ? 10.955 50.010 20.741 1.00 31.38 350 PRO A CA 1
ATOM 2695 C C . PRO A 1 350 ? 11.578 49.694 19.344 1.00 31.38 350 PRO A C 1
ATOM 2697 O O . PRO A 1 350 ? 12.409 50.448 18.855 1.00 31.38 350 PRO A O 1
ATOM 2700 N N . ALA A 1 351 ? 11.004 48.649 18.703 1.00 23.08 351 ALA A N 1
ATOM 2701 C CA . ALA A 1 351 ? 10.774 48.405 17.252 1.00 23.08 351 ALA A CA 1
ATOM 2702 C C . ALA A 1 351 ? 11.995 48.237 16.306 1.00 23.08 351 ALA A C 1
ATOM 2704 O O . ALA A 1 351 ? 12.936 49.007 16.379 1.00 23.08 351 ALA A O 1
ATOM 2705 N N . THR A 1 352 ? 12.086 47.315 15.334 1.00 23.11 352 THR A N 1
ATOM 2706 C CA . THR A 1 352 ? 11.178 46.345 14.677 1.00 23.11 352 THR A CA 1
ATOM 2707 C C . THR A 1 352 ? 12.052 45.464 13.763 1.00 23.11 352 THR A C 1
ATOM 2709 O O . THR A 1 352 ? 12.911 46.004 13.070 1.00 23.11 352 THR A O 1
ATOM 2712 N N . GLY A 1 353 ? 11.814 44.152 13.710 1.00 23.20 353 GLY A N 1
ATOM 2713 C CA . GLY A 1 353 ? 12.438 43.230 12.750 1.00 23.20 353 GLY A CA 1
ATOM 2714 C C . GLY A 1 353 ? 12.221 41.783 13.187 1.00 23.20 353 GLY A C 1
ATOM 2715 O O . GLY A 1 353 ? 12.660 41.403 14.264 1.00 23.20 353 GLY A O 1
ATOM 2716 N N . SER A 1 354 ? 11.452 41.030 12.409 1.00 24.00 354 SER A N 1
ATOM 2717 C CA . SER A 1 354 ? 10.802 39.765 12.757 1.00 24.00 354 SER A CA 1
ATOM 2718 C C . SER A 1 354 ? 11.729 38.647 13.248 1.00 24.00 354 SER A C 1
ATOM 2720 O O . SER A 1 354 ? 12.666 38.253 12.564 1.00 24.00 354 SER A O 1
ATOM 2722 N N . ASN A 1 355 ? 11.363 38.135 14.423 1.00 23.97 355 ASN A N 1
ATOM 2723 C CA . ASN A 1 355 ? 11.525 36.799 14.991 1.00 23.97 355 ASN A CA 1
ATOM 2724 C C . ASN A 1 355 ? 12.453 35.802 14.284 1.00 23.97 355 ASN A C 1
ATOM 2726 O O . ASN A 1 355 ? 12.123 35.209 13.261 1.00 23.97 355 ASN A O 1
ATOM 2730 N N . ALA A 1 356 ? 13.528 35.496 15.006 1.00 23.70 356 ALA A N 1
ATOM 2731 C CA . ALA A 1 356 ? 14.050 34.150 15.120 1.00 23.70 356 ALA A CA 1
ATOM 2732 C C . ALA A 1 356 ? 12.934 33.162 15.510 1.00 23.70 356 ALA A C 1
ATOM 2734 O O . ALA A 1 356 ? 12.229 33.364 16.499 1.00 23.70 356 ALA A O 1
ATOM 2735 N N . ALA A 1 357 ? 12.831 32.081 14.746 1.00 24.11 357 ALA A N 1
ATOM 2736 C CA . ALA A 1 357 ? 12.335 30.787 15.194 1.00 24.11 357 ALA A CA 1
ATOM 2737 C C . ALA A 1 357 ? 13.103 29.707 14.417 1.00 24.11 357 ALA A C 1
ATOM 2739 O O . ALA A 1 357 ? 12.543 28.945 13.644 1.00 24.11 357 ALA A O 1
ATOM 2740 N N . ALA A 1 358 ? 14.425 29.693 14.600 1.00 25.70 358 ALA A N 1
ATOM 2741 C CA . ALA A 1 358 ? 15.205 28.475 14.450 1.00 25.70 358 ALA A CA 1
ATOM 2742 C C . ALA A 1 358 ? 14.954 27.662 15.725 1.00 25.70 358 ALA A C 1
ATOM 2744 O O . ALA A 1 358 ? 15.609 27.875 16.744 1.00 25.70 358 ALA A O 1
ATOM 2745 N N . VAL A 1 359 ? 13.905 26.842 15.708 1.00 21.20 359 VAL A N 1
ATOM 2746 C CA . VAL A 1 359 ? 13.559 25.927 16.797 1.00 21.20 359 VAL A CA 1
ATOM 2747 C C . VAL A 1 359 ? 13.162 24.599 16.156 1.00 21.20 359 VAL A C 1
ATOM 2749 O O . VAL A 1 359 ? 12.105 24.489 15.548 1.00 21.20 359 VAL A O 1
ATOM 2752 N N . SER A 1 360 ? 14.074 23.632 16.294 1.00 23.77 360 SER A N 1
ATOM 2753 C CA . SER A 1 360 ? 13.856 22.178 16.300 1.00 23.77 360 SER A CA 1
ATOM 2754 C C . SER A 1 360 ? 13.097 21.554 15.120 1.00 23.77 360 SER A C 1
ATOM 2756 O O . SER A 1 360 ? 11.890 21.334 15.186 1.00 23.77 360 SER A O 1
ATOM 2758 N N . ALA A 1 361 ? 13.840 21.128 14.100 1.00 22.89 361 ALA A N 1
ATOM 2759 C CA . ALA A 1 361 ? 13.367 20.288 12.997 1.00 22.89 361 ALA A CA 1
ATOM 2760 C C . ALA A 1 361 ? 13.203 18.792 13.374 1.00 22.89 361 ALA A C 1
ATOM 2762 O O . ALA A 1 361 ? 13.546 17.922 12.588 1.00 22.89 361 ALA A O 1
ATOM 2763 N N . ALA A 1 362 ? 12.704 18.462 14.574 1.00 23.36 362 ALA A N 1
ATOM 2764 C CA . ALA A 1 362 ? 12.629 17.063 15.037 1.00 23.36 362 ALA A CA 1
ATOM 2765 C C . ALA A 1 362 ? 11.272 16.625 15.618 1.00 23.36 362 ALA A C 1
ATOM 2767 O O . ALA A 1 362 ? 11.173 15.552 16.205 1.00 23.36 362 ALA A O 1
ATOM 2768 N N . ALA A 1 363 ? 10.207 17.415 15.476 1.00 23.23 363 ALA A N 1
ATOM 2769 C CA . ALA A 1 363 ? 8.898 17.014 15.991 1.00 23.23 363 ALA A CA 1
ATOM 2770 C C . ALA A 1 363 ? 7.750 17.667 15.217 1.00 23.23 363 ALA A C 1
ATOM 2772 O O . ALA A 1 363 ? 7.240 18.691 15.662 1.00 23.23 363 ALA A O 1
ATOM 2773 N N . ALA A 1 364 ? 7.337 17.082 14.084 1.00 22.00 364 ALA A N 1
ATOM 2774 C CA . ALA A 1 364 ? 5.996 17.281 13.523 1.00 22.00 364 ALA A CA 1
ATOM 2775 C C . ALA A 1 364 ? 5.704 16.331 12.335 1.00 22.00 364 ALA A C 1
ATOM 2777 O O . ALA A 1 364 ? 6.319 16.453 11.285 1.00 22.00 364 ALA A O 1
ATOM 2778 N N . PHE A 1 365 ? 4.688 15.479 12.530 1.00 28.84 365 PHE A N 1
ATOM 2779 C CA . PHE A 1 365 ? 3.864 14.737 11.555 1.00 28.84 365 PHE A CA 1
ATOM 2780 C C . PHE A 1 365 ? 4.409 13.434 10.940 1.00 28.84 365 PHE A C 1
ATOM 2782 O O . PHE A 1 365 ? 5.289 13.404 10.091 1.00 28.84 365 PHE A O 1
ATOM 2789 N N . ILE A 1 366 ? 3.807 12.338 11.416 1.00 37.25 366 ILE A N 1
ATOM 2790 C CA . ILE A 1 366 ? 4.122 10.931 11.170 1.00 37.25 366 ILE A CA 1
ATOM 2791 C C . ILE A 1 366 ? 2.954 10.332 10.380 1.00 37.25 366 ILE A C 1
ATOM 2793 O O . ILE A 1 366 ? 1.907 10.078 10.966 1.00 37.25 366 ILE A O 1
ATOM 2797 N N . ALA A 1 367 ? 3.138 10.093 9.083 1.00 30.86 367 ALA A N 1
ATOM 2798 C CA . ALA A 1 367 ? 2.350 9.151 8.283 1.00 30.86 367 ALA A CA 1
ATOM 2799 C C . ALA A 1 367 ? 3.060 8.922 6.937 1.00 30.86 367 ALA A C 1
ATOM 2801 O O . ALA A 1 367 ? 3.036 9.789 6.073 1.00 30.86 367 ALA A O 1
ATOM 2802 N N . ALA A 1 368 ? 3.791 7.815 6.818 1.00 32.44 368 ALA A N 1
ATOM 2803 C CA . ALA A 1 368 ? 3.543 6.785 5.808 1.00 32.44 368 ALA A CA 1
ATOM 2804 C C . ALA A 1 368 ? 4.344 5.535 6.226 1.00 32.44 368 ALA A C 1
ATOM 2806 O O . ALA A 1 368 ? 5.436 5.643 6.785 1.00 32.44 368 ALA A O 1
ATOM 2807 N N . THR A 1 369 ? 3.757 4.356 6.029 1.00 37.72 369 THR A N 1
ATOM 2808 C CA . THR A 1 369 ? 4.434 3.046 5.988 1.00 37.72 369 THR A CA 1
ATOM 2809 C C . THR A 1 369 ? 5.238 2.620 7.219 1.00 37.72 369 THR A C 1
ATOM 2811 O O . THR A 1 369 ? 6.457 2.713 7.246 1.00 37.72 369 THR A O 1
ATOM 2814 N N . GLY A 1 370 ? 4.551 2.060 8.224 1.00 37.53 370 GLY A N 1
ATOM 2815 C CA . GLY A 1 370 ? 5.054 1.014 9.138 1.00 37.53 370 GLY A CA 1
ATOM 2816 C C . GLY A 1 370 ? 6.248 1.297 10.077 1.00 37.53 370 GLY A C 1
ATOM 2817 O O . GLY A 1 370 ? 6.319 0.747 11.174 1.00 37.53 370 GLY A O 1
ATOM 2818 N N . MET A 1 371 ? 7.176 2.184 9.745 1.00 33.88 371 MET A N 1
ATOM 2819 C CA . MET A 1 371 ? 8.439 2.331 10.463 1.00 33.88 371 MET A CA 1
ATOM 2820 C C . MET A 1 371 ? 8.300 3.119 11.771 1.00 33.88 371 MET A C 1
ATOM 2822 O O . MET A 1 371 ? 9.151 3.007 12.649 1.00 33.88 371 MET A O 1
ATOM 2826 N N . LEU A 1 372 ? 7.212 3.876 11.952 1.00 37.53 372 LEU A N 1
ATOM 2827 C CA . LEU A 1 372 ? 7.079 4.820 13.068 1.00 37.53 372 LEU A CA 1
ATOM 2828 C C . LEU A 1 372 ? 5.857 4.658 13.983 1.00 37.53 372 LEU A C 1
ATOM 2830 O O . LEU A 1 372 ? 5.773 5.392 14.970 1.00 37.53 372 LEU A O 1
ATOM 2834 N N . ALA A 1 373 ? 5.020 3.621 13.832 1.00 33.38 373 ALA A N 1
ATOM 2835 C CA . ALA A 1 373 ? 3.992 3.238 14.833 1.00 33.38 373 ALA A CA 1
ATOM 2836 C C . ALA A 1 373 ? 4.575 2.815 16.213 1.00 33.38 373 ALA A C 1
ATOM 2838 O O . ALA A 1 373 ? 3.933 2.203 17.062 1.00 33.38 373 ALA A O 1
ATOM 2839 N N . VAL A 1 374 ? 5.849 3.113 16.439 1.00 36.03 374 VAL A N 1
ATOM 2840 C CA . VAL A 1 374 ? 6.746 2.511 17.418 1.00 36.03 374 VAL A CA 1
ATOM 2841 C C . VAL A 1 374 ? 7.293 3.573 18.346 1.00 36.03 374 VAL A C 1
ATOM 2843 O O . VAL A 1 374 ? 7.527 3.274 19.518 1.00 36.03 374 VAL A O 1
ATOM 2846 N N . LEU A 1 375 ? 7.423 4.817 17.877 1.00 28.16 375 LEU A N 1
ATOM 2847 C CA . LEU A 1 375 ? 7.853 5.916 18.733 1.00 28.16 375 LEU A CA 1
ATOM 2848 C C . LEU A 1 375 ? 6.776 6.300 19.764 1.00 28.16 375 LEU A C 1
ATOM 2850 O O . LEU A 1 375 ? 7.130 6.629 20.892 1.00 28.16 375 LEU A O 1
ATOM 2854 N N . LYS A 1 376 ? 5.477 6.117 19.468 1.00 30.09 376 LYS A N 1
ATOM 2855 C CA . LYS A 1 376 ? 4.380 6.343 20.439 1.00 30.09 376 LYS A CA 1
ATOM 2856 C C . LYS A 1 376 ? 4.352 5.348 21.614 1.00 30.09 376 LYS A C 1
ATOM 2858 O O . LYS A 1 376 ? 3.708 5.616 22.622 1.00 30.09 376 LYS A O 1
ATOM 2863 N N . LYS A 1 377 ? 5.080 4.223 21.558 1.00 34.81 377 LYS A N 1
ATOM 2864 C CA . LYS A 1 377 ? 5.043 3.188 22.616 1.00 34.81 377 LYS A CA 1
ATOM 2865 C C . LYS A 1 377 ? 5.932 3.494 23.836 1.00 34.81 377 LYS A C 1
ATOM 2867 O O . LYS A 1 377 ? 6.081 2.635 24.700 1.00 34.81 377 LYS A O 1
ATOM 2872 N N . LYS A 1 378 ? 6.536 4.687 23.914 1.00 28.70 378 LYS A N 1
ATOM 2873 C CA . LYS A 1 378 ? 7.475 5.068 24.987 1.00 28.70 378 LYS A CA 1
ATOM 2874 C C . LYS A 1 378 ? 6.919 6.013 26.061 1.00 28.70 378 LYS A C 1
ATOM 2876 O O . LYS A 1 378 ? 7.660 6.316 26.989 1.00 28.70 378 LYS A O 1
ATOM 2881 N N . GLU A 1 379 ? 5.659 6.444 25.984 1.00 27.20 379 GLU A N 1
ATOM 2882 C CA . GLU A 1 379 ? 5.103 7.436 26.929 1.00 27.20 379 GLU A CA 1
ATOM 2883 C C . GLU A 1 379 ? 4.095 6.899 27.965 1.00 27.20 379 GLU A C 1
ATOM 2885 O O . GLU A 1 379 ? 3.353 7.683 28.557 1.00 27.20 379 GLU A O 1
ATOM 2890 N N . LYS A 1 380 ? 4.093 5.593 28.272 1.00 30.38 380 LYS A N 1
ATOM 2891 C CA . LYS A 1 380 ? 3.466 5.080 29.507 1.00 30.38 380 LYS A CA 1
ATOM 2892 C C . LYS A 1 380 ? 4.296 4.010 30.198 1.00 30.38 380 LYS A C 1
ATOM 2894 O O . LYS A 1 380 ? 4.689 3.037 29.516 1.00 30.38 380 LYS A O 1
#

Secondary structure (DSSP, 8-state):
-HHHHHHHHHHHHHTT---------PPPHHHHHHHHHHHHHHHTTT-----GGGHHHHHHHHHTT---HHHHHHHHHHHHHHHHHHTT---GGGT--HHHHHHHHHHHHHTT--TTSBTTB-HHHHHHTS-TTPPPSSGGGHHHHHHHHHHSTT-HHHHHHHHHHHHHHHEETTTEEBSSSB-HHHHHHHHHHHHHHHTT-GGGHHHHHHHHHHHHTTEETTEEES-TTT---EEHHHHHHHHHHHHH--S-TT-HHHHHHHHHHHHHHHGGGB-SSTT-BEETTEE-HHHHHHHHHHHHHHHHHHHHHHS-S-----------------------------------------------TT-S---SSSSSTTGGGG--

pLDDT: mean 78.53, std 27.76, range [21.2, 98.69]

Sequence (380 aa):
MKKILSLITAICIMLMTSVTAFAAEIPSSEKVKAQIDGAAAYITKDVQSYDVDRALDFCMIADSGADVSKYKDGFIKDVKSNLDTNKGKIVSAYGENLTTYGAVIIALTALDEDISDFYGYDIGKAFLAMDPTAEPVSLNYYRIITQGAFYCENSDEFLTKVCDTYIANHYTMGKGVDYYGYSCDNTAYFIDAVSYGYYATDKYEDILKDAIAVLDTYKVDGGYCFNPEYGKETNADSTALALMAHSAYIADTDNLDKHYETVNGIYADLCKFEGSGTGIFTYDGDDSIYTTKEALIALSYYYWDVVFQEIPDDEPPTDDGETTTAVTSEPTTAKPKTTVSAANTSKKSPATGSNAAAVSAAAAFIAATGMLAVLKKKEK

Radius of gyration: 24.86 Å; chains: 1; bounding box: 56×71×86 Å